Protein AF-0000000086147906 (afdb_homodimer)

Sequence (712 aa):
MNQIQVIGTHNSYHREIALDEREALEQYIPGAQDLYYSHSSLQDQLEYQQVRSFELDLHSDEEGGLYADPLIWKLSNLTTGPNGTAPFDNTVMLQPGLKVFHITDVDTNSVCHTFTDCLTQLKAWSDANPTHLPITIDLELKTDAFAAALGGVNAAEATSFTLPRILNVDSEILSILPRSKLIVPDDVRRQDLTLEASVLKHGWPTMEKARGKFMFFFDNDPSDSTFDIRTLYRSDGHESLQDRVVFTNAVEGEADCAFIKYNNPYDIKAIQRLVRLGYFVRTRADEPISTILERNMTMREAAFTSGAQIVSTDFPAYGMSARWDRDYAVVFGRGKVARCNHVSAPAWCKDEMVQDMNQIQVIGTHNSYHREIALDEREALEQYIPGAQDLYYSHSSLQDQLEYQQVRSFELDLHSDEEGGLYADPLIWKLSNLTTGPNGTAPFDNTVMLQPGLKVFHITDVDTNSVCHTFTDCLTQLKAWSDANPTHLPITIDLELKTDAFAAALGGVNAAEATSFTLPRILNVDSEILSILPRSKLIVPDDVRRQDLTLEASVLKHGWPTMEKARGKFMFFFDNDPSDSTFDIRTLYRSDGHESLQDRVVFTNAVEGEADCAFIKYNNPYDIKAIQRLVRLGYFVRTRADEPISTILERNMTMREAAFTSGAQIVSTDFPAYGMSARWDRDYAVVFGRGKVARCNHVSAPAWCKDEMVQD

pLDDT: mean 96.51, std 3.3, range [79.5, 98.94]

Solvent-accessible surface area (backbone atoms only — not comparable to full-atom values): 36511 Å² total; per-residue (Å²): 80,74,37,33,28,30,32,19,31,53,52,30,42,32,24,27,65,52,78,74,35,43,66,48,42,58,72,72,34,88,68,46,72,48,50,72,51,29,38,32,42,70,60,49,31,45,63,72,40,33,36,39,29,39,22,46,36,35,32,66,23,80,76,29,41,72,73,40,72,38,41,42,37,60,70,40,74,40,37,74,70,100,86,36,66,43,92,61,78,42,70,71,39,44,43,56,41,46,29,23,41,77,38,66,36,69,38,59,39,42,69,38,55,31,48,61,55,42,48,47,50,52,47,53,52,38,68,77,37,58,68,28,63,52,31,38,35,35,34,31,79,53,45,61,49,83,43,29,88,80,70,27,56,73,52,71,57,40,56,49,67,50,56,70,60,54,51,44,52,45,51,50,49,55,71,70,45,55,72,90,36,48,51,32,42,60,79,46,30,40,90,99,43,36,24,21,56,18,23,58,73,70,34,63,60,50,50,80,76,35,36,40,22,36,34,40,28,38,56,52,74,71,63,92,47,81,70,30,70,61,54,42,66,26,43,94,84,8,55,39,33,55,93,39,52,56,40,42,28,41,52,87,92,38,42,42,20,46,33,34,76,43,60,66,23,78,50,31,69,62,45,36,52,43,37,62,49,46,39,42,32,35,24,27,29,63,48,75,48,53,32,67,75,64,69,50,61,63,45,35,52,27,20,65,69,15,37,35,29,30,36,22,24,78,35,51,35,67,30,51,36,5,64,75,73,36,84,47,53,57,71,86,50,76,89,42,36,31,36,53,15,88,71,54,34,61,88,82,59,47,42,83,75,50,47,114,78,73,36,33,26,30,32,18,31,53,52,30,39,31,24,26,64,54,80,74,37,43,66,49,43,57,73,73,35,88,67,44,71,48,52,73,52,29,38,32,43,70,60,49,30,44,62,71,39,34,37,38,29,37,21,47,38,34,33,66,23,81,76,30,41,74,71,39,73,37,42,42,37,59,70,42,73,38,36,72,70,100,87,36,67,42,94,62,78,42,69,71,39,45,42,55,43,44,30,24,41,77,36,64,36,68,38,61,40,42,70,38,55,30,48,62,55,43,48,49,50,51,47,53,50,39,69,77,38,57,67,27,63,50,32,37,36,35,34,32,79,53,45,61,49,82,43,30,87,80,70,27,56,74,54,69,57,39,56,48,66,51,57,70,59,52,52,44,54,45,51,51,48,56,71,71,45,54,72,90,34,49,50,32,42,60,77,45,31,41,90,97,45,36,24,21,55,17,22,58,73,70,34,63,60,50,48,82,76,35,37,40,21,37,34,41,28,36,57,53,74,73,62,92,48,81,70,29,68,61,52,42,67,26,42,94,81,9,54,40,33,55,92,38,51,58,40,41,28,43,52,89,91,38,43,42,20,45,33,36,76,43,62,67,22,79,49,31,68,62,44,36,51,43,38,61,50,44,40,42,31,34,24,26,29,61,49,74,46,55,33,64,77,65,70,51,61,61,46,36,54,28,20,64,70,15,36,35,29,30,36,23,25,78,34,53,34,67,30,51,36,5,62,74,73,35,84,46,53,57,72,85,50,76,88,41,36,31,35,52,14,87,72,55,34,61,88,81,59,47,43,84,75,51,47,110

Foldseek 3Di:
DLQWAFEEADLQFFDAADPLLVVVLPVPPPPSQLSHFDHDQPLCCVVPLLHQEYEWEKAAFAQFDLQLAALSCVVSVFDEDPPTDHPDHSPVRRHHAIFTFDAGSRGQHTSGTHPLRSLLVVLVSLVVVQQAFEGEYEYEYAQDDPCVVVPTRDDPSSHADALVRLVVVQVSNCVRDPPQQADFLVQQDDPPAFSLVSCLPPADDDRRSRGSHYAAEYPDDDDPDCRGSLNSQCPDPNQSPVPHRYQYQDDPPTRPFQEHEDAQLQVLVVLLVCSQSRHQYEYEQDRGPCCLLVVPRVSNVSLLNSLHNYYYYSASDFPSSCVVVDGDHRDPDPPQSMARRPRHGDPVDGSVVNGD/DLQWAFEEADLQFFDAADPLLVVVLPVPPPPSQLSHFDHDQPLCCVVPLLHQEYEWEKAAFAQFDLQLAAQSCVVSVFDADPPTRHPDHSPVRRHHAIFTFDAGSRGQHTSGTHPLRSLLVVLVSLVVVQQAFEGEYEYEYAQDDPCVVVPTRDDPSSHADALVRLVVVQVSNCVRDPPQQADFLVNQDDPPAFSLVSCQPPADDDRRSRGSHYAAEYPDDDDPDCRGSLNSQCPDPCQRPVPHRHQYQDDPPTRPFQEHEDAQLQVLVVLLVCSQSRHQYEYEQDRGPCCLLVVPRVSNVSNLSSLHNYYYYSASDFPSSCVVVDGDHRDPDPPQSMARRPRHGDPPDGSVVNGD

Nearest PDB structures (foldseek):
  5fyr-assembly2_B  TM=7.024E-01  e=1.151E-10  Pseudomonas sp.
  5fyr-assembly1_A  TM=6.737E-01  e=6.619E-11  Pseudomonas sp.
  3h4x-assembly1_A  TM=5.989E-01  e=1.183E-11  Streptomyces antibioticus
  5fyr-assembly3_C  TM=6.697E-01  e=1.224E-10  Pseudomonas sp.
  5fyp-assembly2_B  TM=6.362E-01  e=4.455E-10  Pseudomonas sp.

Secondary structure (DSSP, 8-state):
--SEEEEEETTTTB-PPPGGGHHHHHHH-TTGGGG------HHHHHHHS-EEEEEEEEE--SSS-TTSS-HHHHHTT---STT---SS-THHHHSSS-EE-SBTTTB--BS-SBHHHHHHHHHHHHHHSTTPPPEEEEEEE----GGGGGTS---GGGG---HHHHHHHHHHHHHHS-GGGEE-HHHHPPTTS-HHHHHHHH----HHHHTT-EEEEE-PPP-S-TTSHHHHHTTTT-TT-TT-SSB-B--TTSTT-SEEE---TT-HHHHHHHHHHT-EEEEES--TTHHHHHT--HHHHHHHHHT-SEEEES--STTSGGGGT------SSTT-SEEE-TTTS-TT--GGGG--/--SEEEEEETTTTB-PPPGGGHHHHHHH-TTGGGG------HHHHHHHS-EEEEEEEEE--SSS-TTSS-HHHHHTT---STT---SS-THHHHSSS-EE-SBTTTB--BS-SBHHHHHHHHHHHHHHSTTPPPEEEEEEE----GGGGGTS---GGGG---HHHHHHHHHHHHHHS-GGGEE-HHHHPPTTS-HHHHHHHH----HHHHTT-EEEEE-PPP-S-TTSHHHHHTTTT-TT-TT-SSB-B--TTSTT-SEEE---TT-HHHHHHHHHHT-EEEEES--TTHHHHHT--HHHHHHHHHT-SEEEES--STTSGGGGT------SSTT-SEEE-TTTS-TT--GGGG--

Radius of gyration: 28.04 Å; Cα contacts (8 Å, |Δi|>4): 1622; chains: 2; bounding box: 57×83×61 Å

InterPro domains:
  IPR017946 PLC-like phosphodiesterase, TIM beta/alpha-barrel domain superfamily [G3DSA:3.20.20.190] (1-322)
  IPR017946 PLC-like phosphodiesterase, TIM beta/alpha-barrel domain superfamily [SSF51695] (1-320)
  IPR032075 Phosphoinositide phospholipase C, Ca2+-dependent [PF16670] (1-341)
  IPR032075 Phosphoinositide phospholipase C, Ca2+-dependent [cd08589] (1-341)

Structure (mmCIF, N/CA/C/O backbone):
data_AF-0000000086147906-model_v1
#
loop_
_entity.id
_entity.type
_entity.pdbx_description
1 polymer 'Phosphatidylinositol-specific phospholipase C X domain-containing protein'
#
loop_
_atom_site.group_PDB
_atom_site.id
_atom_site.type_symbol
_atom_site.label_atom_id
_atom_site.label_alt_id
_atom_site.label_comp_id
_atom_site.label_asym_id
_atom_site.label_entity_id
_atom_site.label_seq_id
_atom_site.pdbx_PDB_ins_code
_atom_site.Cartn_x
_atom_site.Cartn_y
_atom_site.Cartn_z
_atom_site.occupancy
_atom_site.B_iso_or_equiv
_atom_site.auth_seq_id
_atom_site.auth_comp_id
_atom_site.auth_asym_id
_atom_site.auth_atom_id
_atom_site.pdbx_PDB_model_num
ATOM 1 N N . MET A 1 1 ? -19.5 15.961 14.242 1 97.38 1 MET A N 1
ATOM 2 C CA . MET A 1 1 ? -18.328 15.633 13.43 1 97.38 1 MET A CA 1
ATOM 3 C C . MET A 1 1 ? -17.188 15.141 14.305 1 97.38 1 MET A C 1
ATOM 5 O O . MET A 1 1 ? -16.25 14.5 13.812 1 97.38 1 MET A O 1
ATOM 9 N N . ASN A 1 2 ? -17.281 15.43 15.656 1 98.19 2 ASN A N 1
ATOM 10 C CA . ASN A 1 2 ? -16.219 14.977 16.531 1 98.19 2 ASN A CA 1
ATOM 11 C C . ASN A 1 2 ? -16.547 13.625 17.172 1 98.19 2 ASN A C 1
ATOM 13 O O . ASN A 1 2 ? -15.906 13.219 18.141 1 98.19 2 ASN A O 1
ATOM 17 N N . GLN A 1 3 ? -17.516 12.906 16.656 1 98.44 3 GLN A N 1
ATOM 18 C CA . GLN A 1 3 ? -17.953 11.641 17.25 1 98.44 3 GLN A CA 1
ATOM 19 C C . GLN A 1 3 ? -17.562 10.461 16.375 1 98.44 3 GLN A C 1
ATOM 21 O O . GLN A 1 3 ? -18.25 9.43 16.375 1 98.44 3 GLN A O 1
ATOM 26 N N . ILE A 1 4 ? -16.547 10.656 15.539 1 98.69 4 ILE A N 1
ATOM 27 C CA . ILE A 1 4 ? -15.977 9.578 14.734 1 98.69 4 ILE A CA 1
ATOM 28 C C . ILE A 1 4 ? -14.461 9.523 14.922 1 98.69 4 ILE A C 1
ATOM 30 O O . ILE A 1 4 ? -13.875 10.445 15.492 1 98.69 4 ILE A O 1
ATOM 34 N N . GLN A 1 5 ? -13.914 8.414 14.602 1 98.81 5 GLN A N 1
ATOM 35 C CA . GLN A 1 5 ? -12.469 8.258 14.469 1 98.81 5 GLN A CA 1
ATOM 36 C C . GLN A 1 5 ? -12.07 8.039 13.016 1 98.81 5 GLN A C 1
ATOM 38 O O . GLN A 1 5 ? -12.742 7.301 12.289 1 98.81 5 GLN A O 1
ATOM 43 N N . VAL A 1 6 ? -11.07 8.75 12.57 1 98.88 6 VAL A N 1
ATOM 44 C CA . VAL A 1 6 ? -10.547 8.602 11.219 1 98.88 6 VAL A CA 1
ATOM 45 C C . VAL A 1 6 ? -9.039 8.336 11.281 1 98.88 6 VAL A C 1
ATOM 47 O O . VAL A 1 6 ? -8.406 8.57 12.312 1 98.88 6 VAL A O 1
ATOM 50 N N . ILE A 1 7 ? -8.531 7.824 10.18 1 98.88 7 ILE A N 1
ATOM 51 C CA . ILE A 1 7 ? -7.09 7.656 10.023 1 98.88 7 ILE A CA 1
ATOM 52 C C . ILE A 1 7 ? -6.496 8.898 9.352 1 98.88 7 ILE A C 1
ATOM 54 O O . ILE A 1 7 ? -7.07 9.422 8.398 1 98.88 7 ILE A O 1
ATOM 58 N N . GLY A 1 8 ? -5.488 9.453 9.914 1 98.81 8 GLY A N 1
ATOM 59 C CA . GLY A 1 8 ? -4.68 10.492 9.305 1 98.81 8 GLY A CA 1
ATOM 60 C C . GLY A 1 8 ? -3.262 10.047 9.008 1 98.81 8 GLY A C 1
ATOM 61 O O . GLY A 1 8 ? -2.791 9.047 9.547 1 98.81 8 GLY A O 1
ATOM 62 N N . THR A 1 9 ? -2.627 10.742 8.102 1 98.75 9 THR A N 1
ATOM 63 C CA . THR A 1 9 ? -1.222 10.445 7.852 1 98.75 9 THR A CA 1
ATOM 64 C C . THR A 1 9 ? -0.324 11.539 8.422 1 98.75 9 THR A C 1
ATOM 66 O O . THR A 1 9 ? -0.665 12.727 8.352 1 98.75 9 THR A O 1
ATOM 69 N N . HIS A 1 10 ? 0.772 11.062 9 1 97.94 10 HIS A N 1
ATOM 70 C CA . HIS A 1 10 ? 1.836 11.938 9.469 1 97.94 10 HIS A CA 1
ATOM 71 C C . HIS A 1 10 ? 2.705 12.422 8.312 1 97.94 10 HIS A C 1
ATOM 73 O O . HIS A 1 10 ? 3.139 11.617 7.48 1 97.94 10 HIS A O 1
ATOM 79 N N . ASN A 1 11 ? 2.953 13.727 8.172 1 98.12 11 ASN A N 1
ATOM 80 C CA . ASN A 1 11 ? 3.674 14.266 7.027 1 98.12 11 ASN A CA 1
ATOM 81 C C . ASN A 1 11 ? 3.143 13.703 5.715 1 98.12 11 ASN A C 1
ATOM 83 O O . ASN A 1 11 ? 3.9 13.133 4.93 1 98.12 11 ASN A O 1
ATOM 87 N N . SER A 1 12 ? 1.92 13.992 5.484 1 98.75 12 SER A N 1
ATOM 88 C CA . SER A 1 12 ? 1.129 13.305 4.473 1 98.75 12 SER A CA 1
ATOM 89 C C . SER A 1 12 ? 1.722 13.5 3.082 1 98.75 12 SER A C 1
ATOM 91 O O . SER A 1 12 ? 1.396 12.758 2.152 1 98.75 12 SER A O 1
ATOM 93 N N . TYR A 1 13 ? 2.564 14.445 2.916 1 98.69 13 TYR A N 1
ATOM 94 C CA . TYR A 1 13 ? 3.158 14.852 1.647 1 98.69 13 TYR A CA 1
ATOM 95 C C . TYR A 1 13 ? 4.469 14.109 1.398 1 98.69 13 TYR A C 1
ATOM 97 O O . TYR A 1 13 ? 4.996 14.133 0.284 1 98.69 13 TYR A O 1
ATOM 105 N N . HIS A 1 14 ? 5 13.508 2.354 1 98.38 14 HIS A N 1
ATOM 106 C CA . HIS A 1 14 ? 6.406 13.117 2.398 1 98.38 14 HIS A CA 1
ATOM 107 C C . HIS A 1 14 ? 6.699 12.008 1.396 1 98.38 14 HIS A C 1
ATOM 109 O O . HIS A 1 14 ? 6.055 10.953 1.424 1 98.38 14 HIS A O 1
ATOM 115 N N . ARG A 1 15 ? 7.57 12.281 0.565 1 97.75 15 ARG A N 1
ATOM 116 C CA . ARG A 1 15 ? 8.273 11.312 -0.262 1 97.75 15 ARG A CA 1
ATOM 117 C C . ARG A 1 15 ? 9.734 11.18 0.164 1 97.75 15 ARG A C 1
ATOM 119 O O . ARG A 1 15 ? 10.422 12.18 0.343 1 97.75 15 ARG A O 1
ATOM 126 N N . GLU A 1 16 ? 10.133 9.953 0.372 1 96.19 16 GLU A N 1
ATOM 127 C CA . GLU A 1 16 ? 11.539 9.789 0.737 1 96.19 16 GLU A CA 1
ATOM 128 C C . GLU A 1 16 ? 12.453 10.258 -0.385 1 96.19 16 GLU A C 1
ATOM 130 O O . GLU A 1 16 ? 12.047 10.328 -1.545 1 96.19 16 GLU A O 1
ATOM 135 N N . ILE A 1 17 ? 13.648 10.617 -0.044 1 94.69 17 ILE A N 1
ATOM 136 C CA . ILE A 1 17 ? 14.609 11.219 -0.965 1 94.69 17 ILE A CA 1
ATOM 137 C C . ILE A 1 17 ? 14.906 10.25 -2.109 1 94.69 17 ILE A C 1
ATOM 139 O O . ILE A 1 17 ? 14.727 9.031 -1.963 1 94.69 17 ILE A O 1
ATOM 143 N N . ALA A 1 18 ? 15.344 10.805 -3.242 1 91.88 18 ALA A N 1
ATOM 144 C CA . ALA A 1 18 ? 15.703 10 -4.406 1 91.88 18 ALA A CA 1
ATOM 145 C C . ALA A 1 18 ? 16.922 9.133 -4.117 1 91.88 18 ALA A C 1
ATOM 147 O O . ALA A 1 18 ? 17.734 9.453 -3.236 1 91.88 18 ALA A O 1
ATOM 148 N N . LEU A 1 19 ? 17 8.047 -4.906 1 86.88 19 LEU A N 1
ATOM 149 C CA . LEU A 1 19 ? 18.094 7.09 -4.734 1 86.88 19 LEU A CA 1
ATOM 150 C C . LEU A 1 19 ? 19.438 7.785 -4.82 1 86.88 19 LEU A C 1
ATOM 152 O O . LEU A 1 19 ? 20.344 7.496 -4.031 1 86.88 19 LEU A O 1
ATOM 156 N N . ASP A 1 20 ? 19.578 8.758 -5.695 1 90.81 20 ASP A N 1
ATOM 157 C CA . ASP A 1 20 ? 20.844 9.438 -5.941 1 90.81 20 ASP A CA 1
ATOM 158 C C . ASP A 1 20 ? 21.234 10.344 -4.773 1 90.81 20 ASP A C 1
ATOM 160 O O . ASP A 1 20 ? 22.375 10.781 -4.664 1 90.81 20 ASP A O 1
ATOM 164 N N . GLU A 1 21 ? 20.281 10.602 -3.879 1 95.38 21 GLU A N 1
ATOM 165 C CA . GLU A 1 21 ? 20.531 11.469 -2.73 1 95.38 21 GLU A CA 1
ATOM 166 C C . GLU A 1 21 ? 20.906 10.648 -1.494 1 95.38 21 GLU A C 1
ATOM 168 O O . GLU A 1 21 ? 21.375 11.203 -0.5 1 95.38 21 GLU A O 1
ATOM 173 N N . ARG A 1 22 ? 20.797 9.391 -1.536 1 92.56 22 ARG A N 1
ATOM 174 C CA . ARG A 1 22 ? 20.812 8.547 -0.344 1 92.56 22 ARG A CA 1
ATOM 175 C C . ARG A 1 22 ? 22.203 8.516 0.281 1 92.56 22 ARG A C 1
ATOM 177 O O . ARG A 1 22 ? 22.344 8.578 1.504 1 92.56 22 ARG A O 1
ATOM 184 N N . GLU A 1 23 ? 23.188 8.422 -0.547 1 92.31 23 GLU A N 1
ATOM 185 C CA . GLU A 1 23 ? 24.547 8.359 -0.01 1 92.31 23 GLU A CA 1
ATOM 186 C C . GLU A 1 23 ? 24.875 9.602 0.821 1 92.31 23 GLU A C 1
ATOM 188 O O . GLU A 1 23 ? 25.375 9.492 1.938 1 92.31 23 GLU A O 1
ATOM 193 N N . ALA A 1 24 ? 24.562 10.742 0.246 1 94.56 24 ALA A N 1
ATOM 194 C CA . ALA A 1 24 ? 24.797 11.992 0.965 1 94.56 24 ALA A CA 1
ATOM 195 C C . ALA A 1 24 ? 23.953 12.062 2.234 1 94.56 24 ALA A C 1
ATOM 197 O O . ALA A 1 24 ? 24.438 12.453 3.295 1 94.56 24 ALA A O 1
ATOM 198 N N . LEU A 1 25 ? 22.703 11.672 2.137 1 94.88 25 LEU A N 1
ATOM 199 C CA . LEU A 1 25 ? 21.812 11.703 3.291 1 94.88 25 LEU A CA 1
ATOM 200 C C . LEU A 1 25 ? 22.344 10.836 4.422 1 94.88 25 LEU A C 1
ATOM 202 O O . LEU A 1 25 ? 22.438 11.289 5.57 1 94.88 25 LEU A O 1
ATOM 206 N N . GLU A 1 26 ? 22.734 9.641 4.102 1 92.81 26 GLU A N 1
ATOM 207 C CA . GLU A 1 26 ? 23.203 8.688 5.102 1 92.81 26 GLU A CA 1
ATOM 208 C C . GLU A 1 26 ? 24.531 9.133 5.707 1 92.81 26 GLU A C 1
ATOM 210 O O . GLU A 1 26 ? 24.828 8.828 6.867 1 92.81 26 GLU A O 1
ATOM 215 N N . GLN A 1 27 ? 25.312 9.891 4.941 1 92 27 GLN A N 1
ATOM 216 C CA . GLN A 1 27 ? 26.609 10.383 5.41 1 92 27 GLN A CA 1
ATOM 217 C C . GLN A 1 27 ? 26.438 11.508 6.422 1 92 27 GLN A C 1
ATOM 219 O O . GLN A 1 27 ? 27.172 11.586 7.406 1 92 27 GLN A O 1
ATOM 224 N N . TYR A 1 28 ? 25.391 12.312 6.262 1 90.12 28 TYR A N 1
ATOM 225 C CA . TYR A 1 28 ? 25.375 13.562 7.008 1 90.12 28 TYR A CA 1
ATOM 226 C C . TYR A 1 28 ? 24.234 13.586 8.016 1 90.12 28 TYR A C 1
ATOM 228 O O . TYR A 1 28 ? 24.203 14.438 8.914 1 90.12 28 TYR A O 1
ATOM 236 N N . ILE A 1 29 ? 23.266 12.711 7.887 1 89.19 29 ILE A N 1
ATOM 237 C CA . ILE A 1 29 ? 22.094 12.75 8.75 1 89.19 29 ILE A CA 1
ATOM 238 C C . ILE A 1 29 ? 22.047 11.484 9.602 1 89.19 29 ILE A C 1
ATOM 240 O O . ILE A 1 29 ? 21.672 10.414 9.117 1 89.19 29 ILE A O 1
ATOM 244 N N . PRO A 1 30 ? 22.391 11.711 10.898 1 88 30 PRO A N 1
ATOM 245 C CA . PRO A 1 30 ? 22.188 10.57 11.789 1 88 30 PRO A CA 1
ATOM 246 C C . PRO A 1 30 ? 20.719 10.109 11.828 1 88 30 PRO A C 1
ATOM 248 O O . PRO A 1 30 ? 19.812 10.93 11.852 1 88 30 PRO A O 1
ATOM 251 N N . GLY A 1 31 ? 20.453 8.828 11.703 1 88.62 31 GLY A N 1
ATOM 252 C CA . GLY A 1 31 ? 19.094 8.305 11.734 1 88.62 31 GLY A CA 1
ATOM 253 C C . GLY A 1 31 ? 18.375 8.461 10.414 1 88.62 31 GLY A C 1
ATOM 254 O O . GLY A 1 31 ? 17.141 8.516 10.383 1 88.62 31 GLY A O 1
ATOM 255 N N . ALA A 1 32 ? 19.156 8.57 9.305 1 91.75 32 ALA A N 1
ATOM 256 C CA . ALA A 1 32 ? 18.594 8.758 7.969 1 91.75 32 ALA A CA 1
ATOM 257 C C . ALA A 1 32 ? 17.531 7.703 7.672 1 91.75 32 ALA A C 1
ATOM 259 O O . ALA A 1 32 ? 16.562 7.969 6.941 1 91.75 32 ALA A O 1
ATOM 260 N N . GLN A 1 33 ? 17.594 6.535 8.305 1 89.31 33 GLN A N 1
ATOM 261 C CA . GLN A 1 33 ? 16.672 5.43 8.078 1 89.31 33 GLN A CA 1
ATOM 262 C C . GLN A 1 33 ? 15.242 5.816 8.453 1 89.31 33 GLN A C 1
ATOM 264 O O . GLN A 1 33 ? 14.281 5.324 7.855 1 89.31 33 GLN A O 1
ATOM 269 N N . ASP A 1 34 ? 15.086 6.73 9.352 1 92.25 34 ASP A N 1
ATOM 270 C CA . ASP A 1 34 ? 13.781 7.145 9.836 1 92.25 34 ASP A CA 1
ATOM 271 C C . ASP A 1 34 ? 13.047 7.988 8.797 1 92.25 34 ASP A C 1
ATOM 273 O O . ASP A 1 34 ? 11.844 8.234 8.922 1 92.25 34 ASP A O 1
ATOM 277 N N . LEU A 1 35 ? 13.766 8.375 7.727 1 94.81 35 LEU A N 1
ATOM 278 C CA . LEU A 1 35 ? 13.18 9.219 6.695 1 94.81 35 LEU A CA 1
ATOM 279 C C . LEU A 1 35 ? 12.727 8.391 5.496 1 94.81 35 LEU A C 1
ATOM 281 O O . LEU A 1 35 ? 12.18 8.93 4.535 1 94.81 35 LEU A O 1
ATOM 285 N N . TYR A 1 36 ? 12.922 7.055 5.605 1 93.12 36 TYR A N 1
ATOM 286 C CA . TYR A 1 36 ? 12.625 6.207 4.457 1 93.12 36 TYR A CA 1
ATOM 287 C C . TYR A 1 36 ? 11.188 5.699 4.512 1 93.12 36 TYR A C 1
ATOM 289 O O . TYR A 1 36 ? 10.953 4.492 4.602 1 93.12 36 TYR A O 1
ATOM 297 N N . TYR A 1 37 ? 10.258 6.582 4.543 1 96.06 37 TYR A N 1
ATOM 298 C CA . TYR A 1 37 ? 8.828 6.352 4.336 1 96.06 37 TYR A CA 1
ATOM 299 C C . TYR A 1 37 ? 8.266 7.328 3.312 1 96.06 37 TYR A C 1
ATOM 301 O O . TYR A 1 37 ? 8.781 8.438 3.148 1 96.06 37 TYR A O 1
ATOM 309 N N . SER A 1 38 ? 7.355 6.887 2.576 1 97.38 38 SER A N 1
ATOM 310 C CA . SER A 1 38 ? 6.73 7.684 1.526 1 97.38 38 SER A CA 1
ATOM 311 C C . SER A 1 38 ? 5.215 7.535 1.545 1 97.38 38 SER A C 1
ATOM 313 O O . SER A 1 38 ? 4.695 6.449 1.821 1 97.38 38 SER A O 1
ATOM 315 N N . HIS A 1 39 ? 4.602 8.633 1.253 1 98.44 39 HIS A N 1
ATOM 316 C CA . HIS A 1 39 ? 3.154 8.602 1.094 1 98.44 39 HIS A CA 1
ATOM 317 C C . HIS A 1 39 ? 2.758 8.695 -0.376 1 98.44 39 HIS A C 1
ATOM 319 O O . HIS A 1 39 ? 3.52 9.219 -1.195 1 98.44 39 HIS A O 1
ATOM 325 N N . SER A 1 40 ? 1.577 8.148 -0.677 1 98.5 40 SER A N 1
ATOM 326 C CA . SER A 1 40 ? 0.936 8.398 -1.963 1 98.5 40 SER A CA 1
ATOM 327 C C . SER A 1 40 ? 0.531 9.859 -2.102 1 98.5 40 SER A C 1
ATOM 329 O O . SER A 1 40 ? 0.603 10.625 -1.137 1 98.5 40 SER A O 1
ATOM 331 N N . SER A 1 41 ? 0.161 10.227 -3.352 1 98.38 41 SER A N 1
ATOM 332 C CA . SER A 1 41 ? -0.423 11.547 -3.537 1 98.38 41 SER A CA 1
ATOM 333 C C . SER A 1 41 ? -1.598 11.773 -2.59 1 98.38 41 SER A C 1
ATOM 335 O O . SER A 1 41 ? -2.23 10.812 -2.141 1 98.38 41 SER A O 1
ATOM 337 N N . LEU A 1 42 ? -1.879 13.023 -2.303 1 98.75 42 LEU A N 1
ATOM 338 C CA . LEU A 1 42 ? -2.986 13.32 -1.401 1 98.75 42 LEU A CA 1
ATOM 339 C C . LEU A 1 42 ? -4.289 12.734 -1.93 1 98.75 42 LEU A C 1
ATOM 341 O O . LEU A 1 42 ? -5.07 12.156 -1.168 1 98.75 42 LEU A O 1
ATOM 345 N N . GLN A 1 43 ? -4.508 12.812 -3.217 1 97.75 43 GLN A N 1
ATOM 346 C CA . GLN A 1 43 ? -5.711 12.266 -3.83 1 97.75 43 GLN A CA 1
ATOM 347 C C . GLN A 1 43 ? -5.773 10.75 -3.656 1 97.75 43 GLN A C 1
ATOM 349 O O . GLN A 1 43 ? -6.832 10.195 -3.352 1 97.75 43 GLN A O 1
ATOM 354 N N . ASP A 1 44 ? -4.664 10.094 -3.861 1 97.94 44 ASP A N 1
ATOM 355 C CA . ASP A 1 44 ? -4.66 8.641 -3.766 1 97.94 44 ASP A CA 1
ATOM 356 C C . ASP A 1 44 ? -4.848 8.188 -2.32 1 97.94 44 ASP A C 1
ATOM 358 O O . ASP A 1 44 ? -5.461 7.148 -2.064 1 97.94 44 ASP A O 1
ATOM 362 N N . GLN A 1 45 ? -4.312 8.961 -1.37 1 98.69 45 GLN A N 1
ATOM 363 C CA . GLN A 1 45 ? -4.566 8.656 0.035 1 98.69 45 GLN A CA 1
ATOM 364 C C . GLN A 1 45 ? -6.059 8.711 0.348 1 98.69 45 GLN A C 1
ATOM 366 O O . GLN A 1 45 ? -6.582 7.848 1.061 1 98.69 45 GLN A O 1
ATOM 371 N N . LEU A 1 46 ? -6.707 9.703 -0.216 1 98.5 46 LEU A N 1
ATOM 372 C CA . LEU A 1 46 ? -8.141 9.867 -0.006 1 98.5 46 LEU A CA 1
ATOM 373 C C . LEU A 1 46 ? -8.93 8.773 -0.726 1 98.5 46 LEU A C 1
ATOM 375 O O . LEU A 1 46 ? -9.875 8.219 -0.171 1 98.5 46 LEU A O 1
ATOM 379 N N . GLU A 1 47 ? -8.539 8.453 -1.909 1 97.12 47 GLU A N 1
ATOM 380 C CA . GLU A 1 47 ? -9.32 7.602 -2.799 1 97.12 47 GLU A CA 1
ATOM 381 C C . GLU A 1 47 ? -9.102 6.125 -2.473 1 97.12 47 GLU A C 1
ATOM 383 O O . GLU A 1 47 ? -10.055 5.34 -2.486 1 97.12 47 GLU A O 1
ATOM 388 N N . TYR A 1 48 ? -7.816 5.781 -2.111 1 97.31 48 TYR A N 1
ATOM 389 C CA . TYR A 1 48 ? -7.492 4.359 -2.123 1 97.31 48 TYR A CA 1
ATOM 390 C C . TYR A 1 48 ? -6.988 3.906 -0.757 1 97.31 48 TYR A C 1
ATOM 392 O O . TYR A 1 48 ? -6.84 2.707 -0.511 1 97.31 48 TYR A O 1
ATOM 400 N N . GLN A 1 49 ? -6.75 4.867 0.236 1 98 49 GLN A N 1
ATOM 401 C CA . GLN A 1 49 ? -6.141 4.457 1.498 1 98 49 GLN A CA 1
ATOM 402 C C . GLN A 1 49 ? -7.016 4.852 2.684 1 98 49 GLN A C 1
ATOM 404 O O . GLN A 1 49 ? -6.582 4.777 3.836 1 98 49 GLN A O 1
ATOM 409 N N . GLN A 1 50 ? -8.234 5.398 2.441 1 97.31 50 GLN A N 1
ATOM 410 C CA . GLN A 1 50 ? -9.25 5.668 3.451 1 97.31 50 GLN A CA 1
ATOM 411 C C . GLN A 1 50 ? -8.773 6.73 4.441 1 97.31 50 GLN A C 1
ATOM 413 O O . GLN A 1 50 ? -9.211 6.746 5.594 1 97.31 50 GLN A O 1
ATOM 418 N N . VAL A 1 51 ? -7.863 7.555 3.973 1 98.69 51 VAL A N 1
ATOM 419 C CA . VAL A 1 51 ? -7.34 8.633 4.805 1 98.69 51 VAL A CA 1
ATOM 420 C C . VAL A 1 51 ? -8.32 9.805 4.816 1 98.69 51 VAL A C 1
ATOM 422 O O . VAL A 1 51 ? -8.898 10.148 3.785 1 98.69 51 VAL A O 1
ATOM 425 N N . ARG A 1 52 ? -8.492 10.375 6.016 1 98.88 52 ARG A N 1
ATOM 426 C CA . ARG A 1 52 ? -9.375 11.531 6.09 1 98.88 52 ARG A CA 1
ATOM 427 C C . ARG A 1 52 ? -8.773 12.625 6.957 1 98.88 52 ARG A C 1
ATOM 429 O O . ARG A 1 52 ? -9.477 13.539 7.391 1 98.88 52 ARG A O 1
ATOM 436 N N . SER A 1 53 ? -7.52 12.547 7.289 1 98.88 53 SER A N 1
ATOM 437 C CA . SER A 1 53 ? -6.75 13.617 7.918 1 98.88 53 SER A CA 1
ATOM 438 C C . SER A 1 53 ? -5.328 13.672 7.379 1 98.88 53 SER A C 1
ATOM 440 O O . SER A 1 53 ? -4.719 12.633 7.113 1 98.88 53 SER A O 1
ATOM 442 N N . PHE A 1 54 ? -4.828 14.891 7.219 1 98.94 54 PHE A N 1
ATOM 443 C CA . PHE A 1 54 ? -3.5 15.094 6.652 1 98.94 54 PHE A CA 1
ATOM 444 C C . PHE A 1 54 ? -2.654 15.984 7.559 1 98.94 54 PHE A C 1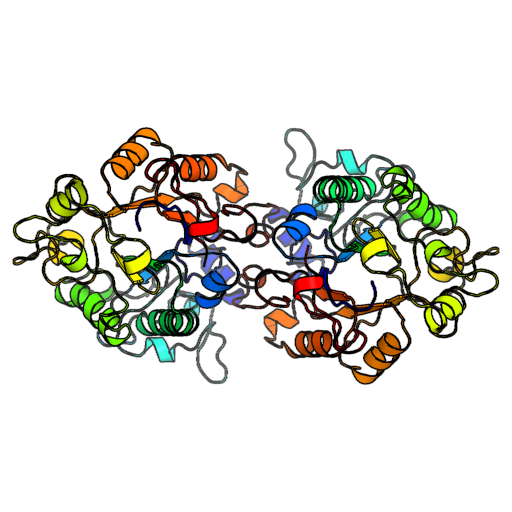
ATOM 446 O O . PHE A 1 54 ? -3.189 16.703 8.398 1 98.94 54 PHE A O 1
ATOM 453 N N . GLU A 1 55 ? -1.389 15.836 7.414 1 98.88 55 GLU A N 1
ATOM 454 C CA . GLU A 1 55 ? -0.431 16.781 7.988 1 98.88 55 GLU A CA 1
ATOM 455 C C . GLU A 1 55 ? 0.456 17.391 6.906 1 98.88 55 GLU A C 1
ATOM 457 O O . GLU A 1 55 ? 1.009 16.672 6.07 1 98.88 55 GLU A O 1
ATOM 462 N N . LEU A 1 56 ? 0.566 18.688 6.898 1 98.94 56 LEU A N 1
ATOM 463 C CA . LEU A 1 56 ? 1.436 19.406 5.98 1 98.94 56 LEU A CA 1
ATOM 464 C C . LEU A 1 56 ? 2.408 20.312 6.746 1 98.94 56 LEU A C 1
ATOM 466 O O . LEU A 1 56 ? 1.993 21.094 7.59 1 98.94 56 LEU A O 1
ATOM 470 N N . ASP A 1 57 ? 3.672 20.141 6.492 1 98.75 57 ASP A N 1
ATOM 471 C CA . ASP A 1 57 ? 4.691 21.047 7.008 1 98.75 57 ASP A CA 1
ATOM 472 C C . ASP A 1 57 ? 4.844 22.266 6.105 1 98.75 57 ASP A C 1
ATOM 474 O O . ASP A 1 57 ? 4.969 22.141 4.887 1 98.75 57 ASP A O 1
ATOM 478 N N . LEU A 1 58 ? 4.844 23.406 6.742 1 98.81 58 LEU A N 1
ATOM 479 C CA . LEU A 1 58 ? 4.879 24.641 5.965 1 98.81 58 LEU A CA 1
ATOM 480 C C . LEU A 1 58 ? 6.148 25.422 6.262 1 98.81 58 LEU A C 1
ATOM 482 O O . LEU A 1 58 ? 6.543 25.562 7.422 1 98.81 58 LEU A O 1
ATOM 486 N N . HIS A 1 59 ? 6.754 25.953 5.215 1 98.38 59 HIS A N 1
ATOM 487 C CA . HIS A 1 59 ? 7.906 26.844 5.281 1 98.38 59 HIS A CA 1
ATOM 488 C C . HIS A 1 59 ? 7.609 28.188 4.621 1 98.38 59 HIS A C 1
ATOM 490 O O . HIS A 1 59 ? 7.215 28.234 3.451 1 98.38 59 HIS A O 1
ATOM 496 N N . SER A 1 60 ? 7.82 29.234 5.414 1 98.25 60 SER A N 1
ATOM 497 C CA . SER A 1 60 ? 7.562 30.562 4.863 1 98.25 60 SER A CA 1
ATOM 498 C C . SER A 1 60 ? 8.586 30.922 3.793 1 98.25 60 SER A C 1
ATOM 500 O O . SER A 1 60 ? 9.789 30.719 3.98 1 98.25 60 SER A O 1
ATOM 502 N N . ASP A 1 61 ? 8.164 31.406 2.697 1 98 61 ASP A N 1
ATOM 503 C CA . ASP A 1 61 ? 8.984 31.891 1.593 1 98 61 ASP A CA 1
ATOM 504 C C . ASP A 1 61 ? 8.281 33.031 0.842 1 98 61 ASP A C 1
ATOM 506 O O . ASP A 1 61 ? 7.859 32.844 -0.303 1 98 61 ASP A O 1
ATOM 510 N N . GLU A 1 62 ? 8.266 34.188 1.416 1 96.62 62 GLU A N 1
ATOM 511 C CA . GLU A 1 62 ? 7.445 35.312 0.979 1 96.62 62 GLU A CA 1
ATOM 512 C C . GLU A 1 62 ? 7.898 35.812 -0.385 1 96.62 62 GLU A C 1
ATOM 514 O O . GLU A 1 62 ? 7.078 36.281 -1.181 1 96.62 62 GLU A O 1
ATOM 519 N N . GLU A 1 63 ? 9.164 35.781 -0.701 1 96.56 63 GLU A N 1
ATOM 520 C CA . GLU A 1 63 ? 9.688 36.344 -1.945 1 96.56 63 GLU A CA 1
ATOM 521 C C . GLU A 1 63 ? 9.922 35.25 -2.984 1 96.56 63 GLU A C 1
ATOM 523 O O . GLU A 1 63 ? 10.062 35.531 -4.176 1 96.56 63 GLU A O 1
ATOM 528 N N . GLY A 1 64 ? 10.023 34.031 -2.52 1 97.31 64 GLY A N 1
ATOM 529 C CA . GLY A 1 64 ? 10.312 32.906 -3.4 1 97.31 64 GLY A CA 1
ATOM 530 C C . GLY A 1 64 ? 11.797 32.625 -3.525 1 97.31 64 GLY A C 1
ATOM 531 O O . GLY A 1 64 ? 12.625 33.531 -3.432 1 97.31 64 GLY A O 1
ATOM 532 N N . GLY A 1 65 ? 12.102 31.297 -3.707 1 96.94 65 GLY A N 1
ATOM 533 C CA . GLY A 1 65 ? 13.461 30.922 -4.059 1 96.94 65 GLY A CA 1
ATOM 534 C C . GLY A 1 65 ? 14.289 30.484 -2.863 1 96.94 65 GLY A C 1
ATOM 535 O O . GLY A 1 65 ? 15.367 29.922 -3.023 1 96.94 65 GLY A O 1
ATOM 536 N N . LEU A 1 66 ? 13.797 30.672 -1.672 1 96.31 66 LEU A N 1
ATOM 537 C CA . LEU A 1 66 ? 14.57 30.422 -0.462 1 96.31 66 LEU A CA 1
ATOM 538 C C . LEU A 1 66 ? 15 28.953 -0.387 1 96.31 66 LEU A C 1
ATOM 540 O O . LEU A 1 66 ? 16.094 28.641 0.102 1 96.31 66 LEU A O 1
ATOM 544 N N . TYR A 1 67 ? 14.094 28.078 -0.92 1 96.81 67 TYR A N 1
ATOM 545 C CA . TYR A 1 67 ? 14.312 26.656 -0.738 1 96.81 67 TYR A CA 1
ATOM 546 C C . TYR A 1 67 ? 14.516 25.953 -2.078 1 96.81 67 TYR A C 1
ATOM 548 O O . TYR A 1 67 ? 14.336 24.734 -2.189 1 96.81 67 TYR A O 1
ATOM 556 N N . ALA A 1 68 ? 14.836 26.672 -3.125 1 95.81 68 ALA A N 1
ATOM 557 C CA . ALA A 1 68 ? 14.805 26.172 -4.496 1 95.81 68 ALA A CA 1
ATOM 558 C C . ALA A 1 68 ? 15.992 25.25 -4.766 1 95.81 68 ALA A C 1
ATOM 560 O O . ALA A 1 68 ? 15.961 24.438 -5.695 1 95.81 68 ALA A O 1
ATOM 561 N N . ASP A 1 69 ? 17.062 25.391 -3.994 1 94.5 69 ASP A N 1
ATOM 562 C CA . ASP A 1 69 ? 18.281 24.609 -4.203 1 94.5 69 ASP A CA 1
ATOM 563 C C . ASP A 1 69 ? 18.75 23.969 -2.904 1 94.5 69 ASP A C 1
ATOM 565 O O . ASP A 1 69 ? 19.766 24.359 -2.336 1 94.5 69 ASP A O 1
ATOM 569 N N . PRO A 1 70 ? 18.078 22.875 -2.545 1 96 70 PRO A N 1
ATOM 570 C CA . PRO A 1 70 ? 18.438 22.25 -1.271 1 96 70 PRO A CA 1
ATOM 571 C C . PRO A 1 70 ? 19.875 21.734 -1.265 1 96 70 PRO A C 1
ATOM 573 O O . PRO A 1 70 ? 20.359 21.234 -2.285 1 96 70 PRO A O 1
ATOM 576 N N . LEU A 1 71 ? 20.547 21.844 -0.14 1 96.25 71 LEU A N 1
ATOM 577 C CA . LEU A 1 71 ? 21.953 21.484 0.027 1 96.25 71 LEU A CA 1
ATOM 578 C C . LEU A 1 71 ? 22.188 20.031 -0.387 1 96.25 71 LEU A C 1
ATOM 580 O O . LEU A 1 71 ? 23.234 19.703 -0.952 1 96.25 71 LEU A O 1
ATOM 584 N N . ILE A 1 72 ? 21.234 19.156 -0.185 1 96.38 72 ILE A N 1
ATOM 585 C CA . ILE A 1 72 ? 21.391 17.719 -0.463 1 96.38 72 ILE A CA 1
ATOM 586 C C . ILE A 1 72 ? 21.625 17.516 -1.958 1 96.38 72 ILE A C 1
ATOM 588 O O . ILE A 1 72 ? 22.344 16.594 -2.357 1 96.38 72 ILE A O 1
ATOM 592 N N . TRP A 1 73 ? 21.031 18.375 -2.793 1 96.25 73 TRP A N 1
ATOM 593 C CA . TRP A 1 73 ? 21.266 18.266 -4.23 1 96.25 73 TRP A CA 1
ATOM 594 C C . TRP A 1 73 ? 22.719 18.578 -4.578 1 96.25 73 TRP A C 1
ATOM 596 O O . TRP A 1 73 ? 23.328 17.875 -5.387 1 96.25 73 TRP A O 1
ATOM 606 N N . LYS A 1 74 ? 23.234 19.562 -3.951 1 94.62 74 LYS A N 1
ATOM 607 C CA . LYS A 1 74 ? 24.641 19.906 -4.152 1 94.62 74 LYS A CA 1
ATOM 608 C C . LYS A 1 74 ? 25.562 18.781 -3.68 1 94.62 74 LYS A C 1
ATOM 610 O O . LYS A 1 74 ? 26.469 18.375 -4.402 1 94.62 74 LYS A O 1
ATOM 615 N N . LEU A 1 75 ? 25.266 18.359 -2.533 1 95 75 LEU A N 1
ATOM 616 C CA . LEU A 1 75 ? 26.094 17.297 -1.953 1 95 75 LEU A CA 1
ATOM 617 C C . LEU A 1 75 ? 26.016 16.031 -2.803 1 95 75 LEU A C 1
ATOM 619 O O . LEU A 1 75 ? 26.922 15.188 -2.752 1 95 75 LEU A O 1
ATOM 623 N N . SER A 1 76 ? 24.984 15.883 -3.596 1 95.62 76 SER A N 1
ATOM 624 C CA . SER A 1 76 ? 24.766 14.688 -4.41 1 95.62 76 SER A CA 1
ATOM 625 C C . SER A 1 76 ? 25.078 14.953 -5.879 1 95.62 76 SER A C 1
ATOM 627 O O . SER A 1 76 ? 24.844 14.102 -6.734 1 95.62 76 SER A O 1
ATOM 629 N N . ASN A 1 77 ? 25.547 16.141 -6.207 1 94.88 77 ASN A N 1
ATOM 630 C CA . ASN A 1 77 ? 25.891 16.562 -7.559 1 94.88 77 ASN A CA 1
ATOM 631 C C . ASN A 1 77 ? 24.688 16.469 -8.5 1 94.88 77 ASN A C 1
ATOM 633 O O . ASN A 1 77 ? 24.797 15.953 -9.609 1 94.88 77 ASN A O 1
ATOM 637 N N . LEU A 1 78 ? 23.562 16.859 -7.988 1 95.19 78 LEU A N 1
ATOM 638 C CA . LEU A 1 78 ? 22.328 16.875 -8.781 1 95.19 78 LEU A CA 1
ATOM 639 C C . LEU A 1 78 ? 22.062 18.266 -9.336 1 95.19 78 LEU A C 1
ATOM 641 O O . LEU A 1 78 ? 22.359 19.266 -8.68 1 95.19 78 LEU A O 1
ATOM 645 N N . THR A 1 79 ? 21.5 18.328 -10.5 1 92.31 79 THR A N 1
ATOM 646 C CA . THR A 1 79 ? 21.266 19.594 -11.172 1 92.31 79 THR A CA 1
ATOM 647 C C . THR A 1 79 ? 19.844 19.656 -11.734 1 92.31 79 THR A C 1
ATOM 649 O O . THR A 1 79 ? 19.219 18.625 -11.961 1 92.31 79 THR A O 1
ATOM 652 N N . THR A 1 80 ? 19.375 20.891 -11.789 1 89.06 80 THR A N 1
ATOM 653 C CA . THR A 1 80 ? 18.109 21.125 -12.461 1 89.06 80 THR A CA 1
ATOM 654 C C . THR A 1 80 ? 18.312 21.516 -13.914 1 89.06 80 THR A C 1
ATOM 656 O O . THR A 1 80 ? 19.453 21.703 -14.352 1 89.06 80 THR A O 1
ATOM 659 N N . GLY A 1 81 ? 17.203 21.672 -14.773 1 80.94 81 GLY A N 1
ATOM 660 C CA . GLY A 1 81 ? 17.297 22.047 -16.172 1 80.94 81 GLY A CA 1
ATOM 661 C C . GLY A 1 81 ? 17.062 20.891 -17.125 1 80.94 81 GLY A C 1
ATOM 662 O O . GLY A 1 81 ? 16.688 19.797 -16.703 1 80.94 81 GLY A O 1
ATOM 663 N N . PRO A 1 82 ? 17.172 21.125 -18.484 1 79.5 82 PRO A N 1
ATOM 664 C CA . PRO A 1 82 ? 16.844 20.141 -19.516 1 79.5 82 PRO A CA 1
ATOM 665 C C . PRO A 1 82 ? 17.641 18.844 -19.359 1 79.5 82 PRO A C 1
ATOM 667 O O . PRO A 1 82 ? 17.156 17.766 -19.703 1 79.5 82 PRO A O 1
ATOM 670 N N . ASN A 1 83 ? 18.797 18.938 -18.812 1 82.12 83 ASN A N 1
ATOM 671 C CA . ASN A 1 83 ? 19.656 17.766 -18.594 1 82.12 83 ASN A CA 1
ATOM 672 C C . ASN A 1 83 ? 19.906 17.531 -17.109 1 82.12 83 ASN A C 1
ATOM 674 O O . ASN A 1 83 ? 20.922 16.938 -16.734 1 82.12 83 ASN A O 1
ATOM 678 N N . GLY A 1 84 ? 18.859 18.047 -16.281 1 86.25 84 GLY A N 1
ATOM 679 C CA . GLY A 1 84 ? 19.109 17.969 -14.844 1 86.25 84 GLY A CA 1
ATOM 680 C C . GLY A 1 84 ? 18.75 16.609 -14.25 1 86.25 84 GLY A C 1
ATOM 681 O O . GLY A 1 84 ? 18.047 15.82 -14.875 1 86.25 84 GLY A O 1
ATOM 682 N N . THR A 1 85 ? 19.328 16.328 -13.086 1 91.31 85 THR A N 1
ATOM 683 C CA . THR A 1 85 ? 19.172 15.047 -12.391 1 91.31 85 THR A CA 1
ATOM 684 C C . THR A 1 85 ? 18.453 15.234 -11.062 1 91.31 85 THR A C 1
ATOM 686 O O . THR A 1 85 ? 18.297 14.281 -10.297 1 91.31 85 THR A O 1
ATOM 689 N N . ALA A 1 86 ? 17.984 16.484 -10.828 1 93.06 86 ALA A N 1
ATOM 690 C CA . ALA A 1 86 ? 17.25 16.75 -9.594 1 93.06 86 ALA A CA 1
ATOM 691 C C . ALA A 1 86 ? 15.914 16 -9.578 1 93.06 86 ALA A C 1
ATOM 693 O O . ALA A 1 86 ? 15.312 15.773 -10.633 1 93.06 86 ALA A O 1
ATOM 694 N N . PRO A 1 87 ? 15.469 15.648 -8.344 1 91.69 87 PRO A N 1
ATOM 695 C CA . PRO A 1 87 ? 14.273 14.805 -8.227 1 91.69 87 PRO A CA 1
ATOM 696 C C . PRO A 1 87 ? 13.008 15.523 -8.68 1 91.69 87 PRO A C 1
ATOM 698 O O . PRO A 1 87 ? 12 14.875 -8.984 1 91.69 87 PRO A O 1
ATOM 701 N N . PHE A 1 88 ? 12.984 16.812 -8.602 1 91.06 88 PHE A N 1
ATOM 702 C CA . PHE A 1 88 ? 11.828 17.562 -9.094 1 91.06 88 PHE A CA 1
ATOM 703 C C . PHE A 1 88 ? 12.258 18.906 -9.672 1 91.06 88 PHE A C 1
ATOM 705 O O . PHE A 1 88 ? 13.367 19.375 -9.398 1 91.06 88 PHE A O 1
ATOM 712 N N . ASP A 1 89 ? 11.383 19.5 -10.445 1 90.62 89 ASP A N 1
ATOM 713 C CA . ASP A 1 89 ? 11.609 20.812 -11.031 1 90.62 89 ASP A CA 1
ATOM 714 C C . ASP A 1 89 ? 11.469 21.922 -9.984 1 90.62 89 ASP A C 1
ATOM 716 O O . ASP A 1 89 ? 10.414 22.062 -9.359 1 90.62 89 ASP A O 1
ATOM 720 N N . ASN A 1 90 ? 12.492 22.656 -9.805 1 93.44 90 ASN A N 1
ATOM 721 C CA . ASN A 1 90 ? 12.516 23.625 -8.719 1 93.44 90 ASN A CA 1
ATOM 722 C C . ASN A 1 90 ? 11.812 24.922 -9.125 1 93.44 90 ASN A C 1
ATOM 724 O O . ASN A 1 90 ? 11.773 25.891 -8.344 1 93.44 90 ASN A O 1
ATOM 728 N N . THR A 1 91 ? 11.297 25 -10.344 1 94.56 91 THR A N 1
ATOM 729 C CA . THR A 1 91 ? 10.617 26.203 -10.805 1 94.56 91 THR A CA 1
ATOM 730 C C . THR A 1 91 ? 9.484 26.578 -9.852 1 94.56 91 THR A C 1
ATOM 732 O O . THR A 1 91 ? 9.297 27.75 -9.539 1 94.56 91 THR A O 1
ATOM 735 N N . VAL A 1 92 ? 8.82 25.609 -9.328 1 94.12 92 VAL A N 1
ATOM 736 C CA . VAL A 1 92 ? 7.691 25.844 -8.438 1 94.12 92 VAL A CA 1
ATOM 737 C C . VAL A 1 92 ? 8.188 26.469 -7.133 1 94.12 92 VAL A C 1
ATOM 739 O O . VAL A 1 92 ? 7.496 27.297 -6.539 1 94.12 92 VAL A O 1
ATOM 742 N N . MET A 1 93 ? 9.43 26.203 -6.785 1 96.5 93 MET A N 1
ATOM 743 C CA . MET A 1 93 ? 10.008 26.688 -5.531 1 96.5 93 MET A CA 1
ATOM 744 C C . MET A 1 93 ? 10.492 28.125 -5.668 1 96.5 93 MET A C 1
ATOM 746 O O . MET A 1 93 ? 10.75 28.797 -4.668 1 96.5 93 MET A O 1
ATOM 750 N N . LEU A 1 94 ? 10.586 28.594 -6.875 1 96.81 94 LEU A N 1
ATOM 751 C CA . LEU A 1 94 ? 11.039 29.953 -7.129 1 96.81 94 LEU A CA 1
ATOM 752 C C . LEU A 1 94 ? 9.906 30.953 -6.93 1 96.81 94 LEU A C 1
ATOM 754 O O . LEU A 1 94 ? 10.148 32.156 -6.793 1 96.81 94 LEU A O 1
ATOM 758 N N . GLN A 1 95 ? 8.742 30.469 -6.891 1 96.31 95 GLN A N 1
ATOM 759 C CA . GLN A 1 95 ? 7.586 31.344 -6.707 1 96.31 95 GLN A CA 1
ATOM 760 C C . GLN A 1 95 ? 7.367 31.672 -5.234 1 96.31 95 GLN A C 1
ATOM 762 O O . GLN A 1 95 ? 7.672 30.859 -4.359 1 96.31 95 GLN A O 1
ATOM 767 N N . PRO A 1 96 ? 6.84 32.938 -5 1 97.62 96 PRO A N 1
ATOM 768 C CA . PRO A 1 96 ? 6.516 33.25 -3.605 1 97.62 96 PRO A CA 1
ATOM 769 C C . PRO A 1 96 ? 5.445 32.312 -3.033 1 97.62 96 PRO A C 1
ATOM 771 O O . PRO A 1 96 ? 4.613 31.797 -3.781 1 97.62 96 PRO A O 1
ATOM 774 N N . GLY A 1 97 ? 5.488 32.188 -1.704 1 98.06 97 GLY A N 1
ATOM 775 C CA . GLY A 1 97 ? 4.441 31.422 -1.038 1 98.06 97 GLY A CA 1
ATOM 776 C C . GLY A 1 97 ? 4.977 30.359 -0.094 1 98.06 97 GLY A C 1
ATOM 777 O O . GLY A 1 97 ? 6.184 30.125 -0.036 1 98.06 97 GLY A O 1
ATOM 778 N N . LEU A 1 98 ? 4.098 29.781 0.622 1 98.75 98 LEU A N 1
ATOM 779 C CA . LEU A 1 98 ? 4.441 28.734 1.583 1 98.75 98 LEU A CA 1
ATOM 780 C C . LEU A 1 98 ? 4.875 27.453 0.87 1 98.75 98 LEU A C 1
ATOM 782 O O . LEU A 1 98 ? 4.25 27.047 -0.11 1 98.75 98 LEU A O 1
ATOM 786 N N . LYS A 1 99 ? 6.012 26.859 1.314 1 98.69 99 LYS A N 1
ATOM 787 C CA . LYS A 1 99 ? 6.539 25.625 0.753 1 98.69 99 LYS A CA 1
ATOM 788 C C . LYS A 1 99 ? 6.188 24.438 1.637 1 98.69 99 LYS A C 1
ATOM 790 O O . LYS A 1 99 ? 5.934 24.594 2.832 1 98.69 99 LYS A O 1
ATOM 795 N N . VAL A 1 100 ? 6.094 23.281 1.028 1 98.75 100 VAL A N 1
ATOM 796 C CA . VAL A 1 100 ? 5.754 22.047 1.73 1 98.75 100 VAL A CA 1
ATOM 797 C C . VAL A 1 100 ? 6.871 21.031 1.555 1 98.75 100 VAL A C 1
ATOM 799 O O . VAL A 1 100 ? 7.074 20.5 0.457 1 98.75 100 VAL A O 1
ATOM 802 N N . PHE A 1 101 ? 7.566 20.766 2.6 1 97.81 101 PHE A N 1
ATOM 803 C CA . PHE A 1 101 ? 8.562 19.703 2.684 1 97.81 101 PHE A CA 1
ATOM 804 C C . PHE A 1 101 ? 8.961 19.438 4.133 1 97.81 101 PHE A C 1
ATOM 806 O O . PHE A 1 101 ? 8.531 20.156 5.035 1 97.81 101 PHE A O 1
ATOM 813 N N . HIS A 1 102 ? 9.781 18.422 4.391 1 97.38 102 HIS A N 1
ATOM 814 C CA . HIS A 1 102 ? 9.977 17.906 5.742 1 97.38 102 HIS A CA 1
ATOM 815 C C . HIS A 1 102 ? 11.117 18.625 6.449 1 97.38 102 HIS A C 1
ATOM 817 O O . HIS A 1 102 ? 10.914 19.266 7.48 1 97.38 102 HIS A O 1
ATOM 823 N N . ILE A 1 103 ? 12.336 18.562 5.867 1 96.38 103 ILE A N 1
ATOM 824 C CA . ILE A 1 103 ? 13.508 19.141 6.516 1 96.38 103 ILE A CA 1
ATOM 825 C C . ILE A 1 103 ? 14.25 20.031 5.527 1 96.38 103 ILE A C 1
ATOM 827 O O . ILE A 1 103 ? 14.641 19.594 4.445 1 96.38 103 ILE A O 1
ATOM 831 N N . THR A 1 104 ? 14.484 21.25 5.941 1 96.75 104 THR A N 1
ATOM 832 C CA . THR A 1 104 ? 15.172 22.219 5.098 1 96.75 104 THR A CA 1
ATOM 833 C C . THR A 1 104 ? 16.531 21.688 4.652 1 96.75 104 THR A C 1
ATOM 835 O O . THR A 1 104 ? 17.312 21.188 5.473 1 96.75 104 THR A O 1
ATOM 838 N N . ASP A 1 105 ? 16.797 21.688 3.359 1 96.25 105 ASP A N 1
ATOM 839 C CA . ASP A 1 105 ? 18.078 21.406 2.719 1 96.25 105 ASP A CA 1
ATOM 840 C C . ASP A 1 105 ? 18.328 19.891 2.646 1 96.25 105 ASP A C 1
ATOM 842 O O . ASP A 1 105 ? 19.234 19.453 1.936 1 96.25 105 ASP A O 1
ATOM 846 N N . VAL A 1 106 ? 17.5 19.094 3.305 1 94.75 106 VAL A N 1
ATOM 847 C CA . VAL A 1 106 ? 17.891 17.703 3.51 1 94.75 106 VAL A CA 1
ATOM 848 C C . VAL A 1 106 ? 16.797 16.766 2.996 1 94.75 106 VAL A C 1
ATOM 850 O O . VAL A 1 106 ? 17.078 15.812 2.271 1 94.75 106 VAL A O 1
ATOM 853 N N . ASP A 1 107 ? 15.602 16.938 3.361 1 96 107 ASP A N 1
ATOM 854 C CA . ASP A 1 107 ? 14.438 16.109 3.053 1 96 107 ASP A CA 1
ATOM 855 C C . ASP A 1 107 ? 13.305 16.953 2.467 1 96 107 ASP A C 1
ATOM 857 O O . ASP A 1 107 ? 12.344 17.281 3.162 1 96 107 ASP A O 1
ATOM 861 N N . THR A 1 108 ? 13.438 17.141 1.106 1 96.06 108 THR A N 1
ATOM 862 C CA . THR A 1 108 ? 12.602 18.188 0.519 1 96.06 108 THR A CA 1
ATOM 863 C C . THR A 1 108 ? 11.641 17.594 -0.503 1 96.06 108 THR A C 1
ATOM 865 O O . THR A 1 108 ? 10.859 18.312 -1.122 1 96.06 108 THR A O 1
ATOM 868 N N . ASN A 1 109 ? 11.719 16.266 -0.729 1 96.75 109 ASN A N 1
ATOM 869 C CA . ASN A 1 109 ? 10.789 15.648 -1.676 1 96.75 109 ASN A CA 1
ATOM 870 C C . ASN A 1 109 ? 9.367 15.625 -1.129 1 96.75 109 ASN A C 1
ATOM 872 O O . ASN A 1 109 ? 9.156 15.406 0.065 1 96.75 109 ASN A O 1
ATOM 876 N N . SER A 1 110 ? 8.422 15.906 -1.967 1 97.69 110 SER A N 1
ATOM 877 C CA . SER A 1 110 ? 7.027 16.094 -1.587 1 97.69 110 SER A CA 1
ATOM 878 C C . SER A 1 110 ? 6.094 15.75 -2.744 1 97.69 110 SER A C 1
ATOM 880 O O . SER A 1 110 ? 6.477 15.867 -3.91 1 97.69 110 SER A O 1
ATOM 882 N N . VAL A 1 111 ? 4.887 15.383 -2.432 1 97.94 111 VAL A N 1
ATOM 883 C CA . VAL A 1 111 ? 3.885 15.133 -3.467 1 97.94 111 VAL A CA 1
ATOM 884 C C . VAL A 1 111 ? 3.33 16.469 -3.975 1 97.94 111 VAL A C 1
ATOM 886 O O . VAL A 1 111 ? 2.703 16.516 -5.035 1 97.94 111 VAL A O 1
ATOM 889 N N . CYS A 1 112 ? 3.512 17.5 -3.291 1 97.75 112 CYS A N 1
ATOM 890 C CA . CYS A 1 112 ? 3.156 18.875 -3.625 1 97.75 112 CYS A CA 1
ATOM 891 C C . CYS A 1 112 ? 4.066 19.859 -2.902 1 97.75 112 CYS A C 1
ATOM 893 O O . CYS A 1 112 ? 4.07 19.922 -1.671 1 97.75 112 CYS A O 1
ATOM 895 N N . HIS A 1 113 ? 4.754 20.75 -3.539 1 98.06 113 HIS A N 1
ATOM 896 C CA . HIS A 1 113 ? 5.855 21.516 -2.963 1 98.06 113 HIS A CA 1
ATOM 897 C C . HIS A 1 113 ? 5.391 22.891 -2.504 1 98.06 113 HIS A C 1
ATOM 899 O O . HIS A 1 113 ? 6.121 23.594 -1.807 1 98.06 113 HIS A O 1
ATOM 905 N N . THR A 1 114 ? 4.211 23.297 -2.918 1 98.5 114 THR A N 1
ATOM 906 C CA . THR A 1 114 ? 3.637 24.531 -2.395 1 98.5 114 THR A CA 1
ATOM 907 C C . THR A 1 114 ? 2.299 24.266 -1.711 1 98.5 114 THR A C 1
ATOM 909 O O . THR A 1 114 ? 1.577 23.328 -2.094 1 98.5 114 THR A O 1
ATOM 912 N N . PHE A 1 115 ? 2.072 25.062 -0.727 1 98.81 115 PHE A N 1
ATOM 913 C CA . PHE A 1 115 ? 0.834 24.891 0.026 1 98.81 115 PHE A CA 1
ATOM 914 C C . PHE A 1 115 ? -0.377 25.031 -0.889 1 98.81 115 PHE A C 1
ATOM 916 O O . PHE A 1 115 ? -1.297 24.219 -0.835 1 98.81 115 PHE A O 1
ATOM 923 N N . THR A 1 116 ? -0.382 25.969 -1.769 1 98.62 116 THR A N 1
ATOM 924 C CA . THR A 1 116 ? -1.507 26.188 -2.668 1 98.62 116 THR A CA 1
ATOM 925 C C . THR A 1 116 ? -1.677 25.016 -3.631 1 98.62 116 THR A C 1
ATOM 927 O O . THR A 1 116 ? -2.799 24.672 -4 1 98.62 116 THR A O 1
ATOM 930 N N . ASP A 1 117 ? -0.564 24.438 -4.023 1 97.94 117 ASP A N 1
ATOM 931 C CA . ASP A 1 117 ? -0.672 23.266 -4.867 1 97.94 117 ASP A CA 1
ATOM 932 C C . ASP A 1 117 ? -1.338 22.109 -4.113 1 97.94 117 ASP A C 1
ATOM 934 O O . ASP A 1 117 ? -2.197 21.422 -4.664 1 97.94 117 ASP A O 1
ATOM 938 N N . CYS A 1 118 ? -0.933 21.891 -2.895 1 98.75 118 CYS A N 1
ATOM 939 C CA . CYS A 1 118 ? -1.552 20.844 -2.076 1 98.75 118 CYS A CA 1
ATOM 940 C C . CYS A 1 118 ? -3.049 21.094 -1.929 1 98.75 118 CYS A C 1
ATOM 942 O O . CYS A 1 118 ? -3.854 20.172 -2.123 1 98.75 118 CYS A O 1
ATOM 944 N N . LEU A 1 119 ? -3.393 22.312 -1.642 1 98.88 119 LEU A N 1
ATOM 945 C CA . LEU A 1 119 ? -4.793 22.688 -1.448 1 98.88 119 LEU A CA 1
ATOM 946 C C . LEU A 1 119 ? -5.582 22.5 -2.74 1 98.88 119 LEU A C 1
ATOM 948 O O . LEU A 1 119 ? -6.738 22.078 -2.709 1 98.88 119 LEU A O 1
ATOM 952 N N . THR A 1 120 ? -4.977 22.844 -3.842 1 98.69 120 THR A N 1
ATOM 953 C CA . THR A 1 120 ? -5.637 22.703 -5.133 1 98.69 120 THR A CA 1
ATOM 954 C C . THR A 1 120 ? -5.957 21.234 -5.406 1 98.69 120 THR A C 1
ATOM 956 O O . THR A 1 120 ? -7.055 20.906 -5.867 1 98.69 120 THR A O 1
ATOM 959 N N . GLN A 1 121 ? -5.035 20.391 -5.07 1 98.12 121 GLN A N 1
ATOM 960 C CA . GLN A 1 121 ? -5.262 18.969 -5.238 1 98.12 121 GLN A CA 1
ATOM 961 C C . GLN A 1 121 ? -6.395 18.469 -4.344 1 98.12 121 GLN A C 1
ATOM 963 O O . GLN A 1 121 ? -7.277 17.734 -4.793 1 98.12 121 GLN A O 1
ATOM 968 N N . LEU A 1 122 ? -6.352 18.891 -3.16 1 98.75 122 LEU A N 1
ATOM 969 C CA . LEU A 1 122 ? -7.379 18.484 -2.203 1 98.75 122 LEU A CA 1
ATOM 970 C C . LEU A 1 122 ? -8.75 19.016 -2.627 1 98.75 122 LEU A C 1
ATOM 972 O O . LEU A 1 122 ? -9.742 18.281 -2.551 1 98.75 122 LEU A O 1
ATOM 976 N N . LYS A 1 123 ? -8.781 20.219 -3.055 1 98.81 123 LYS A N 1
ATOM 977 C CA . LYS A 1 123 ? -10.039 20.797 -3.514 1 98.81 123 LYS A CA 1
ATOM 978 C C . LYS A 1 123 ? -10.594 20.031 -4.707 1 98.81 123 LYS A C 1
ATOM 980 O O . LYS A 1 123 ? -11.805 19.797 -4.793 1 98.81 123 LYS A O 1
ATOM 985 N N . ALA A 1 124 ? -9.727 19.688 -5.66 1 98.69 124 ALA A N 1
ATOM 986 C CA . ALA A 1 124 ? -10.164 18.953 -6.848 1 98.69 124 ALA A CA 1
ATOM 987 C C . ALA A 1 124 ? -10.82 17.641 -6.465 1 98.69 124 ALA A C 1
ATOM 989 O O . ALA A 1 124 ? -11.891 17.297 -6.977 1 98.69 124 ALA A O 1
ATOM 990 N N . TRP A 1 125 ? -10.227 16.938 -5.605 1 98.5 125 TRP A N 1
ATOM 991 C CA . TRP A 1 125 ? -10.82 15.688 -5.156 1 98.5 125 TRP A CA 1
ATOM 992 C C . TRP A 1 125 ? -12.141 15.938 -4.43 1 98.5 125 TRP A C 1
ATOM 994 O O . TRP A 1 125 ? -13.109 15.203 -4.629 1 98.5 125 TRP A O 1
ATOM 1004 N N . SER A 1 126 ? -12.125 16.922 -3.533 1 98.75 126 SER A N 1
ATOM 1005 C CA . SER A 1 126 ? -13.328 17.281 -2.789 1 98.75 126 SER A CA 1
ATOM 1006 C C . SER A 1 126 ? -14.477 17.625 -3.73 1 98.75 126 SER A C 1
ATOM 1008 O O . SER A 1 126 ? -15.609 17.172 -3.527 1 98.75 126 SER A O 1
ATOM 1010 N N . ASP A 1 127 ? -14.172 18.391 -4.758 1 98.69 127 ASP A N 1
ATOM 1011 C CA . ASP A 1 127 ? -15.188 18.766 -5.734 1 98.69 127 ASP A CA 1
ATOM 1012 C C . ASP A 1 127 ? -15.773 17.547 -6.426 1 98.69 127 ASP A C 1
ATOM 1014 O O . ASP A 1 127 ? -16.969 17.5 -6.734 1 98.69 127 ASP A O 1
ATOM 1018 N N . ALA A 1 128 ? -15.016 16.547 -6.637 1 98.12 128 ALA A N 1
ATOM 1019 C CA . ALA A 1 128 ? -15.453 15.32 -7.289 1 98.12 128 ALA A CA 1
ATOM 1020 C C . ALA A 1 128 ? -16.172 14.406 -6.305 1 98.12 128 ALA A C 1
ATOM 1022 O O . ALA A 1 128 ? -16.859 13.461 -6.711 1 98.12 128 ALA A O 1
ATOM 1023 N N . ASN A 1 129 ? -16.016 14.656 -5.047 1 97.94 129 ASN A N 1
ATOM 1024 C CA . ASN A 1 129 ? -16.625 13.914 -3.957 1 97.94 129 ASN A CA 1
ATOM 1025 C C . ASN A 1 129 ? -17.297 14.844 -2.951 1 97.94 129 ASN A C 1
ATOM 1027 O O . ASN A 1 129 ? -16.875 14.938 -1.801 1 97.94 129 ASN A O 1
ATOM 1031 N N . PRO A 1 130 ? -18.328 15.445 -3.256 1 97.75 130 PRO A N 1
ATOM 1032 C CA . PRO A 1 130 ? -18.828 16.609 -2.525 1 97.75 130 PRO A CA 1
ATOM 1033 C C . PRO A 1 130 ? -19.406 16.234 -1.16 1 97.75 130 PRO A C 1
ATOM 1035 O O . PRO A 1 130 ? -19.641 17.109 -0.324 1 97.75 130 PRO A O 1
ATOM 1038 N N . THR A 1 131 ? -19.672 14.922 -0.896 1 97.5 131 THR A N 1
ATOM 1039 C CA . THR A 1 131 ? -20.281 14.539 0.372 1 97.5 131 THR A CA 1
ATOM 1040 C C . THR A 1 131 ? -19.297 13.758 1.236 1 97.5 131 THR A C 1
ATOM 1042 O O . THR A 1 131 ? -19.703 13 2.115 1 97.5 131 THR A O 1
ATOM 1045 N N . HIS A 1 132 ? -18.031 13.883 0.901 1 98.25 132 HIS A N 1
ATOM 1046 C CA . HIS A 1 132 ? -17.031 13.18 1.702 1 98.25 132 HIS A CA 1
ATOM 1047 C C . HIS A 1 132 ? -17.078 13.617 3.162 1 98.25 132 HIS A C 1
ATOM 1049 O O . HIS A 1 132 ? -17.609 14.695 3.471 1 98.25 132 HIS A O 1
ATOM 1055 N N . LEU A 1 133 ? -16.625 12.789 4.078 1 98.5 133 LEU A N 1
ATOM 1056 C CA . LEU A 1 133 ? -16.438 13.172 5.477 1 98.5 133 LEU A CA 1
ATOM 1057 C C . LEU A 1 133 ? -15.531 14.391 5.594 1 98.5 133 LEU A C 1
ATOM 1059 O O . LEU A 1 133 ? -14.711 14.648 4.707 1 98.5 133 LEU A O 1
ATOM 1063 N N . PRO A 1 134 ? -15.734 15.172 6.637 1 98.69 134 PRO A N 1
ATOM 1064 C CA . PRO A 1 134 ? -14.812 16.297 6.789 1 98.69 134 PRO A CA 1
ATOM 1065 C C . PRO A 1 134 ? -13.352 15.875 6.824 1 98.69 134 PRO A C 1
ATOM 1067 O O . PRO A 1 134 ? -13.023 14.836 7.406 1 98.69 134 PRO A O 1
ATOM 1070 N N . ILE A 1 135 ? -12.547 16.578 6.141 1 98.94 135 ILE A N 1
ATOM 1071 C CA . ILE A 1 135 ? -11.109 16.312 6.098 1 98.94 135 ILE A CA 1
ATOM 1072 C C . ILE A 1 135 ? -10.383 17.328 6.984 1 98.94 135 ILE A C 1
ATOM 1074 O O . ILE A 1 135 ? -10.539 18.547 6.82 1 98.94 135 ILE A O 1
ATOM 1078 N N . THR A 1 136 ? -9.656 16.797 7.953 1 98.88 136 THR A N 1
ATOM 1079 C CA . THR A 1 136 ? -8.883 17.672 8.828 1 98.88 136 THR A CA 1
ATOM 1080 C C . THR A 1 136 ? -7.418 17.703 8.398 1 98.88 136 THR A C 1
ATOM 1082 O O . THR A 1 136 ? -6.883 16.703 7.91 1 98.88 136 THR A O 1
ATOM 1085 N N . ILE A 1 137 ? -6.793 18.859 8.539 1 98.88 137 ILE A N 1
ATOM 1086 C CA . ILE A 1 137 ? -5.418 19.031 8.086 1 98.88 137 ILE A CA 1
ATOM 1087 C C . ILE A 1 137 ? -4.598 19.719 9.18 1 98.88 137 ILE A C 1
ATOM 1089 O O . ILE A 1 137 ? -4.867 20.859 9.531 1 98.88 137 ILE A O 1
ATOM 1093 N N . ASP A 1 138 ? -3.627 18.969 9.633 1 98 138 ASP A N 1
ATOM 1094 C CA . ASP A 1 138 ? -2.635 19.469 10.578 1 98 138 ASP A CA 1
ATOM 1095 C C . ASP A 1 138 ? -1.53 20.234 9.859 1 98 138 ASP A C 1
ATOM 1097 O O . ASP A 1 138 ? -0.866 19.688 8.969 1 98 138 ASP A O 1
ATOM 1101 N N . LEU A 1 139 ? -1.357 21.5 10.289 1 98.88 139 LEU A N 1
ATOM 1102 C CA . LEU A 1 139 ? -0.322 22.328 9.688 1 98.88 139 LEU A CA 1
ATOM 1103 C C . LEU A 1 139 ? 0.817 22.594 10.664 1 98.88 139 LEU A C 1
ATOM 1105 O O . LEU A 1 139 ? 0.6 23.141 11.75 1 98.88 139 LEU A O 1
ATOM 1109 N N . GLU A 1 140 ? 1.936 22.141 10.312 1 98.56 140 GLU A N 1
ATOM 1110 C CA . GLU A 1 140 ? 3.1 22.438 11.141 1 98.56 140 GLU A CA 1
ATOM 1111 C C . GLU A 1 140 ? 3.959 23.531 10.516 1 98.56 140 GLU A C 1
ATOM 1113 O O . GLU A 1 140 ? 4.477 23.359 9.414 1 98.56 140 GLU A O 1
ATOM 1118 N N . LEU A 1 141 ? 4.082 24.625 11.219 1 98.44 141 LEU A N 1
ATOM 1119 C CA . LEU A 1 141 ? 4.941 25.719 10.773 1 98.44 141 LEU A CA 1
ATOM 1120 C C . LEU A 1 141 ? 6.391 25.469 11.172 1 98.44 141 LEU A C 1
ATOM 1122 O O . LEU A 1 141 ? 6.723 25.5 12.359 1 98.44 141 LEU A O 1
ATOM 1126 N N . LYS A 1 142 ? 7.211 25.234 10.117 1 97.5 142 LYS A N 1
ATOM 1127 C CA . LYS A 1 142 ? 8.578 24.766 10.32 1 97.5 142 LYS A CA 1
ATOM 1128 C C . LYS A 1 142 ? 9.555 25.938 10.391 1 97.5 142 LYS A C 1
ATOM 1130 O O . LYS A 1 142 ? 9.43 26.906 9.641 1 97.5 142 LYS A O 1
ATOM 1135 N N . THR A 1 143 ? 10.578 25.766 11.328 1 94.75 143 THR A N 1
ATOM 1136 C CA . THR A 1 143 ? 11.586 26.797 11.492 1 94.75 143 THR A CA 1
ATOM 1137 C C . THR A 1 143 ? 12.984 26.203 11.547 1 94.75 143 THR A C 1
ATOM 1139 O O . THR A 1 143 ? 13.867 26.734 12.219 1 94.75 143 THR A O 1
ATOM 1142 N N . ASP A 1 144 ? 13.164 25.125 10.891 1 91.44 144 ASP A N 1
ATOM 1143 C CA . ASP A 1 144 ? 14.445 24.438 10.977 1 91.44 144 ASP A CA 1
ATOM 1144 C C . ASP A 1 144 ? 15.43 24.984 9.938 1 91.44 144 ASP A C 1
ATOM 1146 O O . ASP A 1 144 ? 15.031 25.328 8.82 1 91.44 144 ASP A O 1
ATOM 1150 N N . ALA A 1 145 ? 16.688 25.172 10.352 1 89.88 145 ALA A N 1
ATOM 1151 C CA . ALA A 1 145 ? 17.797 25.578 9.477 1 89.88 145 ALA A CA 1
ATOM 1152 C C . ALA A 1 145 ? 19.094 24.906 9.914 1 89.88 145 ALA A C 1
ATOM 1154 O O . ALA A 1 145 ? 20.141 25.562 9.992 1 89.88 145 ALA A O 1
ATOM 1155 N N . PHE A 1 146 ? 18.938 23.672 10.141 1 84.62 146 PHE A N 1
ATOM 1156 C CA . PHE A 1 146 ? 20.062 23.016 10.812 1 84.62 146 PHE A CA 1
ATOM 1157 C C . PHE A 1 146 ? 21.266 22.906 9.883 1 84.62 146 PHE A C 1
ATOM 1159 O O . PHE A 1 146 ? 22.406 22.891 10.344 1 84.62 146 PHE A O 1
ATOM 1166 N N . ALA A 1 147 ? 21.094 22.984 8.609 1 90.06 147 ALA A N 1
ATOM 1167 C CA . ALA A 1 147 ? 22.203 22.797 7.672 1 90.06 147 ALA A CA 1
ATOM 1168 C C . ALA A 1 147 ? 22.828 24.125 7.281 1 90.06 147 ALA A C 1
ATOM 1170 O O . ALA A 1 147 ? 23.656 24.172 6.363 1 90.06 147 ALA A O 1
ATOM 1171 N N . ALA A 1 148 ? 22.469 25.109 7.992 1 90.31 148 ALA A N 1
ATOM 1172 C CA . ALA A 1 148 ? 22.969 26.453 7.672 1 90.31 148 ALA A CA 1
ATOM 1173 C C . ALA A 1 148 ? 24.5 26.5 7.766 1 90.31 148 ALA A C 1
ATOM 1175 O O . ALA A 1 148 ? 25.156 27.094 6.91 1 90.31 148 ALA A O 1
ATOM 1176 N N . ALA A 1 149 ? 25.016 25.859 8.688 1 88.5 149 ALA A N 1
ATOM 1177 C CA . ALA A 1 149 ? 26.453 25.859 8.922 1 88.5 149 ALA A CA 1
ATOM 1178 C C . ALA A 1 149 ? 27.188 25.172 7.781 1 88.5 149 ALA A C 1
ATOM 1180 O O . ALA A 1 149 ? 28.375 25.438 7.551 1 88.5 149 ALA A O 1
ATOM 1181 N N . LEU A 1 150 ? 26.516 24.375 7.078 1 90.5 150 LEU A N 1
ATOM 1182 C CA . LEU A 1 150 ? 27.125 23.609 5.992 1 90.5 150 LEU A CA 1
ATOM 1183 C C . LEU A 1 150 ? 26.844 24.266 4.645 1 90.5 150 LEU A C 1
ATOM 1185 O O . LEU A 1 150 ? 27.109 23.688 3.596 1 90.5 150 LEU A O 1
ATOM 1189 N N . GLY A 1 151 ? 26.266 25.453 4.707 1 91.5 151 GLY A N 1
ATOM 1190 C CA . GLY A 1 151 ? 26.016 26.172 3.465 1 91.5 151 GLY A CA 1
ATOM 1191 C C . GLY A 1 151 ? 24.562 26.109 3.018 1 91.5 151 GLY A C 1
ATOM 1192 O O . GLY A 1 151 ? 24.25 26.531 1.901 1 91.5 151 GLY A O 1
ATOM 1193 N N . GLY A 1 152 ? 23.656 25.625 3.863 1 94.5 152 GLY A N 1
ATOM 1194 C CA . GLY A 1 152 ? 22.234 25.609 3.557 1 94.5 152 GLY A CA 1
ATOM 1195 C C . GLY A 1 152 ? 21.547 26.938 3.791 1 94.5 152 GLY A C 1
ATOM 1196 O O . GLY A 1 152 ? 22.219 27.969 3.893 1 94.5 152 GLY A O 1
ATOM 1197 N N . VAL A 1 153 ? 20.281 26.922 3.723 1 94.75 153 VAL A N 1
ATOM 1198 C CA . VAL A 1 153 ? 19.453 28.094 3.912 1 94.75 153 VAL A CA 1
ATOM 1199 C C . VAL A 1 153 ? 19.766 28.75 5.254 1 94.75 153 VAL A C 1
ATOM 1201 O O . VAL A 1 153 ? 19.812 28.078 6.285 1 94.75 153 VAL A O 1
ATOM 1204 N N . ASN A 1 154 ? 20.031 30.047 5.312 1 91.19 154 ASN A N 1
ATOM 1205 C CA . ASN A 1 154 ? 20.359 30.797 6.523 1 91.19 154 ASN A CA 1
ATOM 1206 C C . ASN A 1 154 ? 19.562 32.094 6.617 1 91.19 154 ASN A C 1
ATOM 1208 O O . ASN A 1 154 ? 19.906 32.969 7.406 1 91.19 154 ASN A O 1
ATOM 1212 N N . ALA A 1 155 ? 18.594 32.125 6.004 1 91.88 155 ALA A N 1
ATOM 1213 C CA . ALA A 1 155 ? 17.75 33.312 6.02 1 91.88 155 ALA A CA 1
ATOM 1214 C C . ALA A 1 155 ? 16.922 33.375 7.305 1 91.88 155 ALA A C 1
ATOM 1216 O O . ALA A 1 155 ? 16.469 32.344 7.816 1 91.88 155 ALA A O 1
ATOM 1217 N N . ALA A 1 156 ? 16.688 34.594 7.801 1 92.12 156 ALA A N 1
ATOM 1218 C CA . ALA A 1 156 ? 15.891 34.812 9 1 92.12 156 ALA A CA 1
ATOM 1219 C C . ALA A 1 156 ? 14.477 34.25 8.82 1 92.12 156 ALA A C 1
ATOM 1221 O O . ALA A 1 156 ? 13.883 33.719 9.766 1 92.12 156 ALA A O 1
ATOM 1222 N N . GLU A 1 157 ? 13.953 34.344 7.684 1 93.69 157 GLU A N 1
ATOM 1223 C CA . GLU A 1 157 ? 12.594 33.906 7.395 1 93.69 157 GLU A CA 1
ATOM 1224 C C . GLU A 1 157 ? 12.469 32.375 7.598 1 93.69 157 GLU A C 1
ATOM 1226 O O . GLU A 1 157 ? 11.391 31.891 7.934 1 93.69 157 GLU A O 1
ATOM 1231 N N . ALA A 1 158 ? 13.508 31.672 7.453 1 94.38 158 ALA A N 1
ATOM 1232 C CA . ALA A 1 158 ? 13.484 30.219 7.574 1 94.38 158 ALA A CA 1
ATOM 1233 C C . ALA A 1 158 ? 13.414 29.781 9.039 1 94.38 158 ALA A C 1
ATOM 1235 O O . ALA A 1 158 ? 13.008 28.672 9.344 1 94.38 158 ALA A O 1
ATOM 1236 N N . THR A 1 159 ? 13.703 30.75 9.961 1 94.25 159 THR A N 1
ATOM 1237 C CA . THR A 1 159 ? 13.867 30.312 11.344 1 94.25 159 THR A CA 1
ATOM 1238 C C . THR A 1 159 ? 12.812 30.953 12.242 1 94.25 159 THR A C 1
ATOM 1240 O O . THR A 1 159 ? 12.883 30.844 13.469 1 94.25 159 THR A O 1
ATOM 1243 N N . SER A 1 160 ? 11.883 31.594 11.602 1 93.19 160 SER A N 1
ATOM 1244 C CA . SER A 1 160 ? 10.875 32.219 12.461 1 93.19 160 SER A CA 1
ATOM 1245 C C . SER A 1 160 ? 9.602 32.531 11.68 1 93.19 160 SER A C 1
ATOM 1247 O O . SER A 1 160 ? 9.641 32.688 10.453 1 93.19 160 SER A O 1
ATOM 1249 N N . PHE A 1 161 ? 8.531 32.594 12.383 1 96.12 161 PHE A N 1
ATOM 1250 C CA . PHE A 1 161 ? 7.254 33.062 11.875 1 96.12 161 PHE A CA 1
ATOM 1251 C C . PHE A 1 161 ? 6.809 34.312 12.625 1 96.12 161 PHE A C 1
ATOM 1253 O O . PHE A 1 161 ? 6.746 34.312 13.852 1 96.12 161 PHE A O 1
ATOM 1260 N N . THR A 1 162 ? 6.613 35.375 11.898 1 96.56 162 THR A N 1
ATOM 1261 C CA . THR A 1 162 ? 5.945 36.562 12.422 1 96.56 162 THR A CA 1
ATOM 1262 C C . THR A 1 162 ? 4.434 36.438 12.258 1 96.56 162 THR A C 1
ATOM 1264 O O . THR A 1 162 ? 3.943 35.562 11.555 1 96.56 162 THR A O 1
ATOM 1267 N N . LEU A 1 163 ? 3.701 37.312 12.977 1 97.38 163 LEU A N 1
ATOM 1268 C CA . LEU A 1 163 ? 2.248 37.281 12.859 1 97.38 163 LEU A CA 1
ATOM 1269 C C . LEU A 1 163 ? 1.81 37.406 11.406 1 97.38 163 LEU A C 1
ATOM 1271 O O . LEU A 1 163 ? 0.976 36.656 10.93 1 97.38 163 LEU A O 1
ATOM 1275 N N . PRO A 1 164 ? 2.408 38.344 10.625 1 97.38 164 PRO A N 1
ATOM 1276 C CA . PRO A 1 164 ? 2 38.438 9.219 1 97.38 164 PRO A CA 1
ATOM 1277 C C . PRO A 1 164 ? 2.262 37.156 8.453 1 97.38 164 PRO A C 1
ATOM 1279 O O . PRO A 1 164 ? 1.444 36.75 7.621 1 97.38 164 PRO A O 1
ATOM 1282 N N . ARG A 1 165 ? 3.365 36.469 8.711 1 97.81 165 ARG A N 1
ATOM 1283 C CA . ARG A 1 165 ? 3.674 35.219 8.047 1 97.81 165 ARG A CA 1
ATOM 1284 C C . ARG A 1 165 ? 2.674 34.125 8.43 1 97.81 165 ARG A C 1
ATOM 1286 O O . ARG A 1 165 ? 2.268 33.344 7.586 1 97.81 165 ARG A O 1
ATOM 1293 N N . ILE A 1 166 ? 2.318 34.125 9.664 1 98.56 166 ILE A N 1
ATOM 1294 C CA . ILE A 1 166 ? 1.328 33.156 10.125 1 98.56 166 ILE A CA 1
ATOM 1295 C C . ILE A 1 166 ? -0.012 33.438 9.445 1 98.56 166 ILE A C 1
ATOM 1297 O O . ILE A 1 166 ? -0.675 32.5 8.969 1 98.56 166 ILE A O 1
ATOM 1301 N N . LEU A 1 167 ? -0.42 34.719 9.359 1 98.5 167 LEU A N 1
ATOM 1302 C CA . LEU A 1 167 ? -1.701 35.094 8.773 1 98.5 167 LEU A CA 1
ATOM 1303 C C . LEU A 1 167 ? -1.716 34.812 7.27 1 98.5 167 LEU A C 1
ATOM 1305 O O . LEU A 1 167 ? -2.785 34.688 6.664 1 98.5 167 LEU A O 1
ATOM 1309 N N . ASN A 1 168 ? -0.504 34.688 6.695 1 98.31 168 ASN A N 1
ATOM 1310 C CA . ASN A 1 168 ? -0.429 34.281 5.293 1 98.31 168 ASN A CA 1
ATOM 1311 C C . ASN A 1 168 ? -0.959 32.875 5.086 1 98.31 168 ASN A C 1
ATOM 1313 O O . ASN A 1 168 ? -1.43 32.531 3.996 1 98.31 168 ASN A O 1
ATOM 1317 N N . VAL A 1 169 ? -0.901 32 6.086 1 98.88 169 VAL A N 1
ATOM 1318 C CA . VAL A 1 169 ? -1.492 30.672 6.008 1 98.88 169 VAL A CA 1
ATOM 1319 C C . VAL A 1 169 ? -2.994 30.781 5.766 1 98.88 169 VAL A C 1
ATOM 1321 O O . VAL A 1 169 ? -3.533 30.156 4.852 1 98.88 169 VAL A O 1
ATOM 1324 N N . ASP A 1 170 ? -3.666 31.688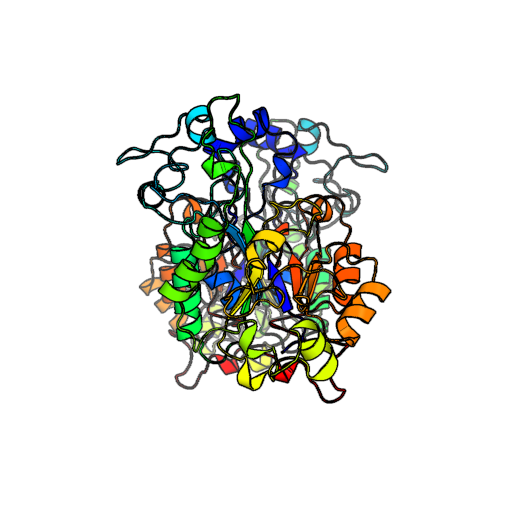 6.555 1 98.81 170 ASP A N 1
ATOM 1325 C CA . ASP A 1 170 ? -5.09 31.938 6.352 1 98.81 170 ASP A CA 1
ATOM 1326 C C . ASP A 1 170 ? -5.367 32.375 4.918 1 98.81 170 ASP A C 1
ATOM 1328 O O . ASP A 1 170 ? -6.289 31.891 4.273 1 98.81 170 ASP A O 1
ATOM 1332 N N . SER A 1 171 ? -4.52 33.312 4.523 1 98.62 171 SER A N 1
ATOM 1333 C CA . SER A 1 171 ? -4.727 33.938 3.215 1 98.62 171 SER A CA 1
ATOM 1334 C C . SER A 1 171 ? -4.602 32.875 2.1 1 98.62 171 SER A C 1
ATOM 1336 O O . SER A 1 171 ? -5.398 32.875 1.159 1 98.62 171 SER A O 1
ATOM 1338 N N . GLU A 1 172 ? -3.621 32.031 2.193 1 98.75 172 GLU A N 1
ATOM 1339 C CA . GLU A 1 172 ? -3.441 31.016 1.151 1 98.75 172 GLU A CA 1
ATOM 1340 C C . GLU A 1 172 ? -4.574 29.984 1.172 1 98.75 172 GLU A C 1
ATOM 1342 O O . GLU A 1 172 ? -5.039 29.547 0.119 1 98.75 172 GLU A O 1
ATOM 1347 N N . ILE A 1 173 ? -5.012 29.594 2.344 1 98.94 173 ILE A N 1
ATOM 1348 C CA . ILE A 1 173 ? -6.16 28.688 2.428 1 98.94 173 ILE A CA 1
ATOM 1349 C C . ILE A 1 173 ? -7.352 29.312 1.702 1 98.94 173 ILE A C 1
ATOM 1351 O O . ILE A 1 173 ? -7.957 28.672 0.834 1 98.94 173 ILE A O 1
ATOM 1355 N N . LEU A 1 174 ? -7.656 30.562 2.01 1 98.88 174 LEU A N 1
ATOM 1356 C CA . LEU A 1 174 ? -8.844 31.219 1.497 1 98.88 174 LEU A CA 1
ATOM 1357 C C . LEU A 1 174 ? -8.703 31.531 0.01 1 98.88 174 LEU A C 1
ATOM 1359 O O . LEU A 1 174 ? -9.695 31.75 -0.683 1 98.88 174 LEU A O 1
ATOM 1363 N N . SER A 1 175 ? -7.477 31.562 -0.47 1 98.75 175 SER A N 1
ATOM 1364 C CA . SER A 1 175 ? -7.258 31.828 -1.891 1 98.75 175 SER A CA 1
ATOM 1365 C C . SER A 1 175 ? -7.652 30.609 -2.734 1 98.75 175 SER A C 1
ATOM 1367 O O . SER A 1 175 ? -7.926 30.75 -3.93 1 98.75 175 SER A O 1
ATOM 1369 N N . ILE A 1 176 ? -7.664 29.438 -2.172 1 98.88 176 ILE A N 1
ATOM 1370 C CA . ILE A 1 176 ? -7.922 28.219 -2.934 1 98.88 176 ILE A CA 1
ATOM 1371 C C . ILE A 1 176 ? -9.281 27.641 -2.545 1 98.88 176 ILE A C 1
ATOM 1373 O O . ILE A 1 176 ? -10.055 27.219 -3.408 1 98.88 176 ILE A O 1
ATOM 1377 N N . LEU A 1 177 ? -9.539 27.609 -1.249 1 98.88 177 LEU A N 1
ATOM 1378 C CA . LEU A 1 177 ? -10.766 27 -0.735 1 98.88 177 LEU A CA 1
ATOM 1379 C C . LEU A 1 177 ? -11.781 28.078 -0.365 1 98.88 177 LEU A C 1
ATOM 1381 O O . LEU A 1 177 ? -11.516 28.938 0.484 1 98.88 177 LEU A O 1
ATOM 1385 N N . PRO A 1 178 ? -12.945 28.016 -0.989 1 98.62 178 PRO A N 1
ATOM 1386 C CA . PRO A 1 178 ? -13.977 28.969 -0.575 1 98.62 178 PRO A CA 1
ATOM 1387 C C . PRO A 1 178 ? -14.469 28.734 0.848 1 98.62 178 PRO A C 1
ATOM 1389 O O . PRO A 1 178 ? -14.375 27.609 1.354 1 98.62 178 PRO A O 1
ATOM 1392 N N . ARG A 1 179 ? -15.07 29.734 1.41 1 98.38 179 ARG A N 1
ATOM 1393 C CA . ARG A 1 179 ? -15.523 29.703 2.797 1 98.38 179 ARG A CA 1
ATOM 1394 C C . ARG A 1 179 ? -16.531 28.578 3.006 1 98.38 179 ARG A C 1
ATOM 1396 O O . ARG A 1 179 ? -16.578 27.953 4.074 1 98.38 179 ARG A O 1
ATOM 1403 N N . SER A 1 180 ? -17.281 28.234 2.055 1 98.06 180 SER A N 1
ATOM 1404 C CA . SER A 1 180 ? -18.312 27.219 2.154 1 98.06 180 SER A CA 1
ATOM 1405 C C . SER A 1 180 ? -17.703 25.828 2.326 1 98.06 180 SER A C 1
ATOM 1407 O O . SER A 1 180 ? -18.406 24.891 2.703 1 98.06 180 SER A O 1
ATOM 1409 N N . LYS A 1 181 ? -16.406 25.719 2.1 1 98.62 181 LYS A N 1
ATOM 1410 C CA . LYS A 1 181 ? -15.742 24.438 2.213 1 98.62 181 LYS A CA 1
ATOM 1411 C C . LYS A 1 181 ? -14.945 24.328 3.50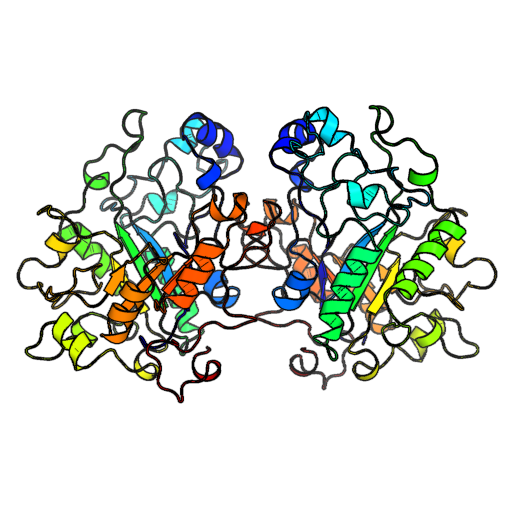8 1 98.62 181 LYS A C 1
ATOM 1413 O O . LYS A 1 181 ? -14.188 23.375 3.709 1 98.62 181 LYS A O 1
ATOM 1418 N N . LEU A 1 182 ? -15.148 25.297 4.355 1 98.88 182 LEU A N 1
ATOM 1419 C CA . LEU A 1 182 ? -14.281 25.344 5.531 1 98.88 182 LEU A CA 1
ATOM 1420 C C . LEU A 1 182 ? -15.109 25.281 6.812 1 98.88 182 LEU A C 1
ATOM 1422 O O . LEU A 1 182 ? -16.234 25.781 6.859 1 98.88 182 LEU A O 1
ATOM 1426 N N . ILE A 1 183 ? -14.594 24.625 7.746 1 98.88 183 ILE A N 1
ATOM 1427 C CA . ILE A 1 183 ? -14.977 24.812 9.141 1 98.88 183 ILE A CA 1
ATOM 1428 C C . ILE A 1 183 ? -13.914 25.641 9.867 1 98.88 183 ILE A C 1
ATOM 1430 O O . ILE A 1 183 ? -12.766 25.219 10 1 98.88 183 ILE A O 1
ATOM 1434 N N . VAL A 1 184 ? -14.297 26.844 10.258 1 98.88 184 VAL A N 1
ATOM 1435 C CA . VAL A 1 184 ? -13.375 27.75 10.938 1 98.88 184 VAL A CA 1
ATOM 1436 C C . VAL A 1 184 ? -13.844 27.969 12.375 1 98.88 184 VAL A C 1
ATOM 1438 O O . VAL A 1 184 ? -14.977 27.641 12.727 1 98.88 184 VAL A O 1
ATOM 1441 N N . PRO A 1 185 ? -12.961 28.531 13.242 1 98.88 185 PRO A N 1
ATOM 1442 C CA . PRO A 1 185 ? -13.312 28.688 14.656 1 98.88 185 PRO A CA 1
ATOM 1443 C C . PRO A 1 185 ? -14.625 29.438 14.867 1 98.88 185 PRO A C 1
ATOM 1445 O O . PRO A 1 185 ? -15.414 29.062 15.734 1 98.88 185 PRO A O 1
ATOM 1448 N N . ASP A 1 186 ? -14.914 30.391 14.07 1 98.56 186 ASP A N 1
ATOM 1449 C CA . ASP A 1 186 ? -16.125 31.203 14.227 1 98.56 186 ASP A CA 1
ATOM 1450 C C . ASP A 1 186 ? -17.375 30.406 13.898 1 98.56 186 ASP A C 1
ATOM 1452 O O . ASP A 1 186 ? -18.484 30.797 14.266 1 98.56 186 ASP A O 1
ATOM 1456 N N . ASP A 1 187 ? -17.25 29.281 13.164 1 98.44 187 ASP A N 1
ATOM 1457 C CA . ASP A 1 187 ? -18.375 28.391 12.906 1 98.44 187 ASP A CA 1
ATOM 1458 C C . ASP A 1 187 ? -18.75 27.594 14.156 1 98.44 187 ASP A C 1
ATOM 1460 O O . ASP A 1 187 ? -19.859 27.109 14.281 1 98.44 187 ASP A O 1
ATOM 1464 N N . VAL A 1 188 ? -17.812 27.422 15.062 1 98.69 188 VAL A N 1
ATOM 1465 C CA . VAL A 1 188 ? -17.984 26.625 16.281 1 98.69 188 VAL A CA 1
ATOM 1466 C C . VAL A 1 188 ? -18.25 27.547 17.469 1 98.69 188 VAL A C 1
ATOM 1468 O O . VAL A 1 188 ? -19.078 27.234 18.328 1 98.69 188 VAL A O 1
ATOM 1471 N N . ARG A 1 189 ? -17.609 28.688 17.484 1 98.56 189 ARG A N 1
ATOM 1472 C CA . ARG A 1 189 ? -17.719 29.641 18.594 1 98.56 189 ARG A CA 1
ATOM 1473 C C . ARG A 1 189 ? -19.094 30.297 18.625 1 98.56 189 ARG A C 1
ATOM 1475 O O . ARG A 1 189 ? -19.531 30.859 17.609 1 98.56 189 ARG A O 1
ATOM 1482 N N . ARG A 1 190 ? -19.734 30.172 19.719 1 97.44 190 ARG A N 1
ATOM 1483 C CA . ARG A 1 190 ? -21.031 30.797 19.906 1 97.44 190 ARG A CA 1
ATOM 1484 C C . ARG A 1 190 ? -20.891 32.219 20.406 1 97.44 190 ARG A C 1
ATOM 1486 O O . ARG A 1 190 ? -19.875 32.594 21 1 97.44 190 ARG A O 1
ATOM 1493 N N . GLN A 1 191 ? -22.016 32.906 20.219 1 93.75 191 GLN A N 1
ATOM 1494 C CA . GLN A 1 191 ? -22.016 34.281 20.656 1 93.75 191 GLN A CA 1
ATOM 1495 C C . GLN A 1 191 ? -21.812 34.406 22.156 1 93.75 191 GLN A C 1
ATOM 1497 O O . GLN A 1 191 ? -22.391 33.656 22.938 1 93.75 191 GLN A O 1
ATOM 1502 N N . ASP A 1 192 ? -20.938 35.281 22.594 1 94.31 192 ASP A N 1
ATOM 1503 C CA . ASP A 1 192 ? -20.656 35.656 23.984 1 94.31 192 ASP A CA 1
ATOM 1504 C C . ASP A 1 192 ? -19.922 34.531 24.719 1 94.31 192 ASP A C 1
ATOM 1506 O O . ASP A 1 192 ? -19.906 34.5 25.953 1 94.31 192 ASP A O 1
ATOM 1510 N N . LEU A 1 193 ? -19.453 33.531 23.969 1 98.38 193 LEU A N 1
ATOM 1511 C CA . LEU A 1 193 ? -18.656 32.469 24.562 1 98.38 193 LEU A CA 1
ATOM 1512 C C . LEU A 1 193 ? -17.281 32.375 23.906 1 98.38 193 LEU A C 1
ATOM 1514 O O . LEU A 1 193 ? -17.109 32.781 22.75 1 98.38 193 LEU A O 1
ATOM 1518 N N . THR A 1 194 ? -16.359 31.875 24.688 1 98.81 194 THR A N 1
ATOM 1519 C CA . THR A 1 194 ? -15.086 31.5 24.078 1 98.81 194 THR A CA 1
ATOM 1520 C C . THR A 1 194 ? -15.242 30.25 23.219 1 98.81 194 THR A C 1
ATOM 1522 O O . THR A 1 194 ? -16.25 29.562 23.297 1 98.81 194 THR A O 1
ATOM 1525 N N . LEU A 1 195 ? -14.258 30.094 22.375 1 98.88 195 LEU A N 1
ATOM 1526 C CA . LEU A 1 195 ? -14.258 28.875 21.578 1 98.88 195 LEU A CA 1
ATOM 1527 C C . LEU A 1 195 ? -14.305 27.641 22.469 1 98.88 195 LEU A C 1
ATOM 1529 O O . LEU A 1 195 ? -15.078 26.719 22.219 1 98.88 195 LEU A O 1
ATOM 1533 N N . GLU A 1 196 ? -13.492 27.672 23.547 1 98.88 196 GLU A N 1
ATOM 1534 C CA . GLU A 1 196 ? -13.484 26.516 24.438 1 98.88 196 GLU A CA 1
ATOM 1535 C C . GLU A 1 196 ? -14.852 26.297 25.062 1 98.88 196 GLU A C 1
ATOM 1537 O O . GLU A 1 196 ? -15.391 25.188 25.047 1 98.88 196 GLU A O 1
ATOM 1542 N N . ALA A 1 197 ? -15.391 27.328 25.594 1 98.81 197 ALA A N 1
ATOM 1543 C CA . ALA A 1 197 ? -16.703 27.219 26.219 1 98.81 197 ALA A CA 1
ATOM 1544 C C . ALA A 1 197 ? -17.75 26.719 25.219 1 98.81 197 ALA A C 1
ATOM 1546 O O . ALA A 1 197 ? -18.641 25.953 25.578 1 98.81 197 ALA A O 1
ATOM 1547 N N . SER A 1 198 ? -17.656 27.203 24.031 1 98.88 198 SER A N 1
ATOM 1548 C CA . SER A 1 198 ? -18.578 26.781 22.984 1 98.88 198 SER A CA 1
ATOM 1549 C C . SER A 1 198 ? -18.469 25.297 22.719 1 98.88 198 SER A C 1
ATOM 1551 O O . SER A 1 198 ? -19.484 24.594 22.594 1 98.88 198 SER A O 1
ATOM 1553 N N . VAL A 1 199 ? -17.297 24.766 22.641 1 98.69 199 VAL A N 1
ATOM 1554 C CA . VAL A 1 199 ? -17.062 23.359 22.391 1 98.69 199 VAL A CA 1
ATOM 1555 C C . VAL A 1 199 ? -17.578 22.531 23.562 1 98.69 199 VAL A C 1
ATOM 1557 O O . VAL A 1 199 ? -18.281 21.531 23.359 1 98.69 199 VAL A O 1
ATOM 1560 N N . LEU A 1 200 ? -17.281 22.953 24.781 1 98.5 200 LEU A N 1
ATOM 1561 C CA . LEU A 1 200 ? -17.641 22.203 25.984 1 98.5 200 LEU A CA 1
ATOM 1562 C C . LEU A 1 200 ? -19.141 22.188 26.188 1 98.5 200 LEU A C 1
ATOM 1564 O O . LEU A 1 200 ? -19.703 21.188 26.656 1 98.5 200 LEU A O 1
ATOM 1568 N N . LYS A 1 201 ? -19.781 23.219 25.75 1 97.88 201 LYS A N 1
ATOM 1569 C CA . LYS A 1 201 ? -21.203 23.375 26.062 1 97.88 201 LYS A CA 1
ATOM 1570 C C . LYS A 1 201 ? -22.078 22.953 24.891 1 97.88 201 LYS A C 1
ATOM 1572 O O . LYS A 1 201 ? -23.172 22.406 25.078 1 97.88 201 LYS A O 1
ATOM 1577 N N . HIS A 1 202 ? -21.625 23.234 23.656 1 97.5 202 HIS A N 1
ATOM 1578 C CA . HIS A 1 202 ? -22.516 23.109 22.516 1 97.5 202 HIS A CA 1
ATOM 1579 C C . HIS A 1 202 ? -21.969 22.141 21.484 1 97.5 202 HIS A C 1
ATOM 1581 O O . HIS A 1 202 ? -22.688 21.688 20.594 1 97.5 202 HIS A O 1
ATOM 1587 N N . GLY A 1 203 ? -20.688 21.812 21.625 1 97.69 203 GLY A N 1
ATOM 1588 C CA . GLY A 1 203 ? -20.094 20.812 20.75 1 97.69 203 GLY A CA 1
ATOM 1589 C C . GLY A 1 203 ? -19.734 21.344 19.375 1 97.69 203 GLY A C 1
ATOM 1590 O O . GLY A 1 203 ? -19.344 22.5 19.25 1 97.69 203 GLY A O 1
ATOM 1591 N N . TRP A 1 204 ? -19.656 20.484 18.438 1 98.5 204 TRP A N 1
ATOM 1592 C CA . TRP A 1 204 ? -19.219 20.75 17.062 1 98.5 204 TRP A CA 1
ATOM 1593 C C . TRP A 1 204 ? -20.391 20.688 16.094 1 98.5 204 TRP A C 1
ATOM 1595 O O . TRP A 1 204 ? -21.469 20.234 16.453 1 98.5 204 TRP A O 1
ATOM 1605 N N . PRO A 1 205 ? -20.172 21.219 14.859 1 97.94 205 PRO A N 1
ATOM 1606 C CA . PRO A 1 205 ? -21.188 21 13.836 1 97.94 205 PRO A CA 1
ATOM 1607 C C . PRO A 1 205 ? -21.562 19.531 13.672 1 97.94 205 PRO A C 1
ATOM 1609 O O . PRO A 1 205 ? -20.719 18.656 13.914 1 97.94 205 PRO A O 1
ATOM 1612 N N . THR A 1 206 ? -22.859 19.312 13.25 1 97.25 206 THR A N 1
ATOM 1613 C CA . THR A 1 206 ? -23.266 17.938 12.953 1 97.25 206 THR A CA 1
ATOM 1614 C C . THR A 1 206 ? -22.453 17.375 11.781 1 97.25 206 THR A C 1
ATOM 1616 O O . THR A 1 206 ? -21.875 18.141 11.008 1 97.25 206 THR A O 1
ATOM 1619 N N . MET A 1 207 ? -22.453 16.094 11.672 1 97.38 207 MET A N 1
ATOM 1620 C CA . MET A 1 207 ? -21.781 15.469 10.531 1 97.38 207 MET A CA 1
ATOM 1621 C C . MET A 1 207 ? -22.391 15.945 9.219 1 97.38 207 MET A C 1
ATOM 1623 O O . MET A 1 207 ? -21.672 16.234 8.258 1 97.38 207 MET A O 1
ATOM 1627 N N . GLU A 1 208 ? -23.625 16.062 9.195 1 96.81 208 GLU A N 1
ATOM 1628 C CA . GLU A 1 208 ? -24.312 16.516 7.996 1 96.81 208 GLU A CA 1
ATOM 1629 C C . GLU A 1 208 ? -23.828 17.891 7.559 1 96.81 208 GLU A C 1
ATOM 1631 O O . GLU A 1 208 ? -23.609 18.125 6.367 1 96.81 208 GLU A O 1
ATOM 1636 N N . LYS A 1 209 ? -23.594 18.766 8.484 1 97.62 209 LYS A N 1
ATOM 1637 C CA . LYS A 1 209 ? -23.172 20.125 8.188 1 97.62 209 LYS A CA 1
ATOM 1638 C C . LYS A 1 209 ? -21.688 20.172 7.844 1 97.62 209 LYS A C 1
ATOM 1640 O O . LYS A 1 209 ? -21.219 21.109 7.195 1 97.62 209 LYS A O 1
ATOM 1645 N N . ALA A 1 210 ? -20.984 19.156 8.281 1 98.38 210 ALA A N 1
ATOM 1646 C CA . ALA A 1 210 ? -19.531 19.172 8.148 1 98.38 210 ALA A CA 1
ATOM 1647 C C . ALA A 1 210 ? -19.078 18.469 6.875 1 98.38 210 ALA A C 1
ATOM 1649 O O . ALA A 1 210 ? -17.953 18.672 6.414 1 98.38 210 ALA A O 1
ATOM 1650 N N . ARG A 1 211 ? -19.922 17.594 6.273 1 98.31 211 ARG A N 1
ATOM 1651 C CA . ARG A 1 211 ? -19.547 16.844 5.07 1 98.31 211 ARG A CA 1
ATOM 1652 C C . ARG A 1 211 ? -19.141 17.797 3.947 1 98.31 211 ARG A C 1
ATOM 1654 O O . ARG A 1 211 ? -19.734 18.875 3.791 1 98.31 211 ARG A O 1
ATOM 1661 N N . GLY A 1 212 ? -18.078 17.375 3.227 1 98.56 212 GLY A N 1
ATOM 1662 C CA 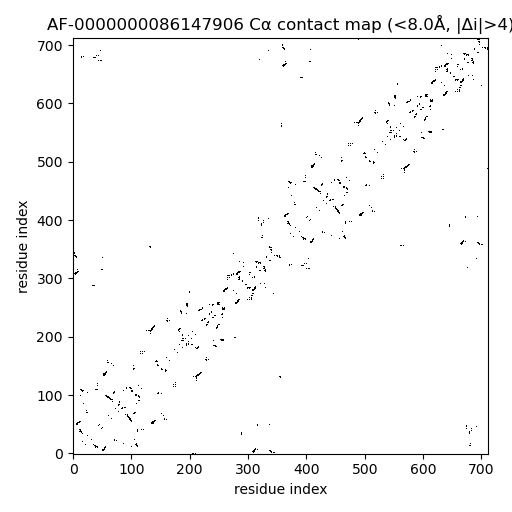. GLY A 1 212 ? -17.609 18.125 2.072 1 98.56 212 GLY A CA 1
ATOM 1663 C C . GLY A 1 212 ? -16.672 19.266 2.439 1 98.56 212 GLY A C 1
ATOM 1664 O O . GLY A 1 212 ? -16.281 20.047 1.577 1 98.56 212 GLY A O 1
ATOM 1665 N N . LYS A 1 213 ? -16.312 19.359 3.766 1 98.88 213 LYS A N 1
ATOM 1666 C CA . LYS A 1 213 ? -15.57 20.531 4.203 1 98.88 213 LYS A CA 1
ATOM 1667 C C . LYS A 1 213 ? -14.195 20.141 4.727 1 98.88 213 LYS A C 1
ATOM 1669 O O . LYS A 1 213 ? -13.914 18.953 4.93 1 98.88 213 LYS A O 1
ATOM 1674 N N . PHE A 1 214 ? -13.383 21.172 4.883 1 98.94 214 PHE A N 1
ATOM 1675 C CA . PHE A 1 214 ? -12.039 21.062 5.441 1 98.94 214 PHE A CA 1
ATOM 1676 C C . PHE A 1 214 ? -11.938 21.812 6.762 1 98.94 214 PHE A C 1
ATOM 1678 O O . PHE A 1 214 ? -12.586 22.844 6.941 1 98.94 214 PHE A O 1
ATOM 1685 N N . MET A 1 215 ? -11.195 21.312 7.66 1 98.94 215 MET A N 1
ATOM 1686 C CA . MET A 1 215 ? -10.852 21.969 8.914 1 98.94 215 MET A CA 1
ATOM 1687 C C . MET A 1 215 ? -9.344 21.938 9.148 1 98.94 215 MET A C 1
ATOM 1689 O O . MET A 1 215 ? -8.727 20.875 9.07 1 98.94 215 MET A O 1
ATOM 1693 N N . PHE A 1 216 ? -8.758 23.094 9.445 1 98.94 216 PHE A N 1
ATOM 1694 C CA . PHE A 1 216 ? -7.316 23.219 9.617 1 98.94 216 PHE A CA 1
ATOM 1695 C C . PHE A 1 216 ? -6.965 23.516 11.07 1 98.94 216 PHE A C 1
ATOM 1697 O O . PHE A 1 216 ? -7.68 24.25 11.742 1 98.94 216 PHE A O 1
ATOM 1704 N N . PHE A 1 217 ? -5.93 22.969 11.555 1 98.62 217 PHE A N 1
ATOM 1705 C CA . PHE A 1 217 ? -5.387 23.359 12.852 1 98.62 217 PHE A CA 1
ATOM 1706 C C . PHE A 1 217 ? -3.863 23.391 12.812 1 98.62 217 PHE A C 1
ATOM 1708 O O . PHE A 1 217 ? -3.236 22.625 12.07 1 98.62 217 PHE A O 1
ATOM 1715 N N . PHE A 1 218 ? -3.254 24.281 13.57 1 98.69 218 PHE A N 1
ATOM 1716 C CA . PHE A 1 218 ? -1.805 24.281 13.727 1 98.69 218 PHE A CA 1
ATOM 1717 C C . PHE A 1 218 ? -1.348 23.125 14.609 1 98.69 218 PHE A C 1
ATOM 1719 O O . PHE A 1 218 ? -1.979 22.828 15.617 1 98.69 218 PHE A O 1
ATOM 1726 N N . ASP A 1 219 ? -0.33 22.516 14.156 1 96.44 219 ASP A N 1
ATOM 1727 C CA . ASP A 1 219 ? 0.28 21.375 14.844 1 96.44 219 ASP A CA 1
ATOM 1728 C C . ASP A 1 219 ? 1.224 21.844 15.953 1 96.44 219 ASP A C 1
ATOM 1730 O O . ASP A 1 219 ? 1.52 21.094 16.891 1 96.44 219 ASP A O 1
ATOM 1734 N N . ASN A 1 220 ? 1.689 23.016 15.93 1 97.06 220 ASN A N 1
ATOM 1735 C CA . ASN A 1 220 ? 2.746 23.531 16.797 1 97.06 220 ASN A CA 1
ATOM 1736 C C . ASN A 1 220 ? 2.314 23.547 18.266 1 97.06 220 ASN A C 1
ATOM 1738 O O . ASN A 1 220 ? 1.211 23.984 18.578 1 97.06 220 ASN A O 1
ATOM 1742 N N . ASP A 1 221 ? 3.199 23.094 19.094 1 95.94 221 ASP A N 1
ATOM 1743 C CA . ASP A 1 221 ? 2.916 23 20.516 1 95.94 221 ASP A CA 1
ATOM 1744 C C . ASP A 1 221 ? 2.867 24.391 21.156 1 95.94 221 ASP A C 1
ATOM 1746 O O . ASP A 1 221 ? 3.652 25.266 20.797 1 95.94 221 ASP A O 1
ATOM 1750 N N . PRO A 1 222 ? 1.929 24.453 22.062 1 94.94 222 PRO A N 1
ATOM 1751 C CA . PRO A 1 222 ? 1.991 25.672 22.859 1 94.94 222 PRO A CA 1
ATOM 1752 C C . PRO A 1 222 ? 3.273 25.766 23.688 1 94.94 222 PRO A C 1
ATOM 1754 O O . PRO A 1 222 ? 3.822 24.75 24.109 1 94.94 222 PRO A O 1
ATOM 1757 N N . SER A 1 223 ? 3.732 26.922 23.734 1 91.19 223 SER A N 1
ATOM 1758 C CA . SER A 1 223 ? 4.91 27.188 24.562 1 91.19 223 SER A CA 1
ATOM 1759 C C . SER A 1 223 ? 4.75 28.469 25.359 1 91.19 223 SER A C 1
ATOM 1761 O O . SER A 1 223 ? 3.764 29.203 25.203 1 91.19 223 SER A O 1
ATOM 1763 N N . ASP A 1 224 ? 5.688 28.719 26.25 1 86.19 224 ASP A N 1
ATOM 1764 C CA . ASP A 1 224 ? 5.633 29.922 27.078 1 86.19 224 ASP A CA 1
ATOM 1765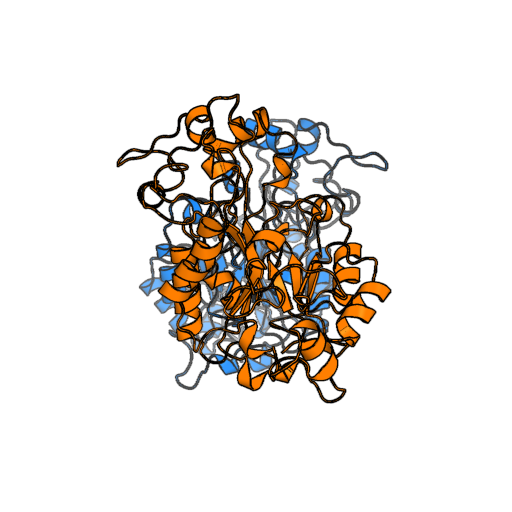 C C . ASP A 1 224 ? 6.316 31.109 26.375 1 86.19 224 ASP A C 1
ATOM 1767 O O . ASP A 1 224 ? 6.375 32.188 26.938 1 86.19 224 ASP A O 1
ATOM 1771 N N . SER A 1 225 ? 6.707 30.844 25.188 1 85 225 SER A N 1
ATOM 1772 C CA . SER A 1 225 ? 7.348 31.922 24.438 1 85 225 SER A CA 1
ATOM 1773 C C . SER A 1 225 ? 6.32 32.906 23.906 1 85 225 SER A C 1
ATOM 1775 O O . SER A 1 225 ? 5.25 32.531 23.453 1 85 225 SER A O 1
ATOM 1777 N N . THR A 1 226 ? 6.668 34.156 24.031 1 83.81 226 THR A N 1
ATOM 1778 C CA . THR A 1 226 ? 5.793 35.219 23.516 1 83.81 226 THR A CA 1
ATOM 1779 C C . THR A 1 226 ? 5.824 35.25 22 1 83.81 226 THR A C 1
ATOM 1781 O O . THR A 1 226 ? 4.988 35.906 21.359 1 83.81 226 THR A O 1
ATOM 1784 N N . PHE A 1 227 ? 6.715 34.5 21.406 1 83.56 227 PHE A N 1
ATOM 1785 C CA . PHE A 1 227 ? 6.859 34.5 19.953 1 83.56 227 PHE A CA 1
ATOM 1786 C C . PHE A 1 227 ? 6.414 33.156 19.359 1 83.56 227 PHE A C 1
ATOM 1788 O O . PHE A 1 227 ? 6.629 32.906 18.188 1 83.56 227 PHE A O 1
ATOM 1795 N N . ASP A 1 228 ? 5.805 32.469 20.281 1 93.06 228 ASP A N 1
ATOM 1796 C CA . ASP A 1 228 ? 5.332 31.203 19.766 1 93.06 228 ASP A CA 1
ATOM 1797 C C . ASP A 1 228 ? 4.172 31.391 18.797 1 93.06 228 ASP A C 1
ATOM 1799 O O . ASP A 1 228 ? 3.43 32.375 18.891 1 93.06 228 ASP A O 1
ATOM 1803 N N . ILE A 1 229 ? 3.949 30.5 17.844 1 96.31 229 ILE A N 1
ATOM 1804 C CA . ILE A 1 229 ? 2.984 30.562 16.75 1 96.31 229 ILE A CA 1
ATOM 1805 C C . ILE A 1 229 ? 1.583 30.781 17.312 1 96.31 229 ILE A C 1
ATOM 1807 O O . ILE A 1 229 ? 0.868 31.688 16.875 1 96.31 229 ILE A O 1
ATOM 1811 N N . ARG A 1 230 ? 1.2 29.984 18.312 1 97.81 230 ARG A N 1
ATOM 1812 C CA . ARG A 1 230 ? -0.128 30.062 18.906 1 97.81 230 ARG A CA 1
ATOM 1813 C C . ARG A 1 230 ? -0.353 31.422 19.578 1 97.81 230 ARG A C 1
ATOM 1815 O O . ARG A 1 230 ? -1.398 32.031 19.375 1 97.81 230 ARG A O 1
ATOM 1822 N N . THR A 1 231 ? 0.602 31.844 20.344 1 97 231 THR A N 1
ATOM 1823 C CA . THR A 1 231 ? 0.482 33.125 21.047 1 97 231 THR A CA 1
ATOM 1824 C C . THR A 1 231 ? 0.312 34.25 20.047 1 97 231 THR A C 1
ATOM 1826 O O . THR A 1 231 ? -0.562 35.125 20.219 1 97 231 THR A O 1
ATOM 1829 N N . LEU A 1 232 ? 1.148 34.25 19.047 1 98 232 LEU A N 1
ATOM 1830 C CA . LEU A 1 232 ? 1.059 35.281 18.031 1 98 232 LEU A CA 1
ATOM 1831 C C . LEU A 1 232 ? -0.285 35.25 17.312 1 98 232 LEU A C 1
ATOM 1833 O O . LEU A 1 232 ? -0.928 36.281 17.109 1 98 232 LEU A O 1
ATOM 1837 N N . TYR A 1 233 ? -0.699 34.062 17.016 1 98.31 233 TYR A N 1
ATOM 1838 C CA . TYR A 1 233 ? -1.913 33.875 16.219 1 98.31 233 TYR A CA 1
ATOM 1839 C C . TYR A 1 233 ? -3.143 34.344 17 1 98.31 233 TYR A C 1
ATOM 1841 O O . TYR A 1 233 ? -4.113 34.812 16.406 1 98.31 233 TYR A O 1
ATOM 1849 N N . ARG A 1 234 ? -3.121 34.312 18.328 1 97.75 234 ARG A N 1
ATOM 1850 C CA . ARG A 1 234 ? -4.242 34.656 19.188 1 97.75 234 ARG A CA 1
ATOM 1851 C C . ARG A 1 234 ? -4.145 36.094 19.641 1 97.75 234 ARG A C 1
ATOM 1853 O O . ARG A 1 234 ? -4.988 36.562 20.406 1 97.75 234 ARG A O 1
ATOM 1860 N N . SER A 1 235 ? -3.223 36.781 19.219 1 97.06 235 SER A N 1
ATOM 1861 C CA . SER A 1 235 ? -2.984 38.125 19.734 1 97.06 235 SER A CA 1
ATOM 1862 C C . SER A 1 235 ? -3.967 39.125 19.125 1 97.06 235 SER A C 1
ATOM 1864 O O . SER A 1 235 ? -4.688 38.812 18.188 1 97.06 235 SER A O 1
ATOM 1866 N N . ASP A 1 236 ? -4.047 40.25 19.797 1 96.19 236 ASP A N 1
ATOM 1867 C CA . ASP A 1 236 ? -4.715 41.438 19.281 1 96.19 236 ASP A CA 1
ATOM 1868 C C . ASP A 1 236 ? -6.207 41.156 19.062 1 96.19 236 ASP A C 1
ATOM 1870 O O . ASP A 1 236 ? -6.738 41.438 17.984 1 96.19 236 ASP A O 1
ATOM 1874 N N . GLY A 1 237 ? -6.895 40.625 20.047 1 97 237 GLY A N 1
ATOM 1875 C CA . GLY A 1 237 ? -8.344 40.469 20.016 1 97 237 GLY A CA 1
ATOM 1876 C C . GLY A 1 237 ? -8.805 39.156 19.438 1 97 237 GLY A C 1
ATOM 1877 O O . GLY A 1 237 ? -9.984 39 19.109 1 97 237 GLY A O 1
ATOM 1878 N N . HIS A 1 238 ? -7.883 38.25 19.297 1 98.31 238 HIS A N 1
ATOM 1879 C CA . HIS A 1 238 ? -8.211 36.938 18.703 1 98.31 238 HIS A CA 1
ATOM 1880 C C . HIS A 1 238 ? -7.957 35.812 19.688 1 98.31 238 HIS A C 1
ATOM 1882 O O . HIS A 1 238 ? -7.555 34.719 19.297 1 98.31 238 HIS A O 1
ATOM 1888 N N . GLU A 1 239 ? -8.148 36.062 20.969 1 97.94 239 GLU A N 1
ATOM 1889 C CA . GLU A 1 239 ? -7.82 35.125 22.047 1 97.94 239 GLU A CA 1
ATOM 1890 C C . GLU A 1 239 ? -8.617 33.844 21.906 1 97.94 239 GLU A C 1
ATOM 1892 O O . GLU A 1 239 ? -8.148 32.75 22.297 1 97.94 239 GLU A O 1
ATOM 1897 N N . SER A 1 240 ? -9.773 34.031 21.344 1 98.62 240 SER A N 1
ATOM 1898 C CA . SER A 1 240 ? -10.664 32.875 21.109 1 98.62 240 SER A CA 1
ATOM 1899 C C . SER A 1 240 ? -10.75 32.562 19.609 1 98.62 240 SER A C 1
ATOM 1901 O O . SER A 1 240 ? -11.758 32 19.156 1 98.62 240 SER A O 1
ATOM 1903 N N . LEU A 1 241 ? -9.711 32.969 18.891 1 98.81 241 LEU A N 1
ATOM 1904 C CA . LEU A 1 241 ? -9.531 32.719 17.469 1 98.81 241 LEU A CA 1
ATOM 1905 C C . LEU A 1 241 ? -10.617 33.438 16.656 1 98.81 241 LEU A C 1
ATOM 1907 O O . LEU A 1 241 ? -11.086 32.906 15.648 1 98.81 241 LEU A O 1
ATOM 1911 N N . GLN A 1 242 ? -11.148 34.562 17.188 1 98.31 242 GLN A N 1
ATOM 1912 C CA . GLN A 1 242 ? -12.031 35.438 16.406 1 98.31 242 GLN A CA 1
ATOM 1913 C C . GLN A 1 242 ? -11.414 35.781 15.07 1 98.31 242 GLN A C 1
ATOM 1915 O O . GLN A 1 242 ? -10.25 36.219 15 1 98.31 242 GLN A O 1
ATOM 1920 N N . ASP A 1 243 ? -12.172 35.531 13.992 1 97.88 243 ASP A N 1
ATOM 1921 C CA . ASP A 1 243 ? -11.82 35.938 12.633 1 97.88 243 ASP A CA 1
ATOM 1922 C C . ASP A 1 243 ? -10.578 35.219 12.141 1 97.88 243 ASP A C 1
ATOM 1924 O O . ASP A 1 243 ? -9.844 35.719 11.297 1 97.88 243 ASP A O 1
ATOM 1928 N N . ARG A 1 244 ? -10.211 34.062 12.734 1 98.81 244 ARG A N 1
ATOM 1929 C CA . ARG A 1 244 ? -9.133 33.219 12.266 1 98.81 244 ARG A CA 1
ATOM 1930 C C . ARG A 1 244 ? -9.68 32.031 11.453 1 98.81 244 ARG A C 1
ATOM 1932 O O . ARG A 1 244 ? -10.867 31.703 11.555 1 98.81 244 ARG A O 1
ATOM 1939 N N . VAL A 1 245 ? -8.836 31.438 10.609 1 98.88 245 VAL A N 1
ATOM 1940 C CA . VAL A 1 245 ? -9.234 30.359 9.711 1 98.88 245 VAL A CA 1
ATOM 1941 C C . VAL A 1 245 ? -8.781 29.016 10.289 1 98.88 245 VAL A C 1
ATOM 1943 O O . VAL A 1 245 ? -9.453 28 10.102 1 98.88 245 VAL A O 1
ATOM 1946 N N . VAL A 1 246 ? -7.707 29.031 11.039 1 98.94 246 VAL A N 1
ATOM 1947 C CA . VAL A 1 246 ? -7.055 27.797 11.492 1 98.94 246 VAL A CA 1
ATOM 1948 C C . VAL A 1 246 ? -7.23 27.656 13.008 1 98.94 246 VAL A C 1
ATOM 1950 O O . VAL A 1 246 ? -7.086 28.625 13.75 1 98.94 246 VAL A O 1
ATOM 1953 N N . PHE A 1 247 ? -7.629 26.484 13.461 1 98.88 247 PHE A N 1
ATOM 1954 C CA . PHE A 1 247 ? -7.621 26.203 14.891 1 98.88 247 PHE A CA 1
ATOM 1955 C C . PHE A 1 247 ? -6.195 26.062 15.406 1 98.88 247 PHE A C 1
ATOM 1957 O O . PHE A 1 247 ? -5.25 25.984 14.625 1 98.88 247 PHE A O 1
ATOM 1964 N N . THR A 1 248 ? -6.004 26.156 16.734 1 98.69 248 THR A N 1
ATOM 1965 C CA . THR A 1 248 ? -4.68 26 17.328 1 98.69 248 THR A CA 1
ATOM 1966 C C . THR A 1 248 ? -4.59 24.719 18.141 1 98.69 248 THR A C 1
ATOM 1968 O O . THR A 1 248 ? -5.605 24.203 18.625 1 98.69 248 THR A O 1
ATOM 1971 N N . ASN A 1 249 ? -3.379 24.109 18.109 1 98.56 249 ASN A N 1
ATOM 1972 C CA . ASN A 1 249 ? -3.078 23.203 19.219 1 98.56 249 ASN A CA 1
ATOM 1973 C C . ASN A 1 249 ? -3.023 23.922 20.547 1 98.56 249 ASN A C 1
ATOM 1975 O O . ASN A 1 249 ? -2.059 24.641 20.844 1 98.56 249 ASN A O 1
ATOM 1979 N N . ALA A 1 250 ? -4.09 23.734 21.328 1 97.88 250 ALA A N 1
ATOM 1980 C CA . ALA A 1 250 ? -4.328 24.641 22.453 1 97.88 250 ALA A CA 1
ATOM 1981 C C . ALA A 1 250 ? -4.176 23.922 23.781 1 97.88 250 ALA A C 1
ATOM 1983 O O . ALA A 1 250 ? -3.744 22.766 23.828 1 97.88 250 ALA A O 1
ATOM 1984 N N . VAL A 1 251 ? -4.34 24.75 24.812 1 97.62 251 VAL A N 1
ATOM 1985 C CA . VAL A 1 251 ? -4.266 24.281 26.188 1 97.62 251 VAL A CA 1
ATOM 1986 C C . VAL A 1 251 ? -5.66 24.281 26.812 1 97.62 251 VAL A C 1
ATOM 1988 O O . VAL A 1 251 ? -6.387 25.266 26.734 1 97.62 251 VAL A O 1
ATOM 1991 N N . GLU A 1 252 ? -6.023 23.141 27.328 1 98.12 252 GLU A N 1
ATOM 1992 C CA . GLU A 1 252 ? -7.309 23.031 28.016 1 98.12 252 GLU A CA 1
ATOM 1993 C C . GLU A 1 252 ? -7.508 24.188 29 1 98.12 252 GLU A C 1
ATOM 1995 O O . GLU A 1 252 ? -6.598 24.516 29.75 1 98.12 252 GLU A O 1
ATOM 2000 N N . GLY A 1 253 ? -8.664 24.75 29 1 98.31 253 GLY A N 1
ATOM 2001 C CA . GLY A 1 253 ? -8.977 25.844 29.891 1 98.31 253 GLY A CA 1
ATOM 2002 C C . GLY A 1 253 ? -8.781 27.203 29.25 1 98.31 253 GLY A C 1
ATOM 2003 O O . GLY A 1 253 ? -9.281 28.219 29.766 1 98.31 253 GLY A O 1
ATOM 2004 N N . GLU A 1 254 ? -8.055 27.266 28.172 1 98.31 254 GLU A N 1
ATOM 2005 C CA . GLU A 1 254 ? -7.809 28.531 27.5 1 98.31 254 GLU A CA 1
ATOM 2006 C C . GLU A 1 254 ? -8.891 28.828 26.453 1 98.31 254 GLU A C 1
ATOM 2008 O O . GLU A 1 254 ? -9.516 27.906 25.938 1 98.31 254 GLU A O 1
ATOM 2013 N N . ALA A 1 255 ? -9.031 30.047 26.125 1 98.69 255 ALA A N 1
ATOM 2014 C CA . ALA A 1 255 ? -10.172 30.531 25.359 1 98.69 255 ALA A CA 1
ATOM 2015 C C . ALA A 1 255 ? -10.211 29.906 23.969 1 98.69 255 ALA A C 1
ATOM 2017 O O . ALA A 1 255 ? -11.289 29.703 23.406 1 98.69 255 ALA A O 1
ATOM 2018 N N . ASP A 1 256 ? -9.062 29.594 23.422 1 98.69 256 ASP A N 1
ATOM 2019 C CA . ASP A 1 256 ? -8.984 29.125 22.047 1 98.69 256 ASP A CA 1
ATOM 2020 C C . ASP A 1 256 ? -9.078 27.594 21.969 1 98.69 256 ASP A C 1
ATOM 2022 O O . ASP A 1 256 ? -9.086 27.016 20.891 1 98.69 256 ASP A O 1
ATOM 2026 N N . CYS A 1 257 ? -9.219 26.875 23.031 1 98.81 257 CYS A N 1
ATOM 2027 C CA . CYS A 1 257 ? -9.008 25.438 23.031 1 98.81 257 CYS A CA 1
ATOM 2028 C C . CYS A 1 257 ? -10.219 24.719 22.453 1 98.81 257 CYS A C 1
ATOM 2030 O O . CYS A 1 257 ? -11.312 24.781 23 1 98.81 257 CYS A O 1
ATOM 2032 N N . ALA A 1 258 ? -10.086 24.156 21.328 1 98.75 258 ALA A N 1
ATOM 2033 C CA . ALA A 1 258 ? -11.039 23.266 20.672 1 98.75 258 ALA A CA 1
ATOM 2034 C C . ALA A 1 258 ? -10.352 21.984 20.203 1 98.75 258 ALA A C 1
ATOM 2036 O O . ALA A 1 258 ? -10.977 20.922 20.172 1 98.75 258 ALA A O 1
ATOM 2037 N N . PHE A 1 259 ? -9.133 22.062 19.812 1 98.62 259 PHE A N 1
ATOM 2038 C CA . PHE A 1 259 ? -8.305 20.984 19.312 1 98.62 259 PHE A CA 1
ATOM 2039 C C . PHE A 1 259 ? -7.066 20.797 20.188 1 98.62 259 PHE A C 1
ATOM 2041 O O . PHE A 1 259 ? -6.477 21.781 20.641 1 98.62 259 PHE A O 1
ATOM 2048 N N . ILE A 1 260 ? -6.676 19.531 20.453 1 98.75 260 ILE A N 1
ATOM 2049 C CA . ILE A 1 260 ? -5.492 19.203 21.234 1 98.75 260 ILE A CA 1
ATOM 2050 C C . ILE A 1 260 ? -4.707 18.094 20.531 1 98.75 260 ILE A C 1
ATOM 2052 O O . ILE A 1 260 ? -5.262 17.031 20.219 1 98.75 260 ILE A O 1
ATOM 2056 N N . LYS A 1 261 ? -3.479 18.359 20.172 1 98.38 261 LYS A N 1
ATOM 2057 C CA . LYS A 1 261 ? -2.547 17.312 19.766 1 98.38 261 LYS A CA 1
ATOM 2058 C C . LYS A 1 261 ? -2.01 16.562 20.969 1 98.38 261 LYS A C 1
ATOM 2060 O O . LYS A 1 261 ? -1.415 17.156 21.875 1 98.38 261 LYS A O 1
ATOM 2065 N N . TYR A 1 262 ? -2.342 15.367 21.031 1 97.56 262 TYR A N 1
ATOM 2066 C CA . TYR A 1 262 ? -1.912 14.477 22.109 1 97.56 262 TYR A CA 1
ATOM 2067 C C . TYR A 1 262 ? -1.17 13.273 21.547 1 97.56 262 TYR A C 1
ATOM 2069 O O . TYR A 1 262 ? -1.748 12.188 21.406 1 97.56 262 TYR A O 1
ATOM 2077 N N . ASN A 1 263 ? 0.108 13.273 21.359 1 96.12 263 ASN A N 1
ATOM 2078 C CA . ASN A 1 263 ? 0.882 12.328 20.578 1 96.12 263 ASN A CA 1
ATOM 2079 C C . ASN A 1 263 ? 1.026 10.984 21.297 1 96.12 263 ASN A C 1
ATOM 2081 O O . ASN A 1 263 ? 1.155 9.945 20.641 1 96.12 263 ASN A O 1
ATOM 2085 N N . ASN A 1 264 ? 1.035 11.109 22.625 1 96.88 264 ASN A N 1
ATOM 2086 C CA . ASN A 1 264 ? 1.209 9.867 23.359 1 96.88 264 ASN A CA 1
ATOM 2087 C C . ASN A 1 264 ? -0.121 9.148 23.578 1 96.88 264 ASN A C 1
ATOM 2089 O O . ASN A 1 264 ? -0.886 9.5 24.484 1 96.88 264 ASN A O 1
ATOM 2093 N N . PRO A 1 265 ? -0.375 8.102 22.875 1 98.38 265 PRO A N 1
ATOM 2094 C CA . PRO A 1 265 ? -1.686 7.453 22.953 1 98.38 265 PRO A CA 1
ATOM 2095 C C . PRO A 1 265 ? -1.823 6.555 24.172 1 98.38 265 PRO A C 1
ATOM 2097 O O . PRO A 1 265 ? -2.924 6.086 24.484 1 98.38 265 PRO A O 1
ATOM 2100 N N . TYR A 1 266 ? -0.786 6.332 24.938 1 98 266 TYR A N 1
ATOM 2101 C CA . TYR A 1 266 ? -0.817 5.414 26.062 1 98 266 TYR A CA 1
ATOM 2102 C C . TYR A 1 266 ? -1.582 6.016 27.234 1 98 266 TYR A C 1
ATOM 2104 O O . TYR A 1 266 ? -1.984 5.301 28.156 1 98 266 TYR A O 1
ATOM 2112 N N . ASP A 1 267 ? -1.686 7.266 27.219 1 98 267 ASP A N 1
ATOM 2113 C CA . ASP A 1 267 ? -2.512 7.906 28.234 1 98 267 ASP A CA 1
ATOM 2114 C C . ASP A 1 267 ? -3.992 7.828 27.875 1 98 267 ASP A C 1
ATOM 2116 O O . ASP A 1 267 ? -4.656 8.859 27.734 1 98 267 ASP A O 1
ATOM 2120 N N . ILE A 1 268 ? -4.484 6.668 27.828 1 98.62 268 ILE A N 1
ATOM 2121 C CA . ILE A 1 268 ? -5.805 6.363 27.297 1 98.62 268 ILE A CA 1
ATOM 2122 C C . ILE A 1 268 ? -6.875 7.109 28.094 1 98.62 268 ILE A C 1
ATOM 2124 O O . ILE A 1 268 ? -7.734 7.781 27.516 1 98.62 268 ILE A O 1
ATOM 2128 N N . LYS A 1 269 ? -6.828 7.078 29.375 1 98.38 269 LYS A N 1
ATOM 2129 C CA . LYS A 1 269 ? -7.836 7.711 30.219 1 98.38 269 LYS A CA 1
ATOM 2130 C C . LYS A 1 269 ? -7.852 9.227 30.016 1 98.38 269 LYS A C 1
ATOM 2132 O O . LYS A 1 269 ? -8.914 9.836 29.969 1 98.38 269 LYS A O 1
ATOM 2137 N N . ALA A 1 270 ? -6.691 9.781 29.922 1 98.62 270 ALA A N 1
ATOM 2138 C CA . ALA A 1 270 ? -6.598 11.227 29.719 1 98.62 270 ALA A CA 1
ATOM 2139 C C . ALA A 1 270 ? -7.223 11.633 28.375 1 98.62 270 ALA A C 1
ATOM 2141 O O . ALA A 1 270 ? -7.973 12.609 28.312 1 98.62 270 ALA A O 1
ATOM 2142 N N . ILE A 1 271 ? -6.906 10.875 27.359 1 98.88 271 ILE A N 1
ATOM 2143 C CA . ILE A 1 271 ? -7.445 11.188 26.031 1 98.88 271 ILE A CA 1
ATOM 2144 C C . ILE A 1 271 ? -8.961 11 26.047 1 98.88 271 ILE A C 1
ATOM 2146 O O . ILE A 1 271 ? -9.695 11.852 25.531 1 98.88 271 ILE A O 1
ATOM 2150 N N . GLN A 1 272 ? -9.398 9.938 26.625 1 98.88 272 GLN A N 1
ATOM 2151 C CA . GLN A 1 272 ? -10.836 9.68 26.656 1 98.88 272 GLN A CA 1
ATOM 2152 C C . GLN A 1 272 ? -11.57 10.781 27.422 1 98.88 272 GLN A C 1
ATOM 2154 O O . GLN A 1 272 ? -12.688 11.148 27.062 1 98.88 272 GLN A O 1
ATOM 2159 N N . ARG A 1 273 ? -10.969 11.289 28.484 1 98.81 273 ARG A N 1
ATOM 2160 C CA . ARG A 1 273 ? -11.57 12.414 29.203 1 98.81 273 ARG A CA 1
ATOM 2161 C C . ARG A 1 273 ? -11.742 13.617 28.281 1 98.81 273 ARG A C 1
ATOM 2163 O O . ARG A 1 273 ? -12.812 14.234 28.25 1 98.81 273 ARG A O 1
ATOM 2170 N N . LEU A 1 274 ? -10.695 13.961 27.547 1 98.88 274 LEU A N 1
ATOM 2171 C CA . LEU A 1 274 ? -10.742 15.086 26.625 1 98.88 274 LEU A CA 1
ATOM 2172 C C . LEU A 1 274 ? -11.812 14.875 25.562 1 98.88 274 LEU A C 1
ATOM 2174 O O . LEU A 1 274 ? -12.562 15.797 25.234 1 98.88 274 LEU A O 1
ATOM 2178 N N . VAL A 1 275 ? -11.859 13.664 25.031 1 98.88 275 VAL A N 1
ATOM 2179 C CA . VAL A 1 275 ? -12.82 13.305 23.984 1 98.88 275 VAL A CA 1
ATOM 2180 C C . VAL A 1 275 ? -14.234 13.43 24.531 1 98.88 275 VAL A C 1
ATOM 2182 O O . VAL A 1 275 ? -15.117 13.984 23.875 1 98.88 275 VAL A O 1
ATOM 2185 N N . ARG A 1 276 ? -14.5 12.984 25.75 1 98.56 276 ARG A N 1
ATOM 2186 C CA . ARG A 1 276 ? -15.812 13.07 26.375 1 98.56 276 ARG A CA 1
ATOM 2187 C C . ARG A 1 276 ? -16.234 14.516 26.578 1 98.56 276 ARG A C 1
ATOM 2189 O O . ARG A 1 276 ? -17.422 14.852 26.469 1 98.56 276 ARG A O 1
ATOM 2196 N N . LEU A 1 277 ? -15.258 15.336 26.875 1 98.5 277 LEU A N 1
ATOM 2197 C CA . LEU A 1 277 ? -15.547 16.75 27.109 1 98.5 277 LEU A CA 1
ATOM 2198 C C . LEU A 1 277 ? -15.938 17.438 25.812 1 98.5 277 LEU A C 1
ATOM 2200 O O . LEU A 1 277 ? -16.516 18.531 25.828 1 98.5 277 LEU A O 1
ATOM 2204 N N . GLY A 1 278 ? -15.508 16.859 24.688 1 98.44 278 GLY A N 1
ATOM 2205 C CA . GLY A 1 278 ? -15.922 17.391 23.406 1 98.44 278 GLY A CA 1
ATOM 2206 C C . GLY A 1 278 ? -14.773 17.953 22.578 1 98.44 278 GLY A C 1
ATOM 2207 O O . GLY A 1 278 ? -14.977 18.422 21.469 1 98.44 278 GLY A O 1
ATOM 2208 N N . TYR A 1 279 ? -13.531 17.906 23.094 1 98.75 279 TYR A N 1
ATOM 2209 C CA . TYR A 1 279 ? -12.383 18.375 22.328 1 98.75 279 TYR A CA 1
ATOM 2210 C C . TYR A 1 279 ? -12.117 17.484 21.141 1 98.75 279 TYR A C 1
ATOM 2212 O O . TYR A 1 279 ? -12.508 16.312 21.141 1 98.75 279 TYR A O 1
ATOM 2220 N N . PHE A 1 280 ? -11.602 18.031 20.078 1 98.62 280 PHE A N 1
ATOM 2221 C CA . PHE A 1 280 ? -11.016 17.281 18.984 1 98.62 280 PHE A CA 1
ATOM 2222 C C . PHE A 1 280 ? -9.57 16.906 19.297 1 98.62 280 PHE A C 1
ATOM 2224 O O . PHE A 1 280 ? -8.75 17.766 19.594 1 98.62 280 PHE A O 1
ATOM 2231 N N . VAL A 1 281 ? -9.281 15.602 19.297 1 98.88 281 VAL A N 1
ATOM 2232 C CA . VAL A 1 281 ? -7.969 15.141 19.734 1 98.88 281 VAL A CA 1
ATOM 2233 C C . VAL A 1 281 ? -7.301 14.344 18.625 1 98.88 281 VAL A C 1
ATOM 2235 O O . VAL A 1 281 ? -7.945 13.516 17.969 1 98.88 281 VAL A O 1
ATOM 2238 N N . ARG A 1 282 ? -6.082 14.633 18.328 1 98.81 282 ARG A N 1
ATOM 2239 C CA . ARG A 1 282 ? -5.242 13.836 17.438 1 98.81 282 ARG A CA 1
ATOM 2240 C C . ARG A 1 282 ? -4.141 13.125 18.219 1 98.81 282 ARG A C 1
ATOM 2242 O O . ARG A 1 282 ? -3.465 13.734 19.047 1 98.81 282 ARG A O 1
ATOM 2249 N N . THR A 1 283 ? -3.998 11.828 17.969 1 98.81 283 THR A N 1
ATOM 2250 C CA . THR A 1 283 ? -2.893 11.062 18.547 1 98.81 283 THR A CA 1
ATOM 2251 C C . THR A 1 283 ? -2.119 10.336 17.438 1 98.81 283 THR A C 1
ATOM 2253 O O . THR A 1 283 ? -2.336 10.586 16.25 1 98.81 283 THR A O 1
ATOM 2256 N N . ARG A 1 284 ? -1.128 9.555 17.859 1 98.25 284 ARG A N 1
ATOM 2257 C CA . ARG A 1 284 ? -0.26 8.891 16.906 1 98.25 284 ARG A CA 1
ATOM 2258 C C . ARG A 1 284 ? -0.253 7.379 17.125 1 98.25 284 ARG A C 1
ATOM 2260 O O . ARG A 1 284 ? -0.255 6.918 18.266 1 98.25 284 ARG A O 1
ATOM 2267 N N . ALA A 1 285 ? -0.158 6.676 16.016 1 98.62 285 ALA A N 1
ATOM 2268 C CA . ALA A 1 285 ? -0.239 5.219 16.094 1 98.62 285 ALA A CA 1
ATOM 2269 C C . ALA A 1 285 ? 1.146 4.586 16 1 98.62 285 ALA A C 1
ATOM 2271 O O . ALA A 1 285 ? 1.318 3.404 16.297 1 98.62 285 ALA A O 1
ATOM 2272 N N . ASP A 1 286 ? 2.113 5.352 15.523 1 98.06 286 ASP A N 1
ATOM 2273 C CA . ASP A 1 286 ? 3.426 4.77 15.258 1 98.06 286 ASP A CA 1
ATOM 2274 C C . ASP A 1 286 ? 4.508 5.844 15.219 1 98.06 286 ASP A C 1
ATOM 2276 O O . ASP A 1 286 ? 4.207 7.039 15.266 1 98.06 286 ASP A O 1
ATOM 2280 N N . GLU A 1 287 ? 5.691 5.406 15.383 1 93.56 287 GLU A N 1
ATOM 2281 C CA . GLU A 1 287 ? 6.902 6.191 15.172 1 93.56 287 GLU A CA 1
ATOM 2282 C C . GLU A 1 287 ? 7.746 5.609 14.039 1 93.56 287 GLU A C 1
ATOM 2284 O O . GLU A 1 287 ? 8.094 4.426 14.062 1 93.56 287 GLU A O 1
ATOM 2289 N N . PRO A 1 288 ? 8 6.418 13 1 84.5 288 PRO A N 1
ATOM 2290 C CA . PRO A 1 288 ? 8.789 5.887 11.883 1 84.5 288 PRO A CA 1
ATOM 2291 C C . PRO A 1 288 ? 10.266 5.711 12.242 1 84.5 288 PRO A C 1
ATOM 2293 O O . PRO A 1 288 ? 10.867 6.594 12.852 1 84.5 288 PRO A O 1
ATOM 2296 N N . ILE A 1 289 ? 10.984 4.695 12.039 1 90.5 289 ILE A N 1
ATOM 2297 C CA . ILE A 1 289 ? 10.57 3.393 11.531 1 90.5 289 ILE A CA 1
ATOM 2298 C C . ILE A 1 289 ? 10.68 2.352 12.648 1 90.5 289 ILE A C 1
ATOM 2300 O O . ILE A 1 289 ? 10.516 1.153 12.398 1 90.5 289 ILE A O 1
ATOM 2304 N N . SER A 1 290 ? 10.766 2.941 13.797 1 92.12 290 SER A N 1
ATOM 2305 C CA . SER A 1 290 ? 11.008 2.08 14.945 1 92.12 290 SER A CA 1
ATOM 2306 C C . SER A 1 290 ? 9.828 1.145 15.195 1 92.12 290 SER A C 1
ATOM 2308 O O . SER A 1 290 ? 10.016 -0.034 15.5 1 92.12 290 SER A O 1
ATOM 2310 N N . THR A 1 291 ? 8.625 1.623 15.062 1 95.31 291 THR A N 1
ATOM 2311 C CA . THR A 1 291 ? 7.445 0.782 15.25 1 95.31 291 THR A CA 1
ATOM 2312 C C . THR A 1 291 ? 7.512 -0.445 14.344 1 95.31 291 THR A C 1
ATOM 2314 O O . THR A 1 291 ? 7.211 -1.559 14.773 1 95.31 291 THR A O 1
ATOM 2317 N N . ILE A 1 292 ? 7.953 -0.261 13.102 1 94.88 292 ILE A N 1
ATOM 2318 C CA . ILE A 1 292 ? 8.023 -1.332 12.117 1 94.88 292 ILE A CA 1
ATOM 2319 C C . ILE A 1 292 ? 9.148 -2.299 12.484 1 94.88 292 ILE A C 1
ATOM 2321 O O . ILE A 1 292 ? 8.93 -3.51 12.562 1 94.88 292 ILE A O 1
ATOM 2325 N N . LEU A 1 293 ? 10.266 -1.771 12.789 1 91.88 293 LEU A N 1
ATOM 2326 C CA . LEU A 1 293 ? 11.445 -2.598 13.031 1 91.88 293 LEU A CA 1
ATOM 2327 C C . LEU A 1 293 ? 11.305 -3.375 14.336 1 91.88 293 LEU A C 1
ATOM 2329 O O . LEU A 1 293 ? 11.758 -4.52 14.43 1 91.88 293 LEU A O 1
ATOM 2333 N N . GLU A 1 294 ? 10.633 -2.771 15.281 1 93.94 294 GLU A N 1
ATOM 2334 C CA . GLU A 1 294 ? 10.492 -3.404 16.594 1 93.94 294 GLU A CA 1
ATOM 2335 C C . GLU A 1 294 ? 9.305 -4.363 16.625 1 93.94 294 GLU A C 1
ATOM 2337 O O . GLU A 1 294 ? 9.117 -5.098 17.594 1 93.94 294 GLU A O 1
ATOM 2342 N N . ARG A 1 295 ? 8.555 -4.34 15.594 1 93 295 ARG A N 1
ATOM 2343 C CA . ARG A 1 295 ? 7.375 -5.199 15.516 1 93 295 ARG A CA 1
ATOM 2344 C C . ARG A 1 295 ? 6.477 -5.016 16.734 1 93 295 ARG A C 1
ATOM 2346 O O . ARG A 1 295 ? 6.039 -5.992 17.344 1 93 295 ARG A O 1
ATOM 2353 N N . ASN A 1 296 ? 6.344 -3.811 17.125 1 94.19 296 ASN A N 1
ATOM 2354 C CA . ASN A 1 296 ? 5.539 -3.459 18.297 1 94.19 296 ASN A CA 1
ATOM 2355 C C . ASN A 1 296 ? 4.293 -2.674 17.891 1 94.19 296 ASN A C 1
ATOM 2357 O O . ASN A 1 296 ? 4.383 -1.508 17.516 1 94.19 296 ASN A O 1
ATOM 2361 N N . MET A 1 297 ? 3.156 -3.303 18.062 1 95.75 297 MET A N 1
ATOM 2362 C CA . MET A 1 297 ? 1.915 -2.691 17.594 1 95.75 297 MET A CA 1
ATOM 2363 C C . MET A 1 297 ? 1.132 -2.088 18.75 1 95.75 297 MET A C 1
ATOM 2365 O O . MET A 1 297 ? -0.004 -1.645 18.578 1 95.75 297 MET A O 1
ATOM 2369 N N . THR A 1 298 ? 1.669 -2.01 19.922 1 97.81 298 THR A N 1
ATOM 2370 C CA . THR A 1 298 ? 0.949 -1.572 21.109 1 97.81 298 THR A CA 1
ATOM 2371 C C . THR A 1 298 ? 0.55 -0.104 20.984 1 97.81 298 THR A C 1
ATOM 2373 O O . THR A 1 298 ? -0.501 0.301 21.484 1 97.81 298 THR A O 1
ATOM 2376 N N . MET A 1 299 ? 1.374 0.667 20.359 1 98.38 299 MET A N 1
ATOM 2377 C CA . MET A 1 299 ? 1.051 2.078 20.172 1 98.38 299 MET A CA 1
ATOM 2378 C C . MET A 1 299 ? -0.21 2.238 19.328 1 98.38 299 MET A C 1
ATOM 2380 O O . MET A 1 299 ? -1.086 3.039 19.656 1 98.38 299 MET A O 1
ATOM 2384 N N . ARG A 1 300 ? -0.305 1.487 18.234 1 98.56 300 ARG A N 1
ATOM 2385 C CA . ARG A 1 300 ? -1.489 1.516 17.391 1 98.56 300 ARG A CA 1
ATOM 2386 C C . ARG A 1 300 ? -2.736 1.12 18.172 1 98.56 300 ARG A C 1
ATOM 2388 O O . ARG A 1 300 ? -3.777 1.771 18.062 1 98.56 300 ARG A O 1
ATOM 2395 N N . GLU A 1 301 ? -2.619 0.05 18.969 1 98.56 301 GLU A N 1
ATOM 2396 C CA . GLU A 1 301 ? -3.752 -0.411 19.766 1 98.56 301 GLU A CA 1
ATOM 2397 C C . GLU A 1 301 ? -4.195 0.655 20.766 1 98.56 301 GLU A C 1
ATOM 2399 O O . GLU A 1 301 ? -5.395 0.878 20.938 1 98.56 301 GLU A O 1
ATOM 2404 N N . ALA A 1 302 ? -3.217 1.254 21.375 1 98.88 302 ALA A N 1
ATOM 2405 C CA . ALA A 1 302 ? -3.525 2.334 22.297 1 98.88 302 ALA A CA 1
ATOM 2406 C C . ALA A 1 302 ? -4.207 3.498 21.594 1 98.88 302 ALA A C 1
ATOM 2408 O O . ALA A 1 302 ? -5.164 4.078 22.109 1 98.88 302 ALA A O 1
ATOM 2409 N N . ALA A 1 303 ? -3.709 3.812 20.453 1 98.88 303 ALA A N 1
ATOM 2410 C CA . ALA A 1 303 ? -4.281 4.918 19.672 1 98.88 303 ALA A CA 1
ATOM 2411 C C . ALA A 1 303 ? -5.742 4.645 19.328 1 98.88 303 ALA A C 1
ATOM 2413 O O . ALA A 1 303 ? -6.602 5.512 19.516 1 98.88 303 ALA A O 1
ATOM 2414 N N . PHE A 1 304 ? -6.039 3.418 18.906 1 98.81 304 PHE A N 1
ATOM 2415 C CA . PHE A 1 304 ? -7.414 3.037 18.594 1 98.81 304 PHE A CA 1
ATOM 2416 C C . PHE A 1 304 ? -8.289 3.102 19.844 1 98.81 304 PHE A C 1
ATOM 2418 O O . PHE A 1 304 ? -9.406 3.617 19.797 1 98.81 304 PHE A O 1
ATOM 2425 N N . THR A 1 305 ? -7.758 2.664 20.922 1 98.75 305 THR A N 1
ATOM 2426 C CA . THR A 1 305 ? -8.516 2.551 22.172 1 98.75 305 THR A CA 1
ATOM 2427 C C . THR A 1 305 ? -8.75 3.926 22.781 1 98.75 305 THR A C 1
ATOM 2429 O O . THR A 1 305 ? -9.758 4.145 23.453 1 98.75 305 THR A O 1
ATOM 2432 N N . SER A 1 306 ? -7.902 4.852 22.516 1 98.75 306 SER A N 1
ATOM 2433 C CA . SER A 1 306 ? -7.941 6.168 23.141 1 98.75 306 SER A CA 1
ATOM 2434 C C . SER A 1 306 ? -9.188 6.941 22.719 1 98.75 306 SER A C 1
ATOM 2436 O O . SER A 1 306 ? -9.625 7.844 23.438 1 98.75 306 SER A O 1
ATOM 2438 N N . GLY A 1 307 ? -9.703 6.613 21.578 1 98.75 307 GLY A N 1
ATOM 2439 C CA . GLY A 1 307 ? -10.875 7.324 21.094 1 98.75 307 GLY A CA 1
ATOM 2440 C C . GLY A 1 307 ? -10.555 8.68 20.5 1 98.75 307 GLY A C 1
ATOM 2441 O O . GLY A 1 307 ? -11.453 9.438 20.125 1 98.75 307 GLY A O 1
ATOM 2442 N N . ALA A 1 308 ? -9.242 8.992 20.406 1 98.94 308 ALA A N 1
ATOM 2443 C CA . ALA A 1 308 ? -8.898 10.219 19.688 1 98.94 308 ALA A CA 1
ATOM 2444 C C . ALA A 1 308 ? -9.523 10.242 18.297 1 98.94 308 ALA A C 1
ATOM 2446 O O . ALA A 1 308 ? -9.555 9.227 17.609 1 98.94 308 ALA A O 1
ATOM 2447 N N . GLN A 1 309 ? -10.031 11.391 17.891 1 98.88 309 GLN A N 1
ATOM 2448 C CA . GLN A 1 309 ? -10.734 11.484 16.609 1 98.88 309 GLN A CA 1
ATOM 2449 C C . GLN A 1 309 ? -9.797 11.195 15.445 1 98.88 309 GLN A C 1
ATOM 2451 O O . GLN A 1 309 ? -10.219 10.648 14.422 1 98.88 309 GLN A O 1
ATOM 2456 N N . ILE A 1 310 ? -8.547 11.578 15.578 1 98.88 310 ILE A N 1
ATOM 2457 C CA . ILE A 1 310 ? -7.574 11.359 14.508 1 98.88 310 ILE A CA 1
ATOM 2458 C C . ILE A 1 310 ? -6.469 10.43 15.008 1 98.88 310 ILE A C 1
ATOM 2460 O O . ILE A 1 310 ? -5.797 10.719 16 1 98.88 310 ILE A O 1
ATOM 2464 N N . VAL A 1 311 ? -6.352 9.336 14.367 1 98.88 311 VAL A N 1
ATOM 2465 C CA . VAL A 1 311 ? -5.23 8.43 14.578 1 98.88 311 VAL A CA 1
ATOM 2466 C C . VAL A 1 311 ? -4.234 8.555 13.43 1 98.88 311 VAL A C 1
ATOM 2468 O O . VAL A 1 311 ? -4.477 8.047 12.328 1 98.88 311 VAL A O 1
ATOM 2471 N N . SER A 1 312 ? -3.129 9.211 13.703 1 98.62 312 SER A N 1
ATOM 2472 C CA . SER A 1 312 ? -2.137 9.523 12.68 1 98.62 312 SER A CA 1
ATOM 2473 C C . SER A 1 312 ? -1.115 8.406 12.539 1 98.62 312 SER A C 1
ATOM 2475 O O . SER A 1 312 ? -0.714 7.793 13.531 1 98.62 312 SER A O 1
ATOM 2477 N N . THR A 1 313 ? -0.696 8.156 11.305 1 98.62 313 THR A N 1
ATOM 2478 C CA . THR A 1 313 ? 0.242 7.078 11.031 1 98.62 313 THR A CA 1
ATOM 2479 C C . THR A 1 313 ? 1.129 7.418 9.836 1 98.62 313 THR A C 1
ATOM 2481 O O . THR A 1 313 ? 0.807 8.312 9.055 1 98.62 313 THR A O 1
ATOM 2484 N N . ASP A 1 314 ? 2.227 6.754 9.734 1 97.94 314 ASP A N 1
ATOM 2485 C CA . ASP A 1 314 ? 3.061 6.781 8.531 1 97.94 314 ASP A CA 1
ATOM 2486 C C . ASP A 1 314 ? 2.709 5.633 7.59 1 97.94 314 ASP A C 1
ATOM 2488 O O . ASP A 1 314 ? 3.203 5.574 6.461 1 97.94 314 ASP A O 1
ATOM 2492 N N . PHE A 1 315 ? 1.854 4.777 8 1 97.94 315 PHE A N 1
ATOM 2493 C CA . PHE A 1 315 ? 1.578 3.557 7.25 1 97.94 315 PHE A CA 1
ATOM 2494 C C . PHE A 1 315 ? 0.077 3.32 7.133 1 97.94 315 PHE A C 1
ATOM 2496 O O . PHE A 1 315 ? -0.458 2.387 7.734 1 97.94 315 PHE A O 1
ATOM 2503 N N . PRO A 1 316 ? -0.583 4.023 6.246 1 98.38 316 PRO A N 1
ATOM 2504 C CA . PRO A 1 316 ? -2.045 3.967 6.168 1 98.38 316 PRO A CA 1
ATOM 2505 C C . PRO A 1 316 ? -2.543 2.777 5.348 1 98.38 316 PRO A C 1
ATOM 2507 O O . PRO A 1 316 ? -3.752 2.553 5.254 1 98.38 316 PRO A O 1
ATOM 2510 N N . ALA A 1 317 ? -1.609 2.006 4.777 1 98 317 ALA A N 1
ATOM 2511 C CA . ALA A 1 317 ? -2.045 0.902 3.922 1 98 317 ALA A CA 1
ATOM 2512 C C . ALA A 1 317 ? -1.063 -0.265 3.992 1 98 317 ALA A C 1
ATOM 2514 O O . ALA A 1 317 ? 0.151 -0.06 4.055 1 98 317 ALA A O 1
ATOM 2515 N N . TYR A 1 318 ? -1.648 -1.459 3.93 1 97.94 318 TYR A N 1
ATOM 2516 C CA . TYR A 1 318 ? -0.8 -2.639 3.807 1 97.94 318 TYR A CA 1
ATOM 2517 C C . TYR A 1 318 ? 0.013 -2.594 2.518 1 97.94 318 TYR A C 1
ATOM 2519 O O . TYR A 1 318 ? -0.45 -2.068 1.503 1 97.94 318 TYR A O 1
ATOM 2527 N N . GLY A 1 319 ? 1.151 -3.199 2.512 1 97.69 319 GLY A N 1
ATOM 2528 C CA . GLY A 1 319 ? 2.08 -3.145 1.395 1 97.69 319 GLY A CA 1
ATOM 2529 C C . GLY A 1 319 ? 3.207 -2.15 1.604 1 97.69 319 GLY A C 1
ATOM 2530 O O . GLY A 1 319 ? 4.344 -2.398 1.199 1 97.69 319 GLY A O 1
ATOM 2531 N N . MET A 1 320 ? 2.895 -1.057 2.322 1 97.31 320 MET A N 1
ATOM 2532 C CA . MET A 1 320 ? 3.887 -0.003 2.52 1 97.31 320 MET A CA 1
ATOM 2533 C C . MET A 1 320 ? 5 -0.472 3.445 1 97.31 320 MET A C 1
ATOM 2535 O O . MET A 1 320 ? 6.168 -0.136 3.24 1 97.31 320 MET A O 1
ATOM 2539 N N . SER A 1 321 ? 4.668 -1.263 4.465 1 97 321 SER A N 1
ATOM 2540 C CA . SER A 1 321 ? 5.652 -1.704 5.449 1 97 321 SER A CA 1
ATOM 2541 C C . SER A 1 321 ? 6.34 -2.99 5.004 1 97 321 SER A C 1
ATOM 2543 O O . SER A 1 321 ? 7.285 -3.449 5.648 1 97 321 SER A O 1
ATOM 2545 N N . ALA A 1 322 ? 5.91 -3.549 3.846 1 97.12 322 ALA A N 1
ATOM 2546 C CA . ALA A 1 322 ? 6.395 -4.855 3.416 1 97.12 322 ALA A CA 1
ATOM 2547 C C . ALA A 1 322 ? 7.887 -4.809 3.096 1 97.12 322 ALA A C 1
ATOM 2549 O O . ALA A 1 322 ? 8.594 -5.809 3.242 1 97.12 322 ALA A O 1
ATOM 2550 N N . ARG A 1 323 ? 8.422 -3.666 2.691 1 95 323 ARG A N 1
ATOM 2551 C CA . ARG A 1 323 ? 9.836 -3.541 2.344 1 95 323 ARG A CA 1
ATOM 2552 C C . ARG A 1 323 ? 10.719 -3.82 3.551 1 95 323 ARG A C 1
ATOM 2554 O O . ARG A 1 323 ? 11.922 -4.066 3.404 1 95 323 ARG A O 1
ATOM 2561 N N . TRP A 1 324 ? 10.148 -3.76 4.812 1 94.94 324 TRP A N 1
ATOM 2562 C CA . TRP A 1 324 ? 10.883 -4.086 6.031 1 94.94 324 TRP A CA 1
ATOM 2563 C C . TRP A 1 324 ? 10.484 -5.461 6.559 1 94.94 324 TRP A C 1
ATOM 2565 O O . TRP A 1 324 ? 10.633 -5.742 7.75 1 94.94 324 TRP A O 1
ATOM 2575 N N . ASP A 1 325 ? 9.836 -6.223 5.707 1 95 325 ASP A N 1
ATOM 2576 C CA . ASP A 1 325 ? 9.398 -7.578 6.031 1 95 325 ASP A CA 1
ATOM 2577 C C . ASP A 1 325 ? 8.352 -7.57 7.145 1 95 325 ASP A C 1
ATOM 2579 O O . ASP A 1 325 ? 8.398 -8.398 8.055 1 95 325 ASP A O 1
ATOM 2583 N N . ARG A 1 326 ? 7.465 -6.566 7.043 1 95.25 326 ARG A N 1
ATOM 2584 C CA . ARG A 1 326 ? 6.406 -6.426 8.039 1 95.25 326 ARG A CA 1
ATOM 2585 C C . ARG A 1 326 ? 5.059 -6.188 7.371 1 95.25 326 ARG A C 1
ATOM 2587 O O . ARG A 1 326 ? 4.992 -5.656 6.258 1 95.25 326 ARG A O 1
ATOM 2594 N N . ASP A 1 327 ? 4.051 -6.699 8.008 1 97.12 327 ASP A N 1
ATOM 2595 C CA . ASP A 1 327 ? 2.684 -6.371 7.621 1 97.12 327 ASP A CA 1
ATOM 2596 C C . ASP A 1 327 ? 2.016 -5.484 8.672 1 97.12 327 ASP A C 1
ATOM 2598 O O . ASP A 1 327 ? 1.263 -5.969 9.516 1 97.12 327 ASP A O 1
ATOM 2602 N N . TYR A 1 328 ? 2.357 -4.254 8.586 1 97.5 328 TYR A N 1
ATOM 2603 C CA . TYR A 1 328 ? 1.813 -3.236 9.477 1 97.5 328 TYR A CA 1
ATOM 2604 C C . TYR A 1 328 ? 1.055 -2.172 8.695 1 97.5 328 TYR A C 1
ATOM 2606 O O . TYR A 1 328 ? 1.529 -1.699 7.656 1 97.5 328 TYR A O 1
ATOM 2614 N N . ALA A 1 329 ? -0.095 -1.859 9.125 1 98.12 329 ALA A N 1
ATOM 2615 C CA . ALA A 1 329 ? -0.912 -0.752 8.633 1 98.12 329 ALA A CA 1
ATOM 2616 C C . ALA A 1 329 ? -1.885 -0.269 9.703 1 98.12 329 ALA A C 1
ATOM 2618 O O . ALA A 1 329 ? -2.191 -1.001 10.648 1 98.12 329 ALA A O 1
ATOM 2619 N N . VAL A 1 330 ? -2.262 0.928 9.641 1 98.62 330 VAL A N 1
ATOM 2620 C CA . VAL A 1 330 ? -3.295 1.485 10.508 1 98.62 330 VAL A CA 1
ATOM 2621 C C . VAL A 1 330 ? -4.586 1.681 9.711 1 98.62 330 VAL A C 1
ATOM 2623 O O . VAL A 1 330 ? -4.699 2.623 8.922 1 98.62 330 VAL A O 1
ATOM 2626 N N . VAL A 1 331 ? -5.469 0.786 9.867 1 97.88 331 VAL A N 1
ATOM 2627 C CA . VAL A 1 331 ? -6.758 0.771 9.188 1 97.88 331 VAL A CA 1
ATOM 2628 C C . VAL A 1 331 ? -7.84 0.258 10.133 1 97.88 331 VAL A C 1
ATOM 2630 O O . VAL A 1 331 ? -7.547 -0.493 11.07 1 97.88 331 VAL A O 1
ATOM 2633 N N . PHE A 1 332 ? -9.109 0.653 9.984 1 97.12 332 PHE A N 1
ATOM 2634 C CA . PHE A 1 332 ? -10.211 0.183 10.82 1 97.12 332 PHE A CA 1
ATOM 2635 C C . PHE A 1 332 ? -10.734 -1.159 10.32 1 97.12 332 PHE A C 1
ATOM 2637 O O . PHE A 1 332 ? -11.406 -1.885 11.062 1 97.12 332 PHE A O 1
ATOM 2644 N N . GLY A 1 333 ? -10.469 -1.519 9.164 1 92.56 333 GLY A N 1
ATOM 2645 C CA . GLY A 1 333 ? -10.984 -2.67 8.438 1 92.56 333 GLY A CA 1
ATOM 2646 C C . GLY A 1 333 ? -11.062 -2.445 6.941 1 92.56 333 GLY A C 1
ATOM 2647 O O . GLY A 1 333 ? -10.688 -1.38 6.449 1 92.56 333 GLY A O 1
ATOM 2648 N N . ARG A 1 334 ? -11.562 -3.369 6.297 1 90.5 334 ARG A N 1
ATOM 2649 C CA . ARG A 1 334 ? -11.625 -3.309 4.84 1 90.5 334 ARG A CA 1
ATOM 2650 C C . ARG A 1 334 ? -12.523 -2.174 4.375 1 90.5 334 ARG A C 1
ATOM 2652 O O . ARG A 1 334 ? -13.727 -2.176 4.66 1 90.5 334 ARG A O 1
ATOM 2659 N N . GLY A 1 335 ? -11.906 -1.254 3.758 1 90.5 335 GLY A N 1
ATOM 2660 C CA . GLY A 1 335 ? -12.641 -0.219 3.051 1 90.5 335 GLY A CA 1
ATOM 2661 C C . GLY A 1 335 ? -13.258 0.812 3.977 1 90.5 335 GLY A C 1
ATOM 2662 O O . GLY A 1 335 ? -13.961 1.72 3.525 1 90.5 335 GLY A O 1
ATOM 2663 N N . LYS A 1 336 ? -13.023 0.813 5.301 1 95.12 336 LYS A N 1
ATOM 2664 C CA . LYS A 1 336 ? -13.656 1.738 6.234 1 95.12 336 LYS A CA 1
ATOM 2665 C C . LYS A 1 336 ? -12.859 3.039 6.348 1 95.12 336 LYS A C 1
ATOM 2667 O O . LYS A 1 336 ? -11.672 3.021 6.664 1 95.12 336 LYS A O 1
ATOM 2672 N N . VAL A 1 337 ? -13.539 4.098 6.082 1 96.81 337 VAL A N 1
ATOM 2673 C CA . VAL A 1 337 ? -12.883 5.402 6.094 1 96.81 337 VAL A CA 1
ATOM 2674 C C . VAL A 1 337 ? -12.938 5.996 7.5 1 96.81 337 VAL A C 1
ATOM 2676 O O . VAL A 1 337 ? -12.117 6.84 7.855 1 96.81 337 VAL A O 1
ATOM 2679 N N . ALA A 1 338 ? -13.969 5.562 8.32 1 98.62 338 ALA A N 1
ATOM 2680 C CA . ALA A 1 338 ? -14.156 6.039 9.688 1 98.62 338 ALA A CA 1
ATOM 2681 C C . ALA A 1 338 ? -14.922 5.012 10.523 1 98.62 338 ALA A C 1
ATOM 2683 O O . ALA A 1 338 ? -15.422 4.02 9.992 1 98.62 338 ALA A O 1
ATOM 2684 N N . ARG A 1 339 ? -14.906 5.211 11.758 1 98.56 339 ARG A N 1
ATOM 2685 C CA . ARG A 1 339 ? -15.781 4.461 12.648 1 98.56 339 ARG A CA 1
ATOM 2686 C C . ARG A 1 339 ? -16.391 5.375 13.711 1 98.56 339 ARG A C 1
ATOM 2688 O O . ARG A 1 339 ? -15.867 6.457 13.977 1 98.56 339 ARG A O 1
ATOM 2695 N N . CYS A 1 340 ? -17.578 4.926 14.227 1 98.69 340 CYS A N 1
ATOM 2696 C CA . CYS A 1 340 ? -18.172 5.641 15.352 1 98.69 340 CYS A CA 1
ATOM 2697 C C . CYS A 1 340 ? -17.234 5.629 16.562 1 98.69 340 CYS A C 1
ATOM 2699 O O . CYS A 1 340 ? -16.672 4.59 16.906 1 98.69 340 CYS A O 1
ATOM 2701 N N . ASN A 1 341 ? -17.047 6.805 17.094 1 98.81 341 ASN A N 1
ATOM 2702 C CA . ASN A 1 341 ? -16.172 6.902 18.266 1 98.81 341 ASN A CA 1
ATOM 2703 C C . ASN A 1 341 ? -16.766 6.18 19.469 1 98.81 341 ASN A C 1
ATOM 2705 O O . ASN A 1 341 ? -17.828 6.562 19.969 1 98.81 341 ASN A O 1
ATOM 2709 N N . HIS A 1 342 ? -16.078 5.195 19.953 1 98.25 342 HIS A N 1
ATOM 2710 C CA . HIS A 1 342 ? -16.625 4.348 21 1 98.25 342 HIS A CA 1
ATOM 2711 C C . HIS A 1 342 ? -16.703 5.086 22.328 1 98.25 342 HIS A C 1
ATOM 2713 O O . HIS A 1 342 ? -17.344 4.621 23.266 1 98.25 342 HIS A O 1
ATOM 2719 N N . VAL A 1 343 ? -16.062 6.254 22.375 1 98.56 343 VAL A N 1
ATOM 2720 C CA . VAL A 1 343 ? -16.047 7.047 23.609 1 98.56 343 VAL A CA 1
ATOM 2721 C C . VAL A 1 343 ? -17.156 8.094 23.562 1 98.56 343 VAL A C 1
ATOM 2723 O O . VAL A 1 343 ? -17.797 8.352 24.594 1 98.56 343 VAL A O 1
ATOM 2726 N N . SER A 1 344 ? -17.406 8.617 22.391 1 98.06 344 SER A N 1
ATOM 2727 C CA . SER A 1 344 ? -18.25 9.82 22.375 1 98.06 344 SER A CA 1
ATOM 2728 C C . SER A 1 344 ? -19.484 9.625 21.516 1 98.06 344 SER A C 1
ATOM 2730 O O . SER A 1 344 ? -20.438 10.391 21.625 1 98.06 344 SER A O 1
ATOM 2732 N N . ALA A 1 345 ? -19.453 8.711 20.578 1 98.25 345 ALA A N 1
ATOM 2733 C CA . ALA A 1 345 ? -20.578 8.562 19.672 1 98.25 345 ALA A CA 1
ATOM 2734 C C . ALA A 1 345 ? -21.828 8.078 20.406 1 98.25 345 ALA A C 1
ATOM 2736 O O . ALA A 1 345 ? -21.734 7.332 21.391 1 98.25 345 ALA A O 1
ATOM 2737 N N . PRO A 1 346 ? -23 8.523 19.984 1 97.12 346 PRO A N 1
ATOM 2738 C CA . PRO A 1 346 ? -24.234 7.961 20.562 1 97.12 346 PRO A CA 1
ATOM 2739 C C . PRO A 1 346 ? -24.391 6.473 20.266 1 97.12 346 PRO A C 1
ATOM 2741 O O . PRO A 1 346 ? -23.812 5.969 19.297 1 97.12 346 PRO A O 1
ATOM 2744 N N . ALA A 1 347 ? -25.172 5.863 20.969 1 97.12 347 ALA A N 1
ATOM 2745 C CA . ALA A 1 347 ? -25.344 4.418 20.875 1 97.12 347 ALA A CA 1
ATOM 2746 C C . ALA A 1 347 ? -25.906 4.004 19.531 1 97.12 347 ALA A C 1
ATOM 2748 O O . ALA A 1 347 ? -25.656 2.895 19.047 1 97.12 347 ALA A O 1
ATOM 2749 N N . TRP A 1 348 ? -26.562 4.891 18.875 1 97.12 348 TRP A N 1
ATOM 2750 C CA . TRP A 1 348 ? -27.234 4.539 17.641 1 97.12 348 TRP A CA 1
ATOM 2751 C C . TRP A 1 348 ? -26.281 4.672 16.453 1 97.12 348 TRP A C 1
ATOM 2753 O O . TRP A 1 348 ? -26.609 4.281 15.328 1 97.12 348 TRP A O 1
ATOM 2763 N N . CYS A 1 349 ? -25.141 5.223 16.703 1 97.38 349 CYS A N 1
ATOM 2764 C CA . CYS A 1 349 ? -24.172 5.395 15.625 1 97.38 349 CYS A CA 1
ATOM 2765 C C . CYS A 1 349 ? -23.688 4.043 15.109 1 97.38 349 CYS A C 1
ATOM 2767 O O . CYS A 1 349 ? -23.328 3.166 15.891 1 97.38 349 CYS A O 1
ATOM 2769 N N . LYS A 1 350 ? -23.766 3.859 13.781 1 97 350 LYS A N 1
ATOM 2770 C CA . LYS A 1 350 ? -23.203 2.686 13.109 1 97 350 LYS A CA 1
ATOM 2771 C C . LYS A 1 350 ? -22.125 3.08 12.109 1 97 350 LYS A C 1
ATOM 2773 O O . LYS A 1 350 ? -22.266 4.086 11.414 1 97 350 LYS A O 1
ATOM 2778 N N . ASP A 1 351 ? -21.125 2.299 12.07 1 97.25 351 ASP A N 1
ATOM 2779 C CA . ASP A 1 351 ? -20 2.617 11.211 1 97.25 351 ASP A CA 1
ATOM 2780 C C . ASP A 1 351 ? -20.438 2.852 9.766 1 97.25 351 ASP A C 1
ATOM 2782 O O . ASP A 1 351 ? -19.875 3.688 9.062 1 97.25 351 ASP A O 1
ATOM 2786 N N . GLU A 1 352 ? -21.469 2.188 9.297 1 95.38 352 GLU A N 1
ATOM 2787 C CA . GLU A 1 352 ? -21.984 2.332 7.934 1 95.38 352 GLU A CA 1
ATOM 2788 C C . GLU A 1 352 ? -22.469 3.754 7.676 1 95.38 352 GLU A C 1
ATOM 2790 O O . GLU A 1 352 ? -22.469 4.219 6.531 1 95.38 352 GLU A O 1
ATOM 2795 N N . MET A 1 353 ? -22.797 4.441 8.766 1 95.38 353 MET A N 1
ATOM 2796 C CA . MET A 1 353 ? -23.359 5.781 8.656 1 95.38 353 MET A CA 1
ATOM 2797 C C . MET A 1 353 ? -22.266 6.816 8.438 1 95.38 353 MET A C 1
ATOM 2799 O O . MET A 1 353 ? -22.531 7.949 8.031 1 95.38 353 MET A O 1
ATOM 2803 N N . VAL A 1 354 ? -21.062 6.41 8.703 1 96.56 354 VAL A N 1
ATOM 2804 C CA . VAL A 1 354 ? -20 7.41 8.695 1 96.56 354 VAL A CA 1
ATOM 2805 C C . VAL A 1 354 ? -18.938 7.031 7.66 1 96.56 354 VAL A C 1
ATOM 2807 O O . VAL A 1 354 ? -17.734 7.156 7.918 1 96.56 354 VAL A O 1
ATOM 2810 N N . GLN A 1 355 ? -19.406 6.398 6.598 1 94.5 355 GLN A N 1
ATOM 2811 C CA . GLN A 1 355 ? -18.578 6.168 5.418 1 94.5 355 GLN A CA 1
ATOM 2812 C C . GLN A 1 355 ? -18.859 7.199 4.332 1 94.5 355 GLN A C 1
ATOM 2814 O O . GLN A 1 355 ? -19.797 7.996 4.457 1 94.5 355 GLN A O 1
ATOM 2819 N N . ASP A 1 356 ? -17.938 7.281 3.34 1 90.81 356 ASP A N 1
ATOM 2820 C CA . ASP A 1 356 ? -18.188 8.18 2.213 1 90.81 356 ASP A CA 1
ATOM 2821 C C . ASP A 1 356 ? -19.266 7.629 1.296 1 90.81 356 ASP A C 1
ATOM 2823 O O . ASP A 1 356 ? -19.438 6.41 1.181 1 90.81 356 ASP A O 1
ATOM 2827 N N . MET B 1 1 ? -16.859 -18.328 -14.859 1 97.44 1 MET B N 1
ATOM 2828 C CA . MET B 1 1 ? -15.766 -17.859 -14.023 1 97.44 1 MET B CA 1
ATOM 2829 C C . MET B 1 1 ? -14.672 -17.203 -14.867 1 97.44 1 MET B C 1
ATOM 2831 O O . MET B 1 1 ? -13.844 -16.453 -14.344 1 97.44 1 MET B O 1
ATOM 2835 N N . ASN B 1 2 ? -14.688 -17.516 -16.203 1 98.19 2 ASN B N 1
ATOM 2836 C CA . ASN B 1 2 ? -13.656 -16.922 -17.062 1 98.19 2 ASN B CA 1
ATOM 2837 C C . ASN B 1 2 ? -14.141 -15.633 -17.703 1 98.19 2 ASN B C 1
ATOM 2839 O O . ASN B 1 2 ? -13.539 -15.148 -18.672 1 98.19 2 ASN B O 1
ATOM 2843 N N . GLN B 1 3 ? -15.219 -15.039 -17.203 1 98.44 3 GLN B N 1
ATOM 2844 C CA . GLN B 1 3 ? -15.789 -13.852 -17.828 1 98.44 3 GLN B CA 1
ATOM 2845 C C . GLN B 1 3 ? -15.602 -12.625 -16.938 1 98.44 3 GLN B C 1
ATOM 2847 O O . GLN B 1 3 ? -16.406 -11.695 -16.969 1 98.44 3 GLN B O 1
ATOM 2852 N N . ILE B 1 4 ? -14.578 -12.688 -16.078 1 98.69 4 ILE B N 1
ATOM 2853 C CA . ILE B 1 4 ? -14.188 -11.547 -15.258 1 98.69 4 ILE B CA 1
ATOM 2854 C C . ILE B 1 4 ? -12.688 -11.297 -15.398 1 98.69 4 ILE B C 1
ATOM 2856 O O . ILE B 1 4 ? -11.969 -12.125 -15.961 1 98.69 4 ILE B O 1
ATOM 2860 N N . GLN B 1 5 ? -12.305 -10.125 -15.07 1 98.81 5 GLN B N 1
ATOM 2861 C CA . GLN B 1 5 ? -10.898 -9.773 -14.906 1 98.81 5 GLN B CA 1
ATOM 2862 C C . GLN B 1 5 ? -10.57 -9.508 -13.438 1 98.81 5 GLN B C 1
ATOM 2864 O O . GLN B 1 5 ? -11.352 -8.867 -12.727 1 98.81 5 GLN B O 1
ATOM 2869 N N . VAL B 1 6 ? -9.492 -10.086 -12.977 1 98.88 6 VAL B N 1
ATOM 2870 C CA . VAL B 1 6 ? -9.023 -9.867 -11.609 1 98.88 6 VAL B CA 1
ATOM 2871 C C . VAL B 1 6 ? -7.57 -9.406 -11.633 1 98.88 6 VAL B C 1
ATOM 2873 O O . VAL B 1 6 ? -6.879 -9.555 -12.641 1 98.88 6 VAL B O 1
ATOM 2876 N N . ILE B 1 7 ? -7.164 -8.828 -10.516 1 98.88 7 ILE B N 1
ATOM 2877 C CA . ILE B 1 7 ? -5.762 -8.477 -10.32 1 98.88 7 ILE B CA 1
ATOM 2878 C C . ILE B 1 7 ? -5.031 -9.625 -9.633 1 98.88 7 ILE B C 1
ATOM 2880 O O . ILE B 1 7 ? -5.555 -10.227 -8.695 1 98.88 7 ILE B O 1
ATOM 2884 N N . GLY B 1 8 ? -3.941 -10.047 -10.18 1 98.81 8 GLY B N 1
ATOM 2885 C CA . GLY B 1 8 ? -3.02 -10.977 -9.539 1 98.81 8 GLY B CA 1
ATOM 2886 C C . GLY B 1 8 ? -1.679 -10.344 -9.211 1 98.81 8 GLY B C 1
ATOM 2887 O O . GLY B 1 8 ? -1.333 -9.289 -9.742 1 98.81 8 GLY B O 1
ATOM 2888 N N . THR B 1 9 ? -0.986 -10.953 -8.289 1 98.75 9 THR B N 1
ATOM 2889 C CA . THR B 1 9 ? 0.36 -10.469 -8.008 1 98.75 9 THR B CA 1
ATOM 2890 C C . THR B 1 9 ? 1.409 -11.438 -8.547 1 98.75 9 THR B C 1
ATOM 2892 O O . THR B 1 9 ? 1.227 -12.656 -8.484 1 98.75 9 THR B O 1
ATOM 2895 N N . HIS B 1 10 ? 2.451 -10.812 -9.102 1 97.94 10 HIS B N 1
ATOM 2896 C CA . HIS B 1 10 ? 3.635 -11.539 -9.539 1 97.94 10 HIS B CA 1
ATOM 2897 C C . HIS B 1 10 ? 4.527 -11.906 -8.359 1 97.94 10 HIS B C 1
ATOM 2899 O O . HIS B 1 10 ? 4.84 -11.055 -7.523 1 97.94 10 HIS B O 1
ATOM 2905 N N . ASN B 1 11 ? 4.938 -13.164 -8.227 1 98.19 11 ASN B N 1
ATOM 2906 C CA . ASN B 1 11 ? 5.691 -13.609 -7.059 1 98.19 11 ASN B CA 1
ATOM 2907 C C . ASN B 1 11 ? 5.059 -13.125 -5.758 1 98.19 11 ASN B C 1
ATOM 2909 O O . ASN B 1 11 ? 5.711 -12.453 -4.957 1 98.19 11 ASN B O 1
ATOM 2913 N N . SER B 1 12 ? 3.879 -13.578 -5.559 1 98.75 12 SER B N 1
ATOM 2914 C CA . SER B 1 12 ? 2.977 -13 -4.566 1 98.75 12 SER B CA 1
ATOM 2915 C C . SER B 1 12 ? 3.553 -13.125 -3.162 1 98.75 12 SER B C 1
ATOM 2917 O O . SER B 1 12 ? 3.104 -12.438 -2.24 1 98.75 12 SER B O 1
ATOM 2919 N N . TYR B 1 13 ? 4.508 -13.938 -2.971 1 98.69 13 TYR B N 1
ATOM 2920 C CA . TYR B 1 13 ? 5.121 -14.266 -1.688 1 98.69 13 TYR B CA 1
ATOM 2921 C C . TYR B 1 13 ? 6.316 -13.359 -1.408 1 98.69 13 TYR B C 1
ATOM 2923 O O . TYR B 1 13 ? 6.816 -13.312 -0.281 1 98.69 13 TYR B O 1
ATOM 2931 N N . HIS B 1 14 ? 6.789 -12.703 -2.354 1 98.38 14 HIS B N 1
ATOM 2932 C CA . HIS B 1 14 ? 8.133 -12.125 -2.363 1 98.38 14 HIS B CA 1
ATOM 2933 C C . HIS B 1 14 ? 8.25 -10.984 -1.357 1 98.38 14 HIS B C 1
ATOM 2935 O O . HIS B 1 14 ? 7.477 -10.031 -1.403 1 98.38 14 HIS B O 1
ATOM 2941 N N . ARG B 1 15 ? 9.125 -11.148 -0.494 1 97.81 15 ARG B N 1
ATOM 2942 C CA . ARG B 1 15 ? 9.68 -10.094 0.35 1 97.81 15 ARG B CA 1
ATOM 2943 C C . ARG B 1 15 ? 11.117 -9.773 -0.038 1 97.81 15 ARG B C 1
ATOM 2945 O O . ARG B 1 15 ? 11.938 -10.68 -0.192 1 97.81 15 ARG B O 1
ATOM 2952 N N . GLU B 1 16 ? 11.359 -8.5 -0.25 1 96.25 16 GLU B N 1
ATOM 2953 C CA . GLU B 1 16 ? 12.742 -8.156 -0.58 1 96.25 16 GLU B CA 1
ATOM 2954 C C . GLU B 1 16 ? 13.688 -8.508 0.567 1 96.25 16 GLU B C 1
ATOM 2956 O O . GLU B 1 16 ? 13.25 -8.641 1.715 1 96.25 16 GLU B O 1
ATOM 2961 N N . ILE B 1 17 ? 14.922 -8.695 0.257 1 94.75 17 ILE B N 1
ATOM 2962 C CA . ILE B 1 17 ? 15.93 -9.172 1.208 1 94.75 17 ILE B CA 1
ATOM 2963 C C . ILE B 1 17 ? 16.062 -8.164 2.35 1 94.75 17 ILE B C 1
ATOM 2965 O O . ILE B 1 17 ? 15.742 -6.988 2.193 1 94.75 17 ILE B O 1
ATOM 2969 N N . ALA B 1 18 ? 16.562 -8.664 3.502 1 92.12 18 ALA B N 1
ATOM 2970 C CA . ALA B 1 18 ? 16.781 -7.816 4.672 1 92.12 18 ALA B CA 1
ATOM 2971 C C . ALA B 1 18 ? 17.875 -6.793 4.398 1 92.12 18 ALA B C 1
ATOM 2973 O O . ALA B 1 18 ? 18.734 -7.004 3.531 1 92.12 18 ALA B O 1
ATOM 2974 N N . LEU B 1 19 ? 17.797 -5.699 5.176 1 87.38 19 LEU B N 1
ATOM 2975 C CA . LEU B 1 19 ? 18.75 -4.609 5.027 1 87.38 19 LEU B CA 1
ATOM 2976 C C . LEU B 1 19 ? 20.188 -5.125 5.141 1 87.38 19 LEU B C 1
ATOM 2978 O O . LEU B 1 19 ? 21.062 -4.727 4.363 1 87.38 19 LEU B O 1
ATOM 2982 N N . ASP B 1 20 ? 20.438 -6.062 6.031 1 91.31 20 ASP B N 1
ATOM 2983 C CA . ASP B 1 20 ? 21.781 -6.57 6.305 1 91.31 20 ASP B CA 1
ATOM 2984 C C . ASP B 1 20 ? 22.297 -7.43 5.152 1 91.31 20 ASP B C 1
ATOM 2986 O O . ASP B 1 20 ? 23.484 -7.719 5.07 1 91.31 20 ASP B O 1
ATOM 2990 N N . GLU B 1 21 ? 21.406 -7.816 4.238 1 95.5 21 GLU B N 1
ATOM 2991 C CA . GLU B 1 21 ? 21.797 -8.648 3.1 1 95.5 21 GLU B CA 1
ATOM 2992 C C . GLU B 1 21 ? 22.078 -7.793 1.868 1 95.5 21 GLU B C 1
ATOM 2994 O O . GLU B 1 21 ? 22.656 -8.281 0.89 1 95.5 21 GLU B O 1
ATOM 2999 N N . ARG B 1 22 ? 21.812 -6.559 1.895 1 92.62 22 ARG B N 1
ATOM 3000 C CA . ARG B 1 22 ? 21.75 -5.727 0.696 1 92.62 22 ARG B CA 1
ATOM 3001 C C . ARG B 1 22 ? 23.141 -5.508 0.106 1 92.62 22 ARG B C 1
ATOM 3003 O O . ARG B 1 22 ? 23.312 -5.547 -1.114 1 92.62 22 ARG B O 1
ATOM 3010 N N . GLU B 1 23 ? 24.078 -5.297 0.964 1 92.31 23 GLU B N 1
ATOM 3011 C CA . GLU B 1 23 ? 25.422 -5.062 0.458 1 92.31 23 GLU B CA 1
ATOM 3012 C C . GLU B 1 23 ? 25.922 -6.25 -0.362 1 92.31 23 GLU B C 1
ATOM 3014 O O . GLU B 1 23 ? 26.438 -6.074 -1.464 1 92.31 23 GLU B O 1
ATOM 3019 N N . ALA B 1 24 ? 25.75 -7.418 0.203 1 94.56 24 ALA B N 1
ATOM 3020 C CA . ALA B 1 24 ? 26.156 -8.625 -0.507 1 94.56 24 ALA B CA 1
ATOM 3021 C C . ALA B 1 24 ? 25.359 -8.805 -1.796 1 94.56 24 ALA B C 1
ATOM 3023 O O . ALA B 1 24 ? 25.922 -9.125 -2.844 1 94.56 24 ALA B O 1
ATOM 3024 N N . LEU B 1 25 ? 24.062 -8.57 -1.729 1 94.88 25 LEU B N 1
ATOM 3025 C CA . LEU B 1 25 ? 23.203 -8.711 -2.904 1 94.88 25 LEU B CA 1
ATOM 3026 C C . LEU B 1 25 ? 23.672 -7.789 -4.027 1 94.88 25 LEU B C 1
ATOM 3028 O O . LEU B 1 25 ? 23.828 -8.227 -5.168 1 94.88 25 LEU B O 1
ATOM 3032 N N . GLU B 1 26 ? 23.891 -6.555 -3.689 1 92.69 26 GLU B N 1
ATOM 3033 C CA . GLU B 1 26 ? 24.266 -5.551 -4.68 1 92.69 26 GLU B CA 1
ATOM 3034 C C . GLU B 1 26 ? 25.656 -5.824 -5.254 1 92.69 26 GLU B C 1
ATOM 3036 O O . GLU B 1 26 ? 25.938 -5.488 -6.402 1 92.69 26 GLU B O 1
ATOM 3041 N N . GLN B 1 27 ? 26.516 -6.469 -4.469 1 91.94 27 GLN B N 1
ATOM 3042 C CA . GLN B 1 27 ? 27.859 -6.793 -4.906 1 91.94 27 GLN B CA 1
ATOM 3043 C C . GLN B 1 27 ? 27.859 -7.934 -5.914 1 91.94 27 GLN B C 1
ATOM 3045 O O . GLN B 1 27 ? 28.625 -7.914 -6.887 1 91.94 27 GLN B O 1
ATOM 3050 N N . TYR B 1 28 ? 26.922 -8.859 -5.781 1 90 28 TYR B N 1
ATOM 3051 C CA . TYR B 1 28 ? 27.078 -10.102 -6.523 1 90 28 TYR B CA 1
ATOM 3052 C C . TYR B 1 28 ? 25.984 -10.273 -7.559 1 90 28 TYR B C 1
ATOM 3054 O O . TYR B 1 28 ? 26.078 -11.117 -8.453 1 90 28 TYR B O 1
ATOM 3062 N N . ILE B 1 29 ? 24.922 -9.523 -7.465 1 89 29 ILE B N 1
ATOM 3063 C CA . ILE B 1 29 ? 23.781 -9.711 -8.352 1 89 29 ILE B CA 1
ATOM 3064 C C . ILE B 1 29 ? 23.578 -8.469 -9.219 1 89 29 ILE B C 1
ATOM 3066 O O . ILE B 1 29 ? 23.078 -7.449 -8.742 1 89 29 ILE B O 1
ATOM 3070 N N . PRO B 1 30 ? 23.969 -8.656 -10.5 1 88 30 PRO B N 1
ATOM 3071 C CA . PRO B 1 30 ? 23.641 -7.547 -11.398 1 88 30 PRO B CA 1
ATOM 3072 C C . PRO B 1 30 ? 22.141 -7.27 -11.469 1 88 30 PRO B C 1
ATOM 3074 O O . PRO B 1 30 ? 21.344 -8.211 -11.516 1 88 30 PRO B O 1
ATOM 3077 N N . GLY B 1 31 ? 21.703 -6.043 -11.359 1 88.88 31 GLY B N 1
ATOM 3078 C CA . GLY B 1 31 ? 20.281 -5.695 -11.422 1 88.88 31 GLY B CA 1
ATOM 3079 C C . GLY B 1 31 ? 19.562 -5.945 -10.117 1 88.88 31 GLY B C 1
ATOM 3080 O O . GLY B 1 31 ? 18.344 -6.16 -10.109 1 88.88 31 GLY B O 1
ATOM 3081 N N . ALA B 1 32 ? 20.328 -5.938 -8.992 1 91.81 32 ALA B N 1
ATOM 3082 C CA . ALA B 1 32 ? 19.766 -6.199 -7.668 1 91.81 32 ALA B CA 1
ATOM 3083 C C . ALA B 1 32 ? 18.562 -5.297 -7.395 1 91.81 32 ALA B C 1
ATOM 3085 O O . ALA B 1 32 ? 17.641 -5.688 -6.684 1 91.81 32 ALA B O 1
ATOM 3086 N N . GLN B 1 33 ? 18.5 -4.133 -8.023 1 89.31 33 GLN B N 1
ATOM 3087 C CA . GLN B 1 33 ? 17.422 -3.162 -7.805 1 89.31 33 GLN B CA 1
ATOM 3088 C C . GLN B 1 33 ? 16.078 -3.73 -8.219 1 89.31 33 GLN B C 1
ATOM 3090 O O . GLN B 1 33 ? 15.039 -3.371 -7.645 1 89.31 33 GLN B O 1
ATOM 3095 N N . ASP B 1 34 ? 16.062 -4.656 -9.133 1 92.44 34 ASP B N 1
ATOM 3096 C CA . ASP B 1 34 ? 14.828 -5.242 -9.648 1 92.44 34 ASP B CA 1
ATOM 3097 C C . ASP B 1 34 ? 14.195 -6.172 -8.617 1 92.44 34 ASP B C 1
ATOM 3099 O O . ASP B 1 34 ? 13.039 -6.57 -8.766 1 92.44 34 ASP B O 1
ATOM 3103 N N . LEU B 1 35 ? 14.922 -6.457 -7.535 1 94.81 35 LEU B N 1
ATOM 3104 C CA . LEU B 1 35 ? 14.438 -7.375 -6.508 1 94.81 35 LEU B CA 1
ATOM 3105 C C . LEU B 1 35 ? 13.852 -6.605 -5.328 1 94.81 35 LEU B C 1
ATOM 3107 O O . LEU B 1 35 ? 13.359 -7.211 -4.375 1 94.81 35 LEU B O 1
ATOM 3111 N N . TYR B 1 36 ? 13.875 -5.258 -5.441 1 93.12 36 TYR B N 1
ATOM 3112 C CA . TYR B 1 36 ? 13.438 -4.453 -4.309 1 93.12 36 TYR B CA 1
ATOM 3113 C C . TYR B 1 36 ? 11.945 -4.145 -4.402 1 93.12 36 TYR B C 1
ATOM 3115 O O . TYR B 1 36 ? 11.547 -2.984 -4.535 1 93.12 36 TYR B O 1
ATOM 3123 N N . TYR B 1 37 ? 11.148 -5.137 -4.422 1 96.06 37 TYR B N 1
ATOM 3124 C CA . TYR B 1 37 ? 9.695 -5.094 -4.25 1 96.06 37 TYR B CA 1
ATOM 3125 C C . TYR B 1 37 ? 9.234 -6.141 -3.244 1 96.06 37 TYR B C 1
ATOM 3127 O O . TYR B 1 37 ? 9.891 -7.168 -3.062 1 96.06 37 TYR B O 1
ATOM 3135 N N . SER B 1 38 ? 8.258 -5.824 -2.531 1 97.44 38 SER B N 1
ATOM 3136 C CA . SER B 1 38 ? 7.719 -6.695 -1.492 1 97.44 38 SER B CA 1
ATOM 3137 C C . SER B 1 38 ? 6.195 -6.746 -1.544 1 97.44 38 SER B C 1
ATOM 3139 O O . SER B 1 38 ? 5.547 -5.734 -1.831 1 97.44 38 SER B O 1
ATOM 3141 N N . HIS B 1 39 ? 5.727 -7.914 -1.257 1 98.44 39 HIS B N 1
ATOM 3142 C CA . HIS B 1 39 ? 4.281 -8.078 -1.136 1 98.44 39 HIS B CA 1
ATOM 3143 C C . HIS B 1 39 ? 3.865 -8.234 0.324 1 98.44 39 HIS B C 1
ATOM 3145 O O . HIS B 1 39 ? 4.668 -8.648 1.162 1 98.44 39 HIS B O 1
ATOM 3151 N N . SER B 1 40 ? 2.615 -7.832 0.585 1 98.5 40 SER B N 1
ATOM 3152 C CA . SER B 1 40 ? 1.981 -8.172 1.855 1 98.5 40 SER B CA 1
ATOM 3153 C C . SER B 1 40 ? 1.767 -9.672 1.984 1 98.5 40 SER B C 1
ATOM 3155 O O . SER B 1 40 ? 1.96 -10.422 1.022 1 98.5 40 SER B O 1
ATOM 3157 N N . SER B 1 41 ? 1.419 -10.086 3.234 1 98.38 41 SER B N 1
ATOM 3158 C CA . SER B 1 41 ? 1.009 -11.477 3.408 1 98.38 41 SER B CA 1
ATOM 3159 C C . SER B 1 41 ? -0.102 -11.844 2.432 1 98.38 41 SER B C 1
ATOM 3161 O O . SER B 1 41 ? -0.839 -10.977 1.96 1 98.38 41 SER B O 1
ATOM 3163 N N . LEU B 1 42 ? -0.209 -13.133 2.141 1 98.75 42 LEU B N 1
ATOM 3164 C CA . LEU B 1 42 ? -1.244 -13.57 1.213 1 98.75 42 LEU B CA 1
ATOM 3165 C C . LEU B 1 42 ? -2.627 -13.156 1.706 1 98.75 42 LEU B C 1
ATOM 3167 O O . LEU B 1 42 ? -3.455 -12.688 0.923 1 98.75 42 LEU B O 1
ATOM 3171 N N . GLN B 1 43 ? -2.861 -13.266 2.982 1 97.81 43 GLN B N 1
ATOM 3172 C CA . GLN B 1 43 ? -4.141 -12.875 3.564 1 97.81 43 GLN B CA 1
ATOM 3173 C C . GLN B 1 43 ? -4.395 -11.383 3.381 1 97.81 43 GLN B C 1
ATOM 3175 O O . GLN B 1 43 ? -5.508 -10.969 3.045 1 97.81 43 GLN B O 1
ATOM 3180 N N . ASP B 1 44 ? -3.393 -10.594 3.621 1 97.94 44 ASP B N 1
ATOM 3181 C CA . ASP B 1 44 ? -3.574 -9.148 3.521 1 97.94 44 ASP B CA 1
ATOM 3182 C C . ASP B 1 44 ? -3.779 -8.719 2.07 1 97.94 44 ASP B C 1
ATOM 3184 O O . ASP B 1 44 ? -4.516 -7.766 1.797 1 97.94 44 ASP B O 1
ATOM 3188 N N . GLN B 1 45 ? -3.125 -9.414 1.139 1 98.69 45 GLN B N 1
ATOM 3189 C CA . GLN B 1 45 ? -3.379 -9.148 -0.273 1 98.69 45 GLN B CA 1
ATOM 3190 C C . GLN B 1 45 ? -4.844 -9.391 -0.625 1 98.69 45 GLN B C 1
ATOM 3192 O O . GLN B 1 45 ? -5.453 -8.602 -1.351 1 98.69 45 GLN B O 1
ATOM 3197 N N . LEU B 1 46 ? -5.379 -10.461 -0.078 1 98.5 46 LEU B N 1
ATOM 3198 C CA . LEU B 1 46 ? -6.77 -10.812 -0.325 1 98.5 46 LEU B CA 1
ATOM 3199 C C . LEU B 1 46 ? -7.711 -9.836 0.372 1 98.5 46 LEU B C 1
ATOM 3201 O O . LEU B 1 46 ? -8.711 -9.406 -0.209 1 98.5 46 LEU B O 1
ATOM 3205 N N . GLU B 1 47 ? -7.391 -9.469 1.568 1 97.12 47 GLU B N 1
ATOM 3206 C CA . GLU B 1 47 ? -8.305 -8.727 2.438 1 97.12 47 GLU B CA 1
ATOM 3207 C C . GLU B 1 47 ? -8.273 -7.234 2.117 1 97.12 47 GLU B C 1
ATOM 3209 O O . GLU B 1 47 ? -9.32 -6.574 2.111 1 97.12 47 GLU B O 1
ATOM 3214 N N . TYR B 1 48 ? -7.039 -6.73 1.786 1 97.31 48 TYR B N 1
ATOM 3215 C CA . TYR B 1 48 ? -6.902 -5.277 1.806 1 97.31 48 TYR B CA 1
ATOM 3216 C C . TYR B 1 48 ? -6.426 -4.758 0.454 1 97.31 48 TYR B C 1
ATOM 3218 O O . TYR B 1 48 ? -6.43 -3.547 0.212 1 97.31 48 TYR B O 1
ATOM 3226 N N . GLN B 1 49 ? -6.039 -5.672 -0.535 1 98 49 GLN B N 1
ATOM 3227 C CA . GLN B 1 49 ? -5.461 -5.184 -1.782 1 98 49 GLN B CA 1
ATOM 3228 C C . GLN B 1 49 ? -6.246 -5.688 -2.988 1 98 49 GLN B C 1
ATOM 3230 O O . GLN B 1 49 ? -5.801 -5.551 -4.129 1 98 49 GLN B O 1
ATOM 3235 N N . GLN B 1 50 ? -7.387 -6.391 -2.771 1 97.38 50 GLN B N 1
ATOM 3236 C CA . GLN B 1 50 ? -8.336 -6.793 -3.807 1 97.38 50 GLN B CA 1
ATOM 3237 C C . GLN B 1 50 ? -7.695 -7.777 -4.785 1 97.38 50 GLN B C 1
ATOM 3239 O O . GLN B 1 50 ? -8.094 -7.848 -5.949 1 97.38 50 GLN B O 1
ATOM 3244 N N . VAL B 1 51 ? -6.699 -8.477 -4.289 1 98.69 51 VAL B N 1
ATOM 3245 C CA . VAL B 1 51 ? -6.016 -9.477 -5.105 1 98.69 51 VAL B CA 1
ATOM 3246 C C . VAL B 1 51 ? -6.84 -10.766 -5.141 1 98.69 51 VAL B C 1
ATOM 3248 O O . VAL B 1 51 ? -7.395 -11.188 -4.121 1 98.69 51 VAL B O 1
ATOM 3251 N N . ARG B 1 52 ? -6.891 -11.352 -6.348 1 98.88 52 ARG B N 1
ATOM 3252 C CA . ARG B 1 52 ? -7.617 -12.617 -6.438 1 98.88 52 ARG B CA 1
ATOM 3253 C C . ARG B 1 52 ? -6.852 -13.617 -7.289 1 98.88 52 ARG B C 1
ATOM 3255 O O . ARG B 1 52 ? -7.422 -14.617 -7.738 1 98.88 52 ARG B O 1
ATOM 3262 N N . SER B 1 53 ? -5.613 -13.383 -7.598 1 98.88 53 SER B N 1
ATOM 3263 C CA . SER B 1 53 ? -4.699 -14.336 -8.203 1 98.88 53 SER B CA 1
ATOM 3264 C C . SER B 1 53 ? -3.293 -14.203 -7.629 1 98.88 53 SER B C 1
ATOM 3266 O O . SER B 1 53 ? -2.832 -13.094 -7.355 1 98.88 53 SER B O 1
ATOM 3268 N N . PHE B 1 54 ? -2.643 -15.352 -7.461 1 98.94 54 PHE B N 1
ATOM 3269 C CA . PHE B 1 54 ? -1.313 -15.375 -6.863 1 98.94 54 PHE B CA 1
ATOM 3270 C C . PHE B 1 54 ? -0.336 -16.141 -7.746 1 98.94 54 PHE B C 1
ATOM 3272 O O . PHE B 1 54 ? -0.749 -16.922 -8.602 1 98.94 54 PHE B O 1
ATOM 3279 N N . GLU B 1 55 ? 0.9 -15.828 -7.562 1 98.88 55 GLU B N 1
ATOM 3280 C CA . GLU B 1 55 ? 1.987 -16.641 -8.109 1 98.88 55 GLU B CA 1
ATOM 3281 C C . GLU B 1 55 ? 2.922 -17.125 -7.008 1 98.88 55 GLU B C 1
ATOM 3283 O O . GLU B 1 55 ? 3.354 -16.344 -6.16 1 98.88 55 GLU B O 1
ATOM 3288 N N . LEU B 1 56 ? 3.199 -18.406 -6.988 1 98.94 56 LEU B N 1
ATOM 3289 C CA . LEU B 1 56 ? 4.133 -19.016 -6.047 1 98.94 56 LEU B CA 1
ATOM 3290 C C . LEU B 1 56 ? 5.234 -19.766 -6.785 1 98.94 56 LEU B C 1
ATOM 3292 O O . LEU B 1 56 ? 4.949 -20.609 -7.637 1 98.94 56 LEU B O 1
ATOM 3296 N N . ASP B 1 57 ? 6.457 -19.422 -6.508 1 98.75 57 ASP B N 1
ATOM 3297 C CA . ASP B 1 57 ? 7.598 -20.188 -6.992 1 98.75 57 ASP B CA 1
ATOM 3298 C C . ASP B 1 57 ? 7.883 -21.391 -6.086 1 98.75 57 ASP B C 1
ATOM 3300 O O . ASP B 1 57 ? 7.957 -21.25 -4.863 1 98.75 57 ASP B O 1
ATOM 3304 N N . LEU B 1 58 ? 8.047 -22.516 -6.719 1 98.81 58 LEU B N 1
ATOM 3305 C CA . LEU B 1 58 ? 8.219 -23.734 -5.938 1 98.81 58 LEU B CA 1
ATOM 3306 C C . LEU B 1 58 ? 9.586 -24.359 -6.203 1 98.81 58 LEU B C 1
ATOM 3308 O O . LEU B 1 58 ? 10.031 -24.422 -7.352 1 98.81 58 LEU B O 1
ATOM 3312 N N . HIS B 1 59 ? 10.227 -24.797 -5.137 1 98.38 59 HIS B N 1
ATOM 3313 C CA . HIS B 1 59 ? 11.492 -25.531 -5.172 1 98.38 59 HIS B CA 1
ATOM 3314 C C . HIS B 1 59 ? 11.352 -26.891 -4.516 1 98.38 59 HIS B C 1
ATOM 3316 O O . HIS B 1 59 ? 10.938 -27 -3.359 1 98.38 59 HIS B O 1
ATOM 3322 N N . SER B 1 60 ? 11.734 -27.906 -5.293 1 98.25 60 SER B N 1
ATOM 3323 C CA . SER B 1 60 ? 11.633 -29.266 -4.746 1 98.25 60 SER B CA 1
ATOM 3324 C C . SER B 1 60 ? 12.672 -29.484 -3.65 1 98.25 60 SER B C 1
ATOM 3326 O O . SER B 1 60 ? 13.836 -29.125 -3.811 1 98.25 60 SER B O 1
ATOM 3328 N N . ASP B 1 61 ? 12.273 -30.016 -2.568 1 98 61 ASP B N 1
ATOM 3329 C CA . ASP B 1 61 ? 13.125 -30.391 -1.441 1 98 61 ASP B CA 1
ATOM 3330 C C . ASP B 1 61 ? 12.555 -31.594 -0.706 1 98 61 ASP B C 1
ATOM 3332 O O . ASP B 1 61 ? 12.086 -31.469 0.426 1 98 61 ASP B O 1
ATOM 3336 N N . GLU B 1 62 ? 12.711 -32.75 -1.272 1 96.62 62 GLU B N 1
ATOM 3337 C CA . GLU B 1 62 ? 12.031 -33.969 -0.85 1 96.62 62 GLU B CA 1
ATOM 3338 C C . GLU B 1 62 ? 12.508 -34.438 0.528 1 96.62 62 GLU B C 1
ATOM 3340 O O . GLU B 1 62 ? 11.734 -34.969 1.308 1 96.62 62 GLU B O 1
ATOM 3345 N N . GLU B 1 63 ? 13.758 -34.219 0.869 1 96.5 63 GLU B N 1
ATOM 3346 C CA . GLU B 1 63 ? 14.312 -34.719 2.127 1 96.5 63 GLU B CA 1
ATOM 3347 C C . GLU B 1 63 ? 14.375 -33.594 3.168 1 96.5 63 GLU B C 1
ATOM 3349 O O . GLU B 1 63 ? 14.531 -33.875 4.363 1 96.5 63 GLU B O 1
ATOM 3354 N N . GLY B 1 64 ? 14.32 -32.375 2.705 1 97.31 64 GLY B N 1
ATOM 3355 C CA . GLY B 1 64 ? 14.445 -31.234 3.596 1 97.31 64 GLY B CA 1
ATOM 3356 C C . GLY B 1 64 ? 15.875 -30.75 3.758 1 97.31 64 GLY B C 1
ATOM 3357 O O . GLY B 1 64 ? 16.812 -31.562 3.689 1 97.31 64 GLY B O 1
ATOM 3358 N N . GLY B 1 65 ? 16 -29.406 3.939 1 96.94 65 GLY B N 1
ATOM 3359 C CA . GLY B 1 65 ? 17.297 -28.844 4.324 1 96.94 65 GLY B CA 1
ATOM 3360 C C . GLY B 1 65 ? 18.078 -28.312 3.15 1 96.94 65 GLY B C 1
ATOM 3361 O O . GLY B 1 65 ? 19.078 -27.609 3.336 1 96.94 65 GLY B O 1
ATOM 3362 N N . LEU B 1 66 ? 17.641 -28.562 1.944 1 96.25 66 LEU B N 1
ATOM 3363 C CA . LEU B 1 66 ? 18.406 -28.219 0.753 1 96.25 66 LEU B CA 1
ATOM 3364 C C . LEU B 1 66 ? 18.641 -26.703 0.687 1 96.25 66 LEU B C 1
ATOM 3366 O O . LEU B 1 66 ? 19.703 -26.266 0.223 1 96.25 66 LEU B O 1
ATOM 3370 N N . TYR B 1 67 ? 17.641 -25.953 1.196 1 96.81 67 TYR B N 1
ATOM 3371 C CA . TYR B 1 67 ? 17.672 -24.516 1.018 1 96.81 67 TYR B CA 1
ATOM 3372 C C . TYR B 1 67 ? 17.734 -23.797 2.363 1 96.81 67 TYR B C 1
ATOM 3374 O O . TYR B 1 67 ? 17.391 -22.609 2.467 1 96.81 67 TYR B O 1
ATOM 3382 N N . ALA B 1 68 ? 18.125 -24.453 3.426 1 95.94 68 ALA B N 1
ATOM 3383 C CA . ALA B 1 68 ? 18 -23.969 4.793 1 95.94 68 ALA B CA 1
ATOM 3384 C C . ALA B 1 68 ? 19.031 -22.891 5.094 1 95.94 68 ALA B C 1
ATOM 3386 O O . ALA B 1 68 ? 18.875 -22.094 6.016 1 95.94 68 ALA B O 1
ATOM 3387 N N . ASP B 1 69 ? 20.141 -22.891 4.359 1 94.56 69 ASP B N 1
ATOM 3388 C CA . ASP B 1 69 ? 21.234 -21.953 4.598 1 94.56 69 ASP B CA 1
ATOM 3389 C C . ASP B 1 69 ? 21.656 -21.25 3.305 1 94.56 69 ASP B C 1
ATOM 3391 O O . ASP B 1 69 ? 22.719 -21.531 2.768 1 94.56 69 ASP B O 1
ATOM 3395 N N . PRO B 1 70 ? 20.844 -20.266 2.916 1 96.12 70 PRO B N 1
ATOM 3396 C CA . PRO B 1 70 ? 21.172 -19.609 1.646 1 96.12 70 PRO B CA 1
ATOM 3397 C C . PRO B 1 70 ? 22.516 -18.906 1.676 1 96.12 70 PRO B C 1
ATOM 3399 O O . PRO B 1 70 ? 22.906 -18.344 2.707 1 96.12 70 PRO B O 1
ATOM 3402 N N . LEU B 1 71 ? 23.234 -18.922 0.571 1 96.31 71 LEU B N 1
ATOM 3403 C CA . LEU B 1 71 ? 24.578 -18.375 0.439 1 96.31 71 LEU B CA 1
ATOM 3404 C C . LEU B 1 71 ? 24.609 -16.906 0.856 1 96.31 71 LEU B C 1
ATOM 3406 O O . LEU B 1 71 ? 25.578 -16.453 1.449 1 96.31 71 LEU B O 1
ATOM 3410 N N . ILE B 1 72 ? 23.562 -16.156 0.63 1 96.44 72 ILE B N 1
ATOM 3411 C CA . ILE B 1 72 ? 23.531 -14.734 0.909 1 96.44 72 ILE B CA 1
ATOM 3412 C C . ILE B 1 72 ? 23.688 -14.492 2.408 1 96.44 72 ILE B C 1
ATOM 3414 O O . ILE B 1 72 ? 24.266 -13.484 2.826 1 96.44 72 ILE B O 1
ATOM 3418 N N . TRP B 1 73 ? 23.188 -15.43 3.23 1 96.44 73 TRP B N 1
ATOM 3419 C CA . TRP B 1 73 ? 23.359 -15.297 4.672 1 96.44 73 TRP B CA 1
ATOM 3420 C C . TRP B 1 73 ? 24.828 -15.406 5.062 1 96.44 73 TRP B C 1
ATOM 3422 O O . TRP B 1 73 ? 25.328 -14.633 5.887 1 96.44 73 TRP B O 1
ATOM 3432 N N . LYS B 1 74 ? 25.484 -16.312 4.445 1 94.88 74 LYS B N 1
ATOM 3433 C CA . LYS B 1 74 ? 26.922 -16.469 4.684 1 94.88 74 LYS B CA 1
ATOM 3434 C C . LYS B 1 74 ? 27.703 -15.234 4.234 1 94.88 74 LYS B C 1
ATOM 3436 O O . LYS B 1 74 ? 28.531 -14.711 4.98 1 94.88 74 LYS B O 1
ATOM 3441 N N . LEU B 1 75 ? 27.391 -14.852 3.08 1 95.06 75 LEU B N 1
ATOM 3442 C CA . LEU B 1 75 ? 28.078 -13.695 2.52 1 95.06 75 LEU B CA 1
ATOM 3443 C C . LEU B 1 75 ? 27.812 -12.453 3.363 1 95.06 75 LEU B C 1
ATOM 3445 O O . LEU B 1 75 ? 28.609 -11.5 3.336 1 95.06 75 LEU B O 1
ATOM 3449 N N . SER B 1 76 ? 26.75 -12.438 4.129 1 95.88 76 SER B N 1
ATOM 3450 C CA . SER B 1 76 ? 26.359 -11.281 4.926 1 95.88 76 SER B CA 1
ATOM 3451 C C . SER B 1 76 ? 26.641 -11.508 6.406 1 95.88 76 SER B C 1
ATOM 3453 O O . SER B 1 76 ? 26.266 -10.688 7.246 1 95.88 76 SER B O 1
ATOM 3455 N N . ASN B 1 77 ? 27.266 -12.602 6.738 1 95.31 77 ASN B N 1
ATOM 3456 C CA . ASN B 1 77 ? 27.609 -12.969 8.102 1 95.31 77 ASN B CA 1
ATOM 3457 C C . ASN B 1 77 ? 26.391 -13.039 9.008 1 95.31 77 ASN B C 1
ATOM 3459 O O . ASN B 1 77 ? 26.391 -12.508 10.117 1 95.31 77 ASN B O 1
ATOM 3463 N N . LEU B 1 78 ? 25.344 -13.586 8.484 1 95.62 78 LEU B N 1
ATOM 3464 C CA . LEU B 1 78 ? 24.109 -13.766 9.234 1 95.62 78 LEU B CA 1
ATOM 3465 C C . LEU B 1 78 ? 24.016 -15.195 9.773 1 95.62 78 LEU B C 1
ATOM 3467 O O . LEU B 1 78 ? 24.453 -16.141 9.125 1 95.62 78 LEU B O 1
ATOM 3471 N N . THR B 1 79 ? 23.453 -15.344 10.945 1 93.06 79 THR B N 1
ATOM 3472 C CA . THR B 1 79 ? 23.359 -16.641 11.602 1 93.06 79 THR B CA 1
ATOM 3473 C C . THR B 1 79 ? 21.938 -16.906 12.094 1 93.06 79 THR B C 1
ATOM 3475 O O . THR B 1 79 ? 21.172 -15.977 12.305 1 93.06 79 THR B O 1
ATOM 3478 N N . THR B 1 80 ? 21.641 -18.188 12.125 1 89.88 80 THR B N 1
ATOM 3479 C CA . THR B 1 80 ? 20.375 -18.609 12.727 1 89.88 80 THR B CA 1
ATOM 3480 C C . THR B 1 80 ? 20.578 -18.969 14.195 1 89.88 80 THR B C 1
ATOM 3482 O O . THR B 1 80 ? 21.703 -19.031 14.68 1 89.88 80 THR B O 1
ATOM 3485 N N . GLY B 1 81 ? 19.453 -19.25 14.969 1 82.5 81 GLY B N 1
ATOM 3486 C CA . GLY B 1 81 ? 19.516 -19.625 16.375 1 82.5 81 GLY B CA 1
ATOM 3487 C C . GLY B 1 81 ? 19.031 -18.531 17.312 1 82.5 81 GLY B C 1
ATOM 3488 O O . GLY B 1 81 ? 18.531 -17.5 16.859 1 82.5 81 GLY B O 1
ATOM 3489 N N . PRO B 1 82 ? 19.078 -18.781 18.688 1 81.44 82 PRO B N 1
ATOM 3490 C CA . PRO B 1 82 ? 18.516 -17.859 19.688 1 81.44 82 PRO B CA 1
ATOM 3491 C C . PRO B 1 82 ? 19.125 -16.469 19.609 1 81.44 82 PRO B C 1
ATOM 3493 O O . PRO B 1 82 ? 18.453 -15.477 19.906 1 81.44 82 PRO B O 1
ATOM 3496 N N . ASN B 1 83 ? 20.359 -16.375 19.188 1 83.94 83 ASN B N 1
ATOM 3497 C CA . ASN B 1 83 ? 21.031 -15.094 19.062 1 83.94 83 ASN B CA 1
ATOM 3498 C C . ASN B 1 83 ? 21.406 -14.797 17.609 1 83.94 83 ASN B C 1
ATOM 3500 O O . ASN B 1 83 ? 22.359 -14.055 17.344 1 83.94 83 ASN B O 1
ATOM 3504 N N . GLY B 1 84 ? 20.562 -15.453 16.703 1 88.56 84 GLY B N 1
ATOM 3505 C CA . GLY B 1 84 ? 20.922 -15.312 15.297 1 88.56 84 GLY B CA 1
ATOM 3506 C C . GLY B 1 84 ? 20.422 -14.016 14.68 1 88.56 84 GLY B C 1
ATOM 3507 O O . GLY B 1 84 ? 19.609 -13.312 15.281 1 88.56 84 GLY B O 1
ATOM 3508 N N . THR B 1 85 ? 20.969 -13.68 13.5 1 92.06 85 THR B N 1
ATOM 3509 C CA . THR B 1 85 ? 20.688 -12.422 12.812 1 92.06 85 THR B CA 1
ATOM 3510 C C . THR B 1 85 ? 20.016 -12.688 11.461 1 92.06 85 THR B C 1
ATOM 3512 O O . THR B 1 85 ? 19.75 -11.75 10.703 1 92.06 85 THR B O 1
ATOM 3515 N N . ALA B 1 86 ? 19.734 -13.977 11.203 1 93.5 86 ALA B N 1
ATOM 3516 C CA . ALA B 1 86 ? 19.078 -14.32 9.938 1 93.5 86 ALA B CA 1
ATOM 3517 C C . ALA B 1 86 ? 17.656 -13.758 9.891 1 93.5 86 ALA B C 1
ATOM 3519 O O . ALA B 1 86 ? 17 -13.617 10.93 1 93.5 86 ALA B O 1
ATOM 3520 N N . PRO B 1 87 ? 17.203 -13.445 8.641 1 92 87 PRO B N 1
ATOM 3521 C CA . PRO B 1 87 ? 15.906 -12.766 8.5 1 92 87 PRO B CA 1
ATOM 3522 C C . PRO B 1 87 ? 14.727 -13.648 8.914 1 92 87 PRO B C 1
ATOM 3524 O O . PRO B 1 87 ? 13.641 -13.141 9.188 1 92 87 PRO B O 1
ATOM 3527 N N . PHE B 1 88 ? 14.883 -14.938 8.828 1 91.62 88 PHE B N 1
ATOM 3528 C CA . PHE B 1 88 ? 13.828 -15.836 9.289 1 91.62 88 PHE B CA 1
ATOM 3529 C C . PHE B 1 88 ? 14.422 -17.109 9.883 1 91.62 88 PHE B C 1
ATOM 3531 O O . PHE B 1 88 ? 15.586 -17.422 9.641 1 91.62 88 PHE B O 1
ATOM 3538 N N . ASP B 1 89 ? 13.609 -17.812 10.633 1 91.19 89 ASP B N 1
ATOM 3539 C CA . ASP B 1 89 ? 13.992 -19.094 11.234 1 91.19 89 ASP B CA 1
ATOM 3540 C C . ASP B 1 89 ? 14.031 -20.203 10.18 1 91.19 89 ASP B C 1
ATOM 3542 O O . ASP B 1 89 ? 13.016 -20.484 9.539 1 91.19 89 ASP B O 1
ATOM 3546 N N . ASN B 1 90 ? 15.141 -20.781 10.039 1 93.88 90 ASN B N 1
ATOM 3547 C CA . ASN B 1 90 ? 15.32 -21.75 8.961 1 93.88 90 ASN B CA 1
ATOM 3548 C C . ASN B 1 90 ? 14.789 -23.125 9.344 1 93.88 90 ASN B C 1
ATOM 3550 O O . ASN B 1 90 ? 14.883 -24.078 8.562 1 93.88 90 ASN B O 1
ATOM 3554 N N . THR B 1 91 ? 14.25 -23.266 10.555 1 94.81 91 THR B N 1
ATOM 3555 C CA . THR B 1 91 ? 13.719 -24.547 10.992 1 94.81 91 THR B CA 1
ATOM 3556 C C . THR B 1 91 ? 12.648 -25.047 10.023 1 94.81 91 THR B C 1
ATOM 3558 O O . THR B 1 91 ? 12.602 -26.25 9.711 1 94.81 91 THR B O 1
ATOM 3561 N N . VAL B 1 92 ? 11.898 -24.156 9.461 1 94.38 92 VAL B N 1
ATOM 3562 C CA . VAL B 1 92 ? 10.828 -24.531 8.547 1 94.38 92 VAL B CA 1
ATOM 3563 C C . VAL B 1 92 ? 11.414 -25.094 7.258 1 94.38 92 VAL B C 1
ATOM 3565 O O . VAL B 1 92 ? 10.844 -26 6.645 1 94.38 92 VAL B O 1
ATOM 3568 N N . MET B 1 93 ? 12.625 -24.688 6.926 1 96.62 93 MET B N 1
ATOM 3569 C CA . MET B 1 93 ? 13.289 -25.094 5.691 1 96.62 93 MET B CA 1
ATOM 3570 C C . MET B 1 93 ? 13.945 -26.469 5.848 1 96.62 93 MET B C 1
ATOM 3572 O O . MET B 1 93 ? 14.312 -27.109 4.859 1 96.62 93 MET B O 1
ATOM 3576 N N . LEU B 1 94 ? 14.07 -26.922 7.066 1 96.88 94 LEU B N 1
ATOM 3577 C CA . LEU B 1 94 ? 14.688 -28.203 7.34 1 96.88 94 LEU B CA 1
ATOM 3578 C C . LEU B 1 94 ? 13.695 -29.344 7.109 1 96.88 94 LEU B C 1
ATOM 3580 O O . LEU B 1 94 ? 14.094 -30.5 6.98 1 96.88 94 LEU B O 1
ATOM 3584 N N . GLN B 1 95 ? 12.484 -29.031 7.039 1 96.25 95 GLN B N 1
ATOM 3585 C CA . GLN B 1 95 ? 11.453 -30.031 6.832 1 96.25 95 GLN B CA 1
ATOM 3586 C C . GLN B 1 95 ? 11.32 -30.391 5.352 1 96.25 95 GLN B C 1
ATOM 3588 O O . GLN B 1 95 ? 11.531 -29.547 4.484 1 96.25 95 GLN B O 1
ATOM 3593 N N . PRO B 1 96 ? 10.969 -31.719 5.113 1 97.62 96 PRO B N 1
ATOM 3594 C CA . PRO B 1 96 ? 10.727 -32.062 3.711 1 97.62 96 PRO B CA 1
ATOM 3595 C C . PRO B 1 96 ? 9.562 -31.281 3.107 1 97.62 96 PRO B C 1
ATOM 3597 O O . PRO B 1 96 ? 8.648 -30.875 3.828 1 97.62 96 PRO B O 1
ATOM 3600 N N . GLY B 1 97 ? 9.625 -31.141 1.772 1 98 97 GLY B N 1
ATOM 3601 C CA . GLY B 1 97 ? 8.508 -30.531 1.076 1 98 97 GLY B CA 1
ATOM 3602 C C . GLY B 1 97 ? 8.922 -29.406 0.139 1 98 97 GLY B C 1
ATOM 3603 O O . GLY B 1 97 ? 10.094 -29.016 0.115 1 98 97 GLY B O 1
ATOM 3604 N N . LEU B 1 98 ? 7.988 -28.953 -0.608 1 98.75 98 LEU B N 1
ATOM 3605 C CA . LEU B 1 98 ? 8.219 -27.875 -1.563 1 98.75 98 LEU B CA 1
ATOM 3606 C C . LEU B 1 98 ? 8.461 -26.547 -0.842 1 98.75 98 LEU B C 1
ATOM 3608 O O . LEU B 1 98 ? 7.758 -26.219 0.12 1 98.75 98 LEU B O 1
ATOM 3612 N N . LYS B 1 99 ? 9.516 -25.812 -1.26 1 98.69 99 LYS B N 1
ATOM 3613 C CA . LYS B 1 99 ? 9.859 -24.516 -0.687 1 98.69 99 LYS B CA 1
ATOM 3614 C C . LYS B 1 99 ? 9.375 -23.375 -1.582 1 98.69 99 LYS B C 1
ATOM 3616 O O . LYS B 1 99 ? 9.172 -23.562 -2.783 1 98.69 99 LYS B O 1
ATOM 3621 N N . VAL B 1 100 ? 9.125 -22.25 -0.974 1 98.75 100 VAL B N 1
ATOM 3622 C CA . VAL B 1 100 ? 8.641 -21.062 -1.687 1 98.75 100 VAL B CA 1
ATOM 3623 C C . VAL B 1 100 ? 9.609 -19.906 -1.484 1 98.75 100 VAL B C 1
ATOM 3625 O O . VAL B 1 100 ? 9.711 -19.359 -0.385 1 98.75 100 VAL B O 1
ATOM 3628 N N . PHE B 1 101 ? 10.297 -19.547 -2.512 1 97.81 101 PHE B N 1
ATOM 3629 C CA . PHE B 1 101 ? 11.148 -18.359 -2.572 1 97.81 101 PHE B CA 1
ATOM 3630 C C . PHE B 1 101 ? 11.547 -18.062 -4.012 1 97.81 101 PHE B C 1
ATOM 3632 O O . PHE B 1 101 ? 11.234 -18.828 -4.926 1 97.81 101 PHE B O 1
ATOM 3639 N N . HIS B 1 102 ? 12.234 -16.953 -4.254 1 97.38 102 HIS B N 1
ATOM 3640 C CA . HIS B 1 102 ? 12.391 -16.422 -5.598 1 97.38 102 HIS B CA 1
ATOM 3641 C C . HIS B 1 102 ? 13.633 -16.969 -6.273 1 97.38 102 HIS B C 1
ATOM 3643 O O . HIS B 1 102 ? 13.539 -17.625 -7.312 1 97.38 102 HIS B O 1
ATOM 3649 N N . ILE B 1 103 ? 14.82 -16.734 -5.668 1 96.38 103 ILE B N 1
ATOM 3650 C CA . ILE B 1 103 ? 16.078 -17.156 -6.281 1 96.38 103 ILE B CA 1
ATOM 3651 C C . ILE B 1 103 ? 16.906 -17.953 -5.273 1 96.38 103 ILE B C 1
ATOM 3653 O O . ILE B 1 103 ? 17.203 -17.469 -4.18 1 96.38 103 ILE B O 1
ATOM 3657 N N . THR B 1 104 ? 17.297 -19.125 -5.676 1 96.75 104 THR B N 1
ATOM 3658 C CA . THR B 1 104 ? 18.094 -20 -4.812 1 96.75 104 THR B CA 1
ATOM 3659 C C . THR B 1 104 ? 19.359 -19.297 -4.34 1 96.75 104 THR B C 1
ATOM 3661 O O . THR B 1 104 ? 20.078 -18.688 -5.141 1 96.75 104 THR B O 1
ATOM 3664 N N . ASP B 1 105 ? 19.578 -19.266 -3.039 1 96.25 105 ASP B N 1
ATOM 3665 C CA . ASP B 1 105 ? 20.797 -18.812 -2.369 1 96.25 105 ASP B CA 1
ATOM 3666 C C . ASP B 1 105 ? 20.844 -17.281 -2.291 1 96.25 105 ASP B C 1
ATOM 3668 O O . ASP B 1 105 ? 21.672 -16.719 -1.562 1 96.25 105 ASP B O 1
ATOM 3672 N N . VAL B 1 106 ? 19.938 -16.594 -2.971 1 94.75 106 VAL B N 1
ATOM 3673 C CA . VAL B 1 106 ? 20.156 -15.164 -3.166 1 94.75 106 VAL B CA 1
ATOM 3674 C C . VAL B 1 106 ? 18.922 -14.391 -2.686 1 94.75 106 VAL B C 1
ATOM 3676 O O . VAL B 1 106 ? 19.047 -13.414 -1.944 1 94.75 106 VAL B O 1
ATOM 3679 N N . ASP B 1 107 ? 17.781 -14.695 -3.092 1 96 107 ASP B N 1
ATOM 3680 C CA . ASP B 1 107 ? 16.5 -14.031 -2.816 1 96 107 ASP B CA 1
ATOM 3681 C C . ASP B 1 107 ? 15.484 -15.016 -2.258 1 96 107 ASP B C 1
ATOM 3683 O O . ASP B 1 107 ? 14.578 -15.461 -2.975 1 96 107 ASP B O 1
ATOM 3687 N N . THR B 1 108 ? 15.602 -15.195 -0.885 1 96.12 108 THR B N 1
ATOM 3688 C CA . THR B 1 108 ? 14.898 -16.344 -0.318 1 96.12 108 THR B CA 1
ATOM 3689 C C . THR B 1 108 ? 13.836 -15.875 0.678 1 96.12 108 THR B C 1
ATOM 3691 O O . THR B 1 108 ? 13.141 -16.703 1.279 1 96.12 108 THR B O 1
ATOM 3694 N N . ASN B 1 109 ? 13.734 -14.547 0.904 1 96.75 109 ASN B N 1
ATOM 3695 C CA . ASN B 1 109 ? 12.719 -14.07 1.828 1 96.75 109 ASN B CA 1
ATOM 3696 C C . ASN B 1 109 ? 11.312 -14.227 1.248 1 96.75 109 ASN B C 1
ATOM 3698 O O . ASN B 1 109 ? 11.109 -14.039 0.048 1 96.75 109 ASN B O 1
ATOM 3702 N N . SER B 1 110 ? 10.391 -14.633 2.062 1 97.75 110 SER B N 1
ATOM 3703 C CA . SER B 1 110 ? 9.047 -14.992 1.647 1 97.75 110 SER B CA 1
ATOM 3704 C C . SER B 1 110 ? 8.039 -14.781 2.777 1 97.75 110 SER B C 1
ATOM 3706 O O . SER B 1 110 ? 8.406 -14.844 3.955 1 97.75 110 SER B O 1
ATOM 3708 N N . VAL B 1 111 ? 6.809 -14.57 2.43 1 98 111 VAL B N 1
ATOM 3709 C CA . VAL B 1 111 ? 5.758 -14.461 3.436 1 98 111 VAL B CA 1
ATOM 3710 C C . VAL B 1 111 ? 5.371 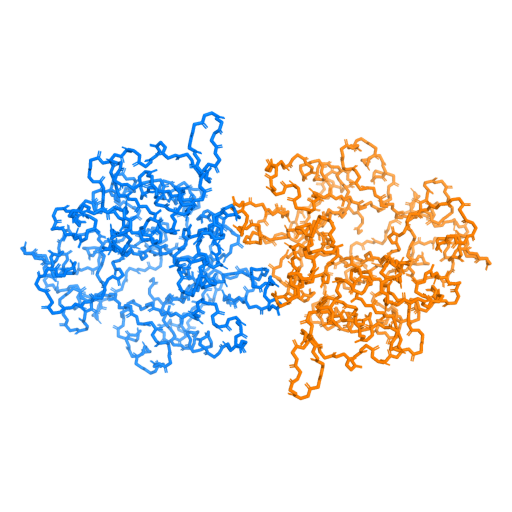-15.852 3.934 1 98 111 VAL B C 1
ATOM 3712 O O . VAL B 1 111 ? 4.734 -15.984 4.98 1 98 111 VAL B O 1
ATOM 3715 N N . CYS B 1 112 ? 5.699 -16.859 3.262 1 97.81 112 CYS B N 1
ATOM 3716 C CA . CYS B 1 112 ? 5.516 -18.266 3.592 1 97.81 112 CYS B CA 1
ATOM 3717 C C . CYS B 1 112 ? 6.559 -19.125 2.895 1 97.81 112 CYS B C 1
ATOM 3719 O O . CYS B 1 112 ? 6.562 -19.234 1.667 1 97.81 112 CYS B O 1
ATOM 3721 N N . HIS B 1 113 ? 7.348 -19.906 3.555 1 98.06 113 HIS B N 1
ATOM 3722 C CA . HIS B 1 113 ? 8.555 -20.531 3.006 1 98.06 113 HIS B CA 1
ATOM 3723 C C . HIS B 1 113 ? 8.281 -21.953 2.541 1 98.06 113 HIS B C 1
ATOM 3725 O O . HIS B 1 113 ? 9.117 -22.547 1.861 1 98.06 113 HIS B O 1
ATOM 3731 N N . THR B 1 114 ? 7.16 -22.516 2.924 1 98.5 114 THR B N 1
ATOM 3732 C CA . THR B 1 114 ? 6.766 -23.812 2.393 1 98.5 114 THR B CA 1
ATOM 3733 C C . THR B 1 114 ? 5.422 -23.719 1.674 1 98.5 114 THR B C 1
ATOM 3735 O O . THR B 1 114 ? 4.574 -22.906 2.039 1 98.5 114 THR B O 1
ATOM 3738 N N . PHE B 1 115 ? 5.332 -24.531 0.682 1 98.81 115 PHE B N 1
ATOM 3739 C CA . PHE B 1 115 ? 4.105 -24.531 -0.104 1 98.81 115 PHE B CA 1
ATOM 3740 C C . PHE B 1 115 ? 2.896 -24.828 0.778 1 98.81 115 PHE B C 1
ATOM 3742 O O . PHE B 1 115 ? 1.879 -24.125 0.697 1 98.81 115 PHE B O 1
ATOM 3749 N N . THR B 1 116 ? 3 -25.75 1.657 1 98.62 116 THR B N 1
ATOM 3750 C CA . THR B 1 116 ? 1.891 -26.125 2.527 1 98.62 116 THR B CA 1
ATOM 3751 C C . THR B 1 116 ? 1.544 -25 3.484 1 98.62 116 THR B C 1
ATOM 3753 O O . THR B 1 116 ? 0.375 -24.797 3.826 1 98.62 116 THR B O 1
ATOM 3756 N N . ASP B 1 117 ? 2.559 -24.281 3.908 1 97.94 117 ASP B N 1
ATOM 3757 C CA . ASP B 1 117 ? 2.273 -23.109 4.746 1 97.94 117 ASP B CA 1
ATOM 3758 C C . ASP B 1 117 ? 1.482 -22.062 3.975 1 97.94 117 ASP B C 1
ATOM 3760 O O . ASP B 1 117 ? 0.524 -21.484 4.5 1 97.94 117 ASP B O 1
ATOM 3764 N N . CYS B 1 118 ? 1.883 -21.781 2.762 1 98.75 118 CYS B N 1
ATOM 3765 C CA . CYS B 1 118 ? 1.153 -20.844 1.925 1 98.75 118 CYS B CA 1
ATOM 3766 C C . CYS B 1 118 ? -0.295 -21.281 1.742 1 98.75 118 CYS B C 1
ATOM 3768 O O . CYS B 1 118 ? -1.217 -20.469 1.915 1 98.75 118 CYS B O 1
ATOM 3770 N N . LEU B 1 119 ? -0.466 -22.531 1.455 1 98.88 119 LEU B N 1
ATOM 3771 C CA . LEU B 1 119 ? -1.8 -23.078 1.227 1 98.88 119 LEU B CA 1
ATOM 3772 C C . LEU B 1 119 ? -2.643 -23 2.496 1 98.88 119 LEU B C 1
ATOM 3774 O O . LEU B 1 119 ? -3.844 -22.734 2.434 1 98.88 119 LEU B O 1
ATOM 3778 N N . THR B 1 120 ? -2.02 -23.281 3.609 1 98.69 120 THR B N 1
ATOM 3779 C CA . THR B 1 120 ? -2.729 -23.219 4.883 1 98.69 120 THR B CA 1
ATOM 3780 C C . THR B 1 120 ? -3.246 -21.812 5.148 1 98.69 120 THR B C 1
ATOM 3782 O O . THR B 1 120 ? -4.387 -21.625 5.578 1 98.69 120 THR B O 1
ATOM 3785 N N . GLN B 1 121 ? -2.438 -20.859 4.836 1 98.12 121 GLN B N 1
ATOM 3786 C CA . GLN B 1 121 ? -2.854 -19.469 4.996 1 98.12 121 GLN B CA 1
ATOM 3787 C C . GLN B 1 121 ? -4.02 -19.125 4.07 1 98.12 121 GLN B C 1
ATOM 3789 O O . GLN B 1 121 ? -5 -18.516 4.496 1 98.12 121 GLN B O 1
ATOM 3794 N N . LEU B 1 122 ? -3.893 -19.531 2.891 1 98.75 122 LEU B N 1
ATOM 3795 C CA . LEU B 1 122 ? -4.938 -19.266 1.906 1 98.75 122 LEU B CA 1
ATOM 3796 C C . LEU B 1 122 ? -6.234 -19.969 2.295 1 98.75 122 LEU B C 1
ATOM 3798 O O . LEU B 1 122 ? -7.316 -19.375 2.195 1 98.75 122 LEU B O 1
ATOM 3802 N N . LYS B 1 123 ? -6.117 -21.156 2.725 1 98.81 123 LYS B N 1
ATOM 3803 C CA . LYS B 1 123 ? -7.297 -21.906 3.154 1 98.81 123 LYS B CA 1
ATOM 3804 C C . LYS B 1 123 ? -7.984 -21.219 4.328 1 98.81 123 LYS B C 1
ATOM 3806 O O . LYS B 1 123 ? -9.219 -21.156 4.383 1 98.81 123 LYS B O 1
ATOM 3811 N N . ALA B 1 124 ? -7.191 -20.781 5.301 1 98.69 124 ALA B N 1
ATOM 3812 C CA . ALA B 1 124 ? -7.75 -20.109 6.473 1 98.69 124 ALA B CA 1
ATOM 3813 C C . ALA B 1 124 ? -8.57 -18.891 6.07 1 98.69 124 ALA B C 1
ATOM 3815 O O . ALA B 1 124 ? -9.688 -18.688 6.555 1 98.69 124 ALA B O 1
ATOM 3816 N N . TRP B 1 125 ? -8.055 -18.109 5.227 1 98.5 125 TRP B N 1
ATOM 3817 C CA . TRP B 1 125 ? -8.789 -16.953 4.758 1 98.5 125 TRP B CA 1
ATOM 3818 C C . TRP B 1 125 ? -10.047 -17.359 3.998 1 98.5 125 TRP B C 1
ATOM 3820 O O . TRP B 1 125 ? -11.109 -16.766 4.172 1 98.5 125 TRP B O 1
ATOM 3830 N N . SER B 1 126 ? -9.883 -18.344 3.109 1 98.75 126 SER B N 1
ATOM 3831 C CA . SER B 1 126 ? -11.016 -18.844 2.336 1 98.75 126 SER B CA 1
ATOM 3832 C C . SER B 1 126 ? -12.133 -19.344 3.248 1 98.75 126 SER B C 1
ATOM 3834 O O . SER B 1 126 ? -13.305 -19.062 3.014 1 98.75 126 SER B O 1
ATOM 3836 N N . ASP B 1 127 ? -11.75 -20.062 4.277 1 98.75 127 ASP B N 1
ATOM 3837 C CA . ASP B 1 127 ? -12.727 -20.578 5.227 1 98.75 127 ASP B CA 1
ATOM 3838 C C . ASP B 1 127 ? -13.492 -19.453 5.902 1 98.75 127 ASP B C 1
ATOM 3840 O O . ASP B 1 127 ? -14.688 -19.562 6.18 1 98.75 127 ASP B O 1
ATOM 3844 N N . ALA B 1 128 ? -12.875 -18.359 6.133 1 98.12 128 ALA B N 1
ATOM 3845 C CA . ALA B 1 128 ? -13.492 -17.203 6.777 1 98.12 128 ALA B CA 1
ATOM 3846 C C . ALA B 1 128 ? -14.297 -16.391 5.773 1 98.12 128 ALA B C 1
ATOM 3848 O O . ALA B 1 128 ? -15.109 -15.539 6.16 1 98.12 128 ALA B O 1
ATOM 3849 N N . ASN B 1 129 ? -14.07 -16.609 4.516 1 98 129 ASN B N 1
ATOM 3850 C CA . ASN B 1 129 ? -14.758 -15.945 3.412 1 98 129 ASN B CA 1
ATOM 3851 C C . ASN B 1 129 ? -15.281 -16.953 2.393 1 98 129 ASN B C 1
ATOM 3853 O O . ASN B 1 129 ? -14.805 -17 1.255 1 98 129 ASN B O 1
ATOM 3857 N N . PRO B 1 130 ? -16.203 -17.688 2.666 1 97.75 130 PRO B N 1
ATOM 3858 C CA . PRO B 1 130 ? -16.547 -18.891 1.921 1 97.75 130 PRO B CA 1
ATOM 3859 C C . PRO B 1 130 ? -17.125 -18.594 0.541 1 97.75 130 PRO B C 1
ATOM 3861 O O . PRO B 1 130 ? -17.219 -19.5 -0.3 1 97.75 130 PRO B O 1
ATOM 3864 N N . THR B 1 131 ? -17.547 -17.344 0.272 1 97.5 131 THR B N 1
ATOM 3865 C CA . THR B 1 131 ? -18.172 -17.031 -1.011 1 97.5 131 THR B CA 1
ATOM 3866 C C . THR B 1 131 ? -17.266 -16.125 -1.85 1 97.5 131 THR B C 1
ATOM 3868 O O . THR B 1 131 ? -17.75 -15.422 -2.736 1 97.5 131 THR B O 1
ATOM 3871 N N . HIS B 1 132 ? -16 -16.094 -1.483 1 98.31 132 HIS B N 1
ATOM 3872 C CA . HIS B 1 132 ? -15.086 -15.273 -2.26 1 98.31 132 HIS B CA 1
ATOM 3873 C C . HIS B 1 132 ? -15.047 -15.719 -3.719 1 98.31 132 HIS B C 1
ATOM 3875 O O . HIS B 1 132 ? -15.422 -16.844 -4.039 1 98.31 132 HIS B O 1
ATOM 3881 N N . LEU B 1 133 ? -14.664 -14.828 -4.629 1 98.5 133 LEU B N 1
ATOM 3882 C CA . LEU B 1 133 ? -14.398 -15.188 -6.02 1 98.5 133 LEU B CA 1
ATOM 3883 C C . LEU B 1 133 ? -13.336 -16.281 -6.109 1 98.5 133 LEU B C 1
ATOM 3885 O O . LEU B 1 133 ? -12.523 -16.438 -5.199 1 98.5 133 LEU B O 1
ATOM 3889 N N . PRO B 1 134 ? -13.414 -17.078 -7.152 1 98.69 134 PRO B N 1
ATOM 3890 C CA . PRO B 1 134 ? -12.352 -18.078 -7.277 1 98.69 134 PRO B CA 1
ATOM 3891 C C . PRO B 1 134 ? -10.961 -17.469 -7.277 1 98.69 134 PRO B C 1
ATOM 3893 O O . PRO B 1 134 ? -10.75 -16.391 -7.855 1 98.69 134 PRO B O 1
ATOM 3896 N N . ILE B 1 135 ? -10.086 -18.047 -6.562 1 98.94 135 ILE B N 1
ATOM 3897 C CA . ILE B 1 135 ? -8.695 -17.609 -6.488 1 98.94 135 ILE B CA 1
ATOM 3898 C C . ILE B 1 135 ? -7.82 -18.5 -7.355 1 98.94 135 ILE B C 1
ATOM 3900 O O . ILE B 1 135 ? -7.828 -19.734 -7.195 1 98.94 135 ILE B O 1
ATOM 3904 N N . THR B 1 136 ? -7.145 -17.875 -8.305 1 98.88 136 THR B N 1
ATOM 3905 C CA . THR B 1 136 ? -6.242 -18.625 -9.172 1 98.88 136 THR B CA 1
ATOM 3906 C C . THR B 1 136 ? -4.797 -18.469 -8.711 1 98.88 136 THR B C 1
ATOM 3908 O O . THR B 1 136 ? -4.41 -17.406 -8.219 1 98.88 136 THR B O 1
ATOM 3911 N N . ILE B 1 137 ? -4.016 -19.531 -8.844 1 98.88 137 ILE B N 1
ATOM 3912 C CA . ILE B 1 137 ? -2.643 -19.516 -8.352 1 98.88 137 ILE B CA 1
ATOM 3913 C C . ILE B 1 137 ? -1.706 -20.094 -9.414 1 98.88 137 ILE B C 1
ATOM 3915 O O . ILE B 1 137 ? -1.805 -21.266 -9.758 1 98.88 137 ILE B O 1
ATOM 3919 N N . ASP B 1 138 ? -0.822 -19.219 -9.875 1 98.06 138 ASP B N 1
ATOM 3920 C CA . ASP B 1 138 ? 0.261 -19.609 -10.773 1 98.06 138 ASP B CA 1
ATOM 3921 C C . ASP B 1 138 ? 1.418 -20.234 -10 1 98.06 138 ASP B C 1
ATOM 3923 O O . ASP B 1 138 ? 1.966 -19.609 -9.086 1 98.06 138 ASP B O 1
ATOM 3927 N N . LEU B 1 139 ? 1.755 -21.453 -10.422 1 98.88 139 LEU B N 1
ATOM 3928 C CA . LEU B 1 139 ? 2.873 -22.156 -9.789 1 98.88 139 LEU B CA 1
ATOM 3929 C C . LEU B 1 139 ? 4.062 -22.25 -10.734 1 98.88 139 LEU B C 1
ATOM 3931 O O . LEU B 1 139 ? 3.951 -22.844 -11.812 1 98.88 139 LEU B O 1
ATOM 3935 N N . GLU B 1 140 ? 5.098 -21.641 -10.367 1 98.62 140 GLU B N 1
ATOM 3936 C CA . GLU B 1 140 ? 6.309 -21.781 -11.164 1 98.62 140 GLU B CA 1
ATOM 3937 C C . GLU B 1 140 ? 7.289 -22.75 -10.516 1 98.62 140 GLU B C 1
ATOM 3939 O O . GLU B 1 140 ? 7.758 -22.516 -9.398 1 98.62 140 GLU B O 1
ATOM 3944 N N . LEU B 1 141 ? 7.574 -23.828 -11.211 1 98.44 141 LEU B N 1
ATOM 3945 C CA . LEU B 1 141 ? 8.555 -24.797 -10.742 1 98.44 141 LEU B CA 1
ATOM 3946 C C . LEU B 1 141 ? 9.969 -24.359 -11.102 1 98.44 141 LEU B C 1
ATOM 3948 O O . LEU B 1 141 ? 10.336 -24.344 -12.281 1 98.44 141 LEU B O 1
ATOM 3952 N N . LYS B 1 142 ? 10.719 -24.031 -10.023 1 97.56 142 LYS B N 1
ATOM 3953 C CA . LYS B 1 142 ? 12.023 -23.375 -10.195 1 97.56 142 LYS B CA 1
ATOM 3954 C C . LYS B 1 142 ? 13.148 -24.406 -10.234 1 97.56 142 LYS B C 1
ATOM 3956 O O . LYS B 1 142 ? 13.133 -25.375 -9.477 1 97.56 142 LYS B O 1
ATOM 3961 N N . THR B 1 143 ? 14.156 -24.109 -11.148 1 94.62 143 THR B N 1
ATOM 3962 C CA . THR B 1 143 ? 15.297 -25 -11.289 1 94.62 143 THR B CA 1
ATOM 3963 C C . THR B 1 143 ? 16.609 -24.219 -11.312 1 94.62 143 THR B C 1
ATOM 3965 O O . THR B 1 143 ? 17.562 -24.625 -11.969 1 94.62 143 THR B O 1
ATOM 3968 N N . ASP B 1 144 ? 16.625 -23.156 -10.633 1 91.25 144 ASP B N 1
ATOM 3969 C CA . ASP B 1 144 ? 17.812 -22.297 -10.695 1 91.25 144 ASP B CA 1
ATOM 3970 C C . ASP B 1 144 ? 18.828 -22.703 -9.633 1 91.25 144 ASP B C 1
ATOM 3972 O O . ASP B 1 144 ? 18.453 -23.094 -8.523 1 91.25 144 ASP B O 1
ATOM 3976 N N . ALA B 1 145 ? 20.125 -22.734 -10.008 1 89.75 145 ALA B N 1
ATOM 3977 C CA . ALA B 1 145 ? 21.25 -22.984 -9.109 1 89.75 145 ALA B CA 1
ATOM 3978 C C . ALA B 1 145 ? 22.453 -22.141 -9.508 1 89.75 145 ALA B C 1
ATOM 3980 O O . ALA B 1 145 ? 23.578 -22.641 -9.562 1 89.75 145 ALA B O 1
ATOM 3981 N N . PHE B 1 146 ? 22.125 -20.922 -9.734 1 84.5 146 PHE B N 1
ATOM 3982 C CA . PHE B 1 146 ? 23.156 -20.125 -10.383 1 84.5 146 PHE B CA 1
ATOM 3983 C C . PHE B 1 146 ? 24.328 -19.859 -9.43 1 84.5 146 PHE B C 1
ATOM 3985 O O . PHE B 1 146 ? 25.469 -19.688 -9.867 1 84.5 146 PHE B O 1
ATOM 3992 N N . ALA B 1 147 ? 24.141 -19.969 -8.148 1 90.19 147 ALA B N 1
ATOM 3993 C CA . ALA B 1 147 ? 25.188 -19.625 -7.191 1 90.19 147 ALA B CA 1
ATOM 3994 C C . ALA B 1 147 ? 26 -20.859 -6.785 1 90.19 147 ALA B C 1
ATOM 3996 O O . ALA B 1 147 ? 26.797 -20.812 -5.848 1 90.19 147 ALA B O 1
ATOM 3997 N N . ALA B 1 148 ? 25.781 -21.891 -7.508 1 90.25 148 ALA B N 1
ATOM 3998 C CA . ALA B 1 148 ? 26.453 -23.156 -7.172 1 90.25 148 ALA B CA 1
ATOM 3999 C C . ALA B 1 148 ? 27.969 -23 -7.227 1 90.25 148 ALA B C 1
ATOM 4001 O O . ALA B 1 148 ? 28.688 -23.5 -6.352 1 90.25 148 ALA B O 1
ATOM 4002 N N . ALA B 1 149 ? 28.406 -22.297 -8.133 1 88.62 149 ALA B N 1
ATOM 4003 C CA . ALA B 1 149 ? 29.844 -22.125 -8.328 1 88.62 149 ALA B CA 1
ATOM 4004 C C . ALA B 1 149 ? 30.453 -21.328 -7.172 1 88.62 149 ALA B C 1
ATOM 4006 O O . ALA B 1 149 ? 31.656 -21.438 -6.914 1 88.62 149 ALA B O 1
ATOM 4007 N N . LEU B 1 150 ? 29.656 -20.625 -6.488 1 90.56 150 LEU B N 1
ATOM 4008 C CA . LEU B 1 150 ? 30.141 -19.797 -5.387 1 90.56 150 LEU B CA 1
ATOM 4009 C C . LEU B 1 150 ? 29.906 -20.484 -4.047 1 90.56 150 LEU B C 1
ATOM 4011 O O . LEU B 1 150 ? 30.078 -19.875 -2.99 1 90.56 150 LEU B O 1
ATOM 4015 N N . GLY B 1 151 ? 29.484 -21.734 -4.113 1 91.5 151 GLY B N 1
ATOM 4016 C CA . GLY B 1 151 ? 29.312 -22.469 -2.877 1 91.5 151 GLY B CA 1
ATOM 4017 C C . GLY B 1 151 ? 27.859 -22.625 -2.469 1 91.5 151 GLY B C 1
ATOM 4018 O O . GLY B 1 151 ? 27.562 -23.078 -1.361 1 91.5 151 GLY B O 1
ATOM 4019 N N . GLY B 1 152 ? 26.906 -22.25 -3.34 1 94.44 152 GLY B N 1
ATOM 4020 C CA . GLY B 1 152 ? 25.5 -22.422 -3.066 1 94.44 152 GLY B CA 1
ATOM 4021 C C . GLY B 1 152 ? 25 -23.844 -3.318 1 94.44 152 GLY B C 1
ATOM 4022 O O . GLY B 1 152 ? 25.812 -24.766 -3.408 1 94.44 152 GLY B O 1
ATOM 4023 N N . VAL B 1 153 ? 23.75 -23.984 -3.277 1 94.69 153 VAL B N 1
ATOM 4024 C CA . VAL B 1 153 ? 23.078 -25.266 -3.488 1 94.69 153 VAL B CA 1
ATOM 4025 C C . VAL B 1 153 ? 23.516 -25.859 -4.82 1 94.69 153 VAL B C 1
ATOM 4027 O O . VAL B 1 153 ? 23.5 -25.188 -5.852 1 94.69 153 VAL B O 1
ATOM 4030 N N . ASN B 1 154 ? 23.953 -27.125 -4.875 1 91.19 154 ASN B N 1
ATOM 4031 C CA . ASN B 1 154 ? 24.406 -27.812 -6.082 1 91.19 154 ASN B CA 1
ATOM 4032 C C . ASN B 1 154 ? 23.797 -29.203 -6.191 1 91.19 154 ASN B C 1
ATOM 4034 O O . ASN B 1 154 ? 24.266 -30.031 -6.973 1 91.19 154 ASN B O 1
ATOM 4038 N N . ALA B 1 155 ? 22.812 -29.344 -5.609 1 91.88 155 ALA B N 1
ATOM 4039 C CA . ALA B 1 155 ? 22.125 -30.641 -5.645 1 91.88 155 ALA B CA 1
ATOM 4040 C C . ALA B 1 155 ? 21.344 -30.812 -6.949 1 91.88 155 ALA B C 1
ATOM 4042 O O . ALA B 1 155 ? 20.781 -29.859 -7.469 1 91.88 155 ALA B O 1
ATOM 4043 N N . ALA B 1 156 ? 21.281 -32.062 -7.445 1 91.94 156 ALA B N 1
ATOM 4044 C CA . ALA B 1 156 ? 20.547 -32.375 -8.664 1 91.94 156 ALA B CA 1
ATOM 4045 C C . ALA B 1 156 ? 19.078 -32 -8.523 1 91.94 156 ALA B C 1
ATOM 4047 O O . ALA B 1 156 ? 18.438 -31.562 -9.477 1 91.94 156 ALA B O 1
ATOM 4048 N N . GLU B 1 157 ? 18.531 -32.188 -7.391 1 93.62 157 GLU B N 1
ATOM 4049 C CA . GLU B 1 157 ? 17.125 -31.906 -7.133 1 93.62 157 GLU B CA 1
ATOM 4050 C C . GLU B 1 157 ? 16.812 -30.422 -7.34 1 93.62 157 GLU B C 1
ATOM 4052 O O . GLU B 1 157 ? 15.688 -30.078 -7.707 1 93.62 157 GLU B O 1
ATOM 4057 N N . ALA B 1 158 ? 17.734 -29.578 -7.172 1 94.31 158 ALA B N 1
ATOM 4058 C CA . ALA B 1 158 ? 17.531 -28.141 -7.297 1 94.31 158 ALA B CA 1
ATOM 4059 C C . ALA B 1 158 ? 17.438 -27.719 -8.766 1 94.31 158 ALA B C 1
ATOM 4061 O O . ALA B 1 158 ? 16.906 -26.656 -9.086 1 94.31 158 ALA B O 1
ATOM 4062 N N . THR B 1 159 ? 17.859 -28.641 -9.672 1 94.19 159 THR B N 1
ATOM 4063 C CA . THR B 1 159 ? 18.016 -28.188 -11.055 1 94.19 159 THR B CA 1
ATOM 4064 C C . THR B 1 159 ? 17.078 -28.953 -11.977 1 94.19 159 THR B C 1
ATOM 4066 O O . THR B 1 159 ? 17.172 -28.844 -13.203 1 94.19 159 THR B O 1
ATOM 4069 N N . SER B 1 160 ? 16.219 -29.719 -11.367 1 93.06 160 SER B N 1
ATOM 4070 C CA . SER B 1 160 ? 15.336 -30.469 -12.242 1 93.06 160 SER B CA 1
ATOM 4071 C C . SER B 1 160 ? 14.094 -30.953 -11.5 1 93.06 160 SER B C 1
ATOM 4073 O O . SER B 1 160 ? 14.117 -31.109 -10.273 1 93.06 160 SER B O 1
ATOM 4075 N N . PHE B 1 161 ? 13.062 -31.125 -12.227 1 96.12 161 PHE B N 1
ATOM 4076 C CA . PHE B 1 161 ? 11.844 -31.781 -11.75 1 96.12 161 PHE B CA 1
ATOM 4077 C C . PHE B 1 161 ? 11.586 -33.062 -12.516 1 96.12 161 PHE B C 1
ATOM 4079 O O . PHE B 1 161 ? 11.555 -33.062 -13.75 1 96.12 161 PHE B O 1
ATOM 4086 N N . THR B 1 162 ? 11.508 -34.156 -11.797 1 96.5 162 THR B N 1
ATOM 4087 C CA . THR B 1 162 ? 11.016 -35.406 -12.344 1 96.5 162 THR B CA 1
ATOM 4088 C C . THR B 1 162 ? 9.5 -35.5 -12.219 1 96.5 162 THR B C 1
ATOM 4090 O O . THR B 1 162 ? 8.875 -34.688 -11.523 1 96.5 162 THR B O 1
ATOM 4093 N N . LEU B 1 163 ? 8.914 -36.438 -12.961 1 97.38 163 LEU B N 1
ATOM 4094 C CA . LEU B 1 163 ? 7.461 -36.594 -12.883 1 97.38 163 LEU B CA 1
ATOM 4095 C C . LEU B 1 163 ? 7.008 -36.812 -11.445 1 97.38 163 LEU B C 1
ATOM 4097 O O . LEU B 1 163 ? 6.066 -36.156 -10.984 1 97.38 163 LEU B O 1
ATOM 4101 N N . PRO B 1 164 ? 7.703 -37.656 -10.641 1 97.38 164 PRO B N 1
ATOM 4102 C CA . PRO B 1 164 ? 7.273 -37.781 -9.242 1 97.38 164 PRO B CA 1
ATOM 4103 C C . PRO B 1 164 ? 7.34 -36.469 -8.469 1 97.38 164 PRO B C 1
ATOM 4105 O O . PRO B 1 164 ? 6.457 -36.188 -7.664 1 97.38 164 PRO B O 1
ATOM 4108 N N . ARG B 1 165 ? 8.344 -35.688 -8.703 1 97.81 165 ARG B N 1
ATOM 4109 C CA . ARG B 1 165 ? 8.469 -34.406 -8.031 1 97.81 165 ARG B CA 1
ATOM 4110 C C . ARG B 1 165 ? 7.348 -33.438 -8.438 1 97.81 165 ARG B C 1
ATOM 4112 O O . ARG B 1 165 ? 6.82 -32.688 -7.609 1 97.81 165 ARG B O 1
ATOM 4119 N N . ILE B 1 166 ? 7.035 -33.469 -9.695 1 98.56 166 ILE B N 1
ATOM 4120 C CA . ILE B 1 166 ? 5.938 -32.656 -10.18 1 98.56 166 ILE B CA 1
ATOM 4121 C C . ILE B 1 166 ? 4.629 -33.094 -9.531 1 98.56 166 ILE B C 1
ATOM 4123 O O . ILE B 1 166 ? 3.838 -32.281 -9.078 1 98.56 166 ILE B O 1
ATOM 4127 N N . LEU B 1 167 ? 4.395 -34.406 -9.453 1 98.5 167 LEU B N 1
ATOM 4128 C CA . LEU B 1 167 ? 3.158 -34.969 -8.898 1 98.5 167 LEU B CA 1
ATOM 4129 C C . LEU B 1 167 ? 3.068 -34.688 -7.402 1 98.5 167 LEU B C 1
ATOM 4131 O O . LEU B 1 167 ? 1.979 -34.719 -6.824 1 98.5 167 LEU B O 1
ATOM 4135 N N . ASN B 1 168 ? 4.23 -34.406 -6.793 1 98.31 168 ASN B N 1
ATOM 4136 C CA . ASN B 1 168 ? 4.215 -34 -5.391 1 98.31 168 ASN B CA 1
ATOM 4137 C C . ASN B 1 168 ? 3.5 -32.688 -5.195 1 98.31 168 ASN B C 1
ATOM 4139 O O . ASN B 1 168 ? 2.963 -32.406 -4.121 1 98.31 168 ASN B O 1
ATOM 4143 N N . VAL B 1 169 ? 3.465 -31.797 -6.199 1 98.88 169 VAL B N 1
ATOM 4144 C CA . VAL B 1 169 ? 2.701 -30.562 -6.137 1 98.88 169 VAL B CA 1
ATOM 4145 C C . VAL B 1 169 ? 1.221 -30.875 -5.934 1 98.88 169 VAL B C 1
ATOM 4147 O O . VAL B 1 169 ? 0.581 -30.312 -5.035 1 98.88 169 VAL B O 1
ATOM 4150 N N . ASP B 1 170 ? 0.696 -31.859 -6.742 1 98.81 170 ASP B N 1
ATOM 4151 C CA . ASP B 1 170 ? -0.687 -32.281 -6.574 1 98.81 170 ASP B CA 1
ATOM 4152 C C . ASP B 1 170 ? -0.939 -32.781 -5.148 1 98.81 170 ASP B C 1
ATOM 4154 O O . ASP B 1 170 ? -1.938 -32.406 -4.527 1 98.81 170 ASP B O 1
ATOM 4158 N N . SER B 1 171 ? 0.011 -33.594 -4.73 1 98.62 171 SER B N 1
ATOM 4159 C CA . SER B 1 171 ? -0.146 -34.219 -3.424 1 98.62 171 SER B CA 1
ATOM 4160 C C . SER B 1 171 ? -0.189 -33.188 -2.309 1 98.62 171 SER B C 1
ATOM 4162 O O . SER B 1 171 ? -1.006 -33.281 -1.391 1 98.62 171 SER B O 1
ATOM 4164 N N . GLU B 1 172 ? 0.669 -32.188 -2.375 1 98.75 172 GLU B N 1
ATOM 4165 C CA . GLU B 1 172 ? 0.687 -31.156 -1.328 1 98.75 172 GLU B CA 1
ATOM 4166 C C . GLU B 1 172 ? -0.567 -30.297 -1.38 1 98.75 172 GLU B C 1
ATOM 4168 O O . GLU B 1 172 ? -1.114 -29.922 -0.34 1 98.75 172 GLU B O 1
ATOM 4173 N N . ILE B 1 173 ? -1.021 -29.953 -2.568 1 98.94 173 ILE B N 1
ATOM 4174 C CA . ILE B 1 173 ? -2.273 -29.219 -2.686 1 98.94 173 ILE B CA 1
ATOM 4175 C C . ILE B 1 173 ? -3.395 -29.984 -1.992 1 98.94 173 ILE B C 1
ATOM 4177 O O . ILE B 1 173 ? -4.098 -29.438 -1.141 1 98.94 173 ILE B O 1
ATOM 4181 N N . LEU B 1 174 ? -3.518 -31.266 -2.297 1 98.88 174 LEU B N 1
ATOM 4182 C CA . LEU B 1 174 ? -4.625 -32.094 -1.813 1 98.88 174 LEU B CA 1
ATOM 4183 C C . LEU B 1 174 ? -4.477 -32.375 -0.323 1 98.88 174 LEU B C 1
ATOM 4185 O O . LEU B 1 174 ? -5.453 -32.719 0.344 1 98.88 174 LEU B O 1
ATOM 4189 N N . SER B 1 175 ? -3.273 -32.25 0.183 1 98.75 175 SER B N 1
ATOM 4190 C CA . SER B 1 175 ? -3.059 -32.469 1.609 1 98.75 175 SER B CA 1
ATOM 4191 C C . SER B 1 175 ? -3.629 -31.328 2.441 1 98.75 175 SER B C 1
ATOM 4193 O O . SER B 1 175 ? -3.918 -31.5 3.627 1 98.75 175 SER B O 1
ATOM 4195 N N . ILE B 1 176 ? -3.775 -30.156 1.882 1 98.88 176 ILE B N 1
ATOM 4196 C CA . ILE B 1 176 ? -4.207 -28.984 2.635 1 98.88 176 ILE B CA 1
ATOM 4197 C C . ILE B 1 176 ? -5.621 -28.594 2.211 1 98.88 176 ILE B C 1
ATOM 4199 O O . ILE B 1 176 ? -6.461 -28.281 3.055 1 98.88 176 ILE B O 1
ATOM 4203 N N . LEU B 1 177 ? -5.855 -28.594 0.913 1 98.88 177 LEU B N 1
ATOM 4204 C CA . LEU B 1 177 ? -7.137 -28.156 0.366 1 98.88 177 LEU B CA 1
ATOM 4205 C C . LEU B 1 177 ? -7.996 -29.359 -0.03 1 98.88 177 LEU B C 1
ATOM 4207 O O . LEU B 1 177 ? -7.598 -30.156 -0.876 1 98.88 177 LEU B O 1
ATOM 4211 N N . PRO B 1 178 ? -9.164 -29.453 0.563 1 98.56 178 PRO B N 1
ATOM 4212 C CA . PRO B 1 178 ? -10.047 -30.531 0.125 1 98.56 178 PRO B CA 1
ATOM 4213 C C . PRO B 1 178 ? -10.531 -30.359 -1.311 1 98.56 178 PRO B C 1
ATOM 4215 O O . PRO B 1 178 ? -10.578 -29.234 -1.816 1 98.56 178 PRO B O 1
ATOM 4218 N N . ARG B 1 179 ? -10.969 -31.438 -1.884 1 98.38 179 ARG B N 1
ATOM 4219 C CA . ARG B 1 179 ? -11.391 -31.453 -3.281 1 98.38 179 ARG B CA 1
ATOM 4220 C C . ARG B 1 179 ? -12.531 -30.484 -3.521 1 98.38 179 ARG B C 1
ATOM 4222 O O . ARG B 1 179 ? -12.633 -29.875 -4.594 1 98.38 179 ARG B O 1
ATOM 4229 N N . SER B 1 180 ? -13.344 -30.234 -2.586 1 98 180 SER B N 1
ATOM 4230 C CA . SER B 1 180 ? -14.5 -29.359 -2.715 1 98 180 SER B CA 1
ATOM 4231 C C . SER B 1 180 ? -14.078 -27.906 -2.873 1 98 180 SER B C 1
ATOM 4233 O O . SER B 1 180 ? -14.883 -27.062 -3.273 1 98 180 SER B O 1
ATOM 4235 N N . LYS B 1 181 ? -12.812 -27.641 -2.611 1 98.62 181 LYS B N 1
ATOM 4236 C CA . LYS B 1 181 ? -12.328 -26.266 -2.711 1 98.62 181 LYS B CA 1
ATOM 4237 C C . LYS B 1 181 ? -11.516 -26.062 -3.986 1 98.62 181 LYS B C 1
ATOM 4239 O O . LYS B 1 181 ? -10.891 -25.016 -4.172 1 98.62 181 LYS B O 1
ATOM 4244 N N . LEU B 1 182 ? -11.562 -27.031 -4.836 1 98.88 182 LEU B N 1
ATOM 4245 C CA . LEU B 1 182 ? -10.672 -26.969 -5.988 1 98.88 182 LEU B CA 1
ATOM 4246 C C . LEU B 1 182 ? -11.461 -27 -7.293 1 98.88 182 LEU B C 1
ATOM 4248 O O . LEU B 1 182 ? -12.508 -27.656 -7.367 1 98.88 182 LEU B O 1
ATOM 4252 N N . ILE B 1 183 ? -11.023 -26.297 -8.211 1 98.88 183 ILE B N 1
ATOM 4253 C CA . ILE B 1 183 ? -11.344 -26.531 -9.617 1 98.88 183 ILE B CA 1
ATOM 4254 C C . ILE B 1 183 ? -10.164 -27.203 -10.312 1 98.88 183 ILE B C 1
ATOM 4256 O O . ILE B 1 183 ? -9.078 -26.625 -10.422 1 98.88 183 ILE B O 1
ATOM 4260 N N . VAL B 1 184 ? -10.367 -28.438 -10.711 1 98.88 184 VAL B N 1
ATOM 4261 C CA . VAL B 1 184 ? -9.32 -29.203 -11.367 1 98.88 184 VAL B CA 1
ATOM 4262 C C . VAL B 1 184 ? -9.711 -29.5 -12.812 1 98.88 184 VAL B C 1
ATOM 4264 O O . VAL B 1 184 ? -10.867 -29.312 -13.195 1 98.88 184 VAL B O 1
ATOM 4267 N N . PRO B 1 185 ? -8.75 -29.938 -13.664 1 98.88 185 PRO B N 1
ATOM 4268 C CA . PRO B 1 185 ? -9.031 -30.125 -15.086 1 98.88 185 PRO B CA 1
ATOM 4269 C C . PRO B 1 185 ? -10.227 -31.047 -15.328 1 98.88 185 PRO B C 1
ATOM 4271 O O . PRO B 1 185 ? -11.039 -30.781 -16.219 1 98.88 185 PRO B O 1
ATOM 4274 N N . ASP B 1 186 ? -10.414 -32.031 -14.531 1 98.56 186 ASP B N 1
ATOM 4275 C CA . ASP B 1 186 ? -11.492 -33 -14.719 1 98.56 186 ASP B CA 1
ATOM 4276 C C . ASP B 1 186 ? -12.852 -32.375 -14.422 1 98.56 186 ASP B C 1
ATOM 4278 O O . ASP B 1 186 ? -13.891 -32.906 -14.812 1 98.56 186 ASP B O 1
ATOM 4282 N N . ASP B 1 187 ? -12.883 -31.25 -13.688 1 98.44 187 ASP B N 1
ATOM 4283 C CA . ASP B 1 187 ? -14.133 -30.516 -13.461 1 98.44 187 ASP B CA 1
ATOM 4284 C C . ASP B 1 187 ? -14.562 -29.781 -14.727 1 98.44 187 ASP B C 1
ATOM 4286 O O . ASP B 1 187 ? -15.742 -29.438 -14.875 1 98.44 187 ASP B O 1
ATOM 4290 N N . VAL B 1 188 ? -13.633 -29.469 -15.609 1 98.69 188 VAL B N 1
ATOM 4291 C CA . VAL B 1 188 ? -13.883 -28.703 -16.828 1 98.69 188 VAL B CA 1
ATOM 4292 C C . VAL B 1 188 ? -14 -29.656 -18.016 1 98.69 188 VAL B C 1
ATOM 4294 O O . VAL B 1 188 ? -14.836 -29.453 -18.906 1 98.69 188 VAL B O 1
ATOM 4297 N N . ARG B 1 189 ? -13.203 -30.703 -18.016 1 98.5 189 ARG B N 1
ATOM 4298 C CA . ARG B 1 189 ? -13.164 -31.656 -19.125 1 98.5 189 ARG B CA 1
ATOM 4299 C C . ARG B 1 189 ? -14.438 -32.469 -19.172 1 98.5 189 ARG B C 1
ATOM 4301 O O . ARG B 1 189 ? -14.828 -33.094 -18.188 1 98.5 189 ARG B O 1
ATOM 4308 N N . ARG B 1 190 ? -15.062 -32.438 -20.297 1 97.38 190 ARG B N 1
ATOM 4309 C CA . ARG B 1 190 ? -16.266 -33.25 -20.516 1 97.38 190 ARG B CA 1
ATOM 4310 C C . ARG B 1 190 ? -15.922 -34.625 -21.016 1 97.38 190 ARG B C 1
ATOM 4312 O O . ARG B 1 190 ? -14.844 -34.844 -21.594 1 97.38 190 ARG B O 1
ATOM 4319 N N . GLN B 1 191 ? -16.953 -35.438 -20.844 1 93.56 191 GLN B N 1
ATOM 4320 C CA . GLN B 1 191 ? -16.766 -36.812 -21.266 1 93.56 191 GLN B CA 1
ATOM 4321 C C . GLN B 1 191 ? -16.5 -36.906 -22.781 1 93.56 191 GLN B C 1
ATOM 4323 O O . GLN B 1 191 ? -17.172 -36.25 -23.562 1 93.56 191 GLN B O 1
ATOM 4328 N N . ASP B 1 192 ? -15.508 -37.656 -23.203 1 94.25 192 ASP B N 1
ATOM 4329 C CA . ASP B 1 192 ? -15.148 -38 -24.578 1 94.25 192 ASP B CA 1
ATOM 4330 C C . ASP B 1 192 ? -14.562 -36.781 -25.297 1 94.25 192 ASP B C 1
ATOM 4332 O O . ASP B 1 192 ? -14.516 -36.781 -26.531 1 94.25 192 ASP B O 1
ATOM 4336 N N . LEU B 1 193 ? -14.234 -35.75 -24.547 1 98.38 193 LEU B N 1
ATOM 4337 C CA . LEU B 1 193 ? -13.578 -34.562 -25.125 1 98.38 193 LEU B CA 1
ATOM 4338 C C . LEU B 1 193 ? -12.242 -34.312 -24.438 1 98.38 193 LEU B C 1
ATOM 4340 O O . LEU B 1 193 ? -12.055 -34.688 -23.281 1 98.38 193 LEU B O 1
ATOM 4344 N N . THR B 1 194 ? -11.383 -33.688 -25.188 1 98.81 194 THR B N 1
ATOM 4345 C CA . THR B 1 194 ? -10.18 -33.125 -24.562 1 98.81 194 THR B CA 1
ATOM 4346 C C . THR B 1 194 ? -10.516 -31.922 -23.703 1 98.81 194 THR B C 1
ATOM 4348 O O . THR B 1 194 ? -11.609 -31.359 -23.812 1 98.81 194 THR B O 1
ATOM 4351 N N . LEU B 1 195 ? -9.578 -31.641 -22.828 1 98.88 195 LEU B N 1
ATOM 4352 C CA . LEU B 1 195 ? -9.758 -30.438 -22.031 1 98.88 195 LEU B CA 1
ATOM 4353 C C . LEU B 1 195 ? -9.945 -29.219 -22.922 1 98.88 195 LEU B C 1
ATOM 4355 O O . LEU B 1 195 ? -10.852 -28.406 -22.688 1 98.88 195 LEU B O 1
ATOM 4359 N N . GLU B 1 196 ? -9.117 -29.125 -23.984 1 98.88 196 GLU B N 1
ATOM 4360 C CA . GLU B 1 196 ? -9.242 -27.969 -24.859 1 98.88 196 GLU B CA 1
ATOM 4361 C C . GLU B 1 196 ? -10.617 -27.938 -25.531 1 98.88 196 GLU B C 1
ATOM 4363 O O . GLU B 1 196 ? -11.297 -26.906 -25.531 1 98.88 196 GLU B O 1
ATOM 4368 N N . ALA B 1 197 ? -11 -29.031 -26.078 1 98.81 197 ALA B N 1
ATOM 4369 C CA . ALA B 1 197 ? -12.305 -29.094 -26.734 1 98.81 197 ALA B CA 1
ATOM 4370 C C . ALA B 1 197 ? -13.43 -28.75 -25.766 1 98.81 197 ALA B C 1
ATOM 4372 O O . ALA B 1 197 ? -14.406 -28.109 -26.141 1 98.81 197 ALA B O 1
ATOM 4373 N N . SER B 1 198 ? -13.297 -29.219 -24.562 1 98.81 198 SER B N 1
ATOM 4374 C CA . SER B 1 198 ? -14.297 -28.938 -23.547 1 98.81 198 SER B CA 1
ATOM 4375 C C . SER B 1 198 ? -14.391 -27.438 -23.281 1 98.81 198 SER B C 1
ATOM 4377 O O . SER B 1 198 ? -15.484 -26.875 -23.188 1 98.81 198 SER B O 1
ATOM 4379 N N . VAL B 1 199 ? -13.305 -26.766 -23.172 1 98.62 199 VAL B N 1
ATOM 4380 C CA . VAL B 1 199 ? -13.258 -25.328 -22.906 1 98.62 199 VAL B CA 1
ATOM 4381 C C . VAL B 1 199 ? -13.852 -24.578 -24.094 1 98.62 199 VAL B C 1
ATOM 4383 O O . VAL B 1 199 ? -14.688 -23.688 -23.922 1 98.62 199 VAL B O 1
ATOM 4386 N N . LEU B 1 200 ? -13.469 -24.969 -25.312 1 98.5 200 LEU B N 1
ATOM 4387 C CA . LEU B 1 200 ? -13.883 -24.266 -26.516 1 98.5 200 LEU B CA 1
ATOM 4388 C C . LEU B 1 200 ? -15.383 -24.438 -26.766 1 98.5 200 LEU B C 1
ATOM 4390 O O . LEU B 1 200 ? -16.047 -23.531 -27.25 1 98.5 200 LEU B O 1
ATOM 4394 N N . LYS B 1 201 ? -15.883 -25.547 -26.344 1 97.88 201 LYS B N 1
ATOM 4395 C CA . LYS B 1 201 ? -17.266 -25.875 -26.703 1 97.88 201 LYS B CA 1
ATOM 4396 C C . LYS B 1 201 ? -18.219 -25.594 -25.547 1 97.88 201 LYS B C 1
ATOM 4398 O O . LYS B 1 201 ? -19.359 -25.188 -25.766 1 97.88 201 LYS B O 1
ATOM 4403 N N . HIS B 1 202 ? -17.766 -25.812 -24.312 1 97.5 202 HIS B N 1
ATOM 4404 C CA . HIS B 1 202 ? -18.703 -25.812 -23.188 1 97.5 202 HIS B CA 1
ATOM 4405 C C . HIS B 1 202 ? -18.297 -24.781 -22.141 1 97.5 202 HIS B C 1
ATOM 4407 O O . HIS B 1 202 ? -19.094 -24.438 -21.266 1 97.5 202 HIS B O 1
ATOM 4413 N N . GLY B 1 203 ? -17.078 -24.281 -22.25 1 97.69 203 GLY B N 1
ATOM 4414 C CA . GLY B 1 203 ? -16.641 -23.203 -21.359 1 97.69 203 GLY B CA 1
ATOM 4415 C C . GLY B 1 203 ? -16.25 -23.703 -19.984 1 97.69 203 GLY B C 1
ATOM 4416 O O . GLY B 1 203 ? -15.703 -24.797 -19.844 1 97.69 203 GLY B O 1
ATOM 4417 N N . TRP B 1 204 ? -16.297 -22.844 -19.031 1 98.5 204 TRP B N 1
ATOM 4418 C CA . TRP B 1 204 ? -15.859 -23.031 -17.656 1 98.5 204 TRP B CA 1
ATOM 4419 C C . TRP B 1 204 ? -17.062 -23.141 -16.719 1 98.5 204 TRP B C 1
ATOM 4421 O O . TRP B 1 204 ? -18.188 -22.844 -17.094 1 98.5 204 TRP B O 1
ATOM 4431 N N . PRO B 1 205 ? -16.797 -23.641 -15.477 1 98 205 PRO B N 1
ATOM 4432 C CA . PRO B 1 205 ? -17.875 -23.562 -14.477 1 98 205 PRO B CA 1
ATOM 4433 C C . PRO B 1 205 ? -18.422 -22.141 -14.328 1 98 205 PRO B C 1
ATOM 4435 O O . PRO B 1 205 ? -17.719 -21.172 -14.547 1 98 205 PRO B O 1
ATOM 4438 N N . THR B 1 206 ? -19.75 -22.094 -13.938 1 97.25 206 THR B N 1
ATOM 4439 C CA . THR B 1 206 ? -20.344 -20.797 -13.656 1 97.25 206 THR B CA 1
ATOM 4440 C C . THR B 1 206 ? -19.656 -20.141 -12.461 1 97.25 206 THR B C 1
ATOM 4442 O O . THR B 1 206 ? -19 -20.812 -11.664 1 97.25 206 THR B O 1
ATOM 4445 N N . MET B 1 207 ? -19.812 -18.875 -12.359 1 97.44 207 MET B N 1
ATOM 4446 C CA . MET B 1 207 ? -19.281 -18.156 -11.211 1 97.44 207 MET B CA 1
ATOM 4447 C C . MET B 1 207 ? -19.844 -18.719 -9.906 1 97.44 207 MET B C 1
ATOM 4449 O O . MET B 1 207 ? -19.125 -18.906 -8.93 1 97.44 207 MET B O 1
ATOM 4453 N N . GLU B 1 208 ? -21.062 -18.984 -9.922 1 96.88 208 GLU B N 1
ATOM 4454 C CA . GLU B 1 208 ? -21.719 -19.516 -8.734 1 96.88 208 GLU B CA 1
ATOM 4455 C C . GLU B 1 208 ? -21.062 -20.828 -8.281 1 96.88 208 GLU B C 1
ATOM 4457 O O . GLU B 1 208 ? -20.844 -21.031 -7.086 1 96.88 208 GLU B O 1
ATOM 4462 N N . LYS B 1 209 ? -20.703 -21.656 -9.203 1 97.69 209 LYS B N 1
ATOM 4463 C CA . LYS B 1 209 ? -20.109 -22.953 -8.891 1 97.69 209 LYS B CA 1
ATOM 4464 C C . LYS B 1 209 ? -18.641 -22.797 -8.508 1 97.69 209 LYS B C 1
ATOM 4466 O O . LYS B 1 209 ? -18.062 -23.672 -7.852 1 97.69 209 LYS B O 1
ATOM 4471 N N . ALA B 1 210 ? -18.062 -21.703 -8.922 1 98.44 210 ALA B N 1
ATOM 4472 C CA . ALA B 1 210 ? -16.625 -21.531 -8.758 1 98.44 210 ALA B CA 1
ATOM 4473 C C . ALA B 1 210 ? -16.297 -20.781 -7.469 1 98.44 210 ALA B C 1
ATOM 4475 O O . ALA B 1 210 ? -15.172 -20.828 -6.98 1 98.44 210 ALA B O 1
ATOM 4476 N N . ARG B 1 211 ? -17.25 -20.016 -6.891 1 98.38 211 ARG B N 1
ATOM 4477 C CA . ARG B 1 211 ? -17.016 -19.234 -5.68 1 98.38 211 ARG B CA 1
ATOM 4478 C C . ARG B 1 211 ? -16.516 -20.125 -4.543 1 98.38 211 ARG B C 1
ATOM 4480 O O . ARG B 1 211 ? -16.969 -21.266 -4.402 1 98.38 211 ARG B O 1
ATOM 4487 N N . GLY B 1 212 ? -15.539 -19.562 -3.799 1 98.56 212 GLY B N 1
ATOM 4488 C CA . GLY B 1 212 ? -15.008 -20.25 -2.631 1 98.56 212 GLY B CA 1
ATOM 4489 C C . GLY B 1 212 ? -13.922 -21.25 -2.971 1 98.56 212 GLY B C 1
ATOM 4490 O O . GLY B 1 212 ? -13.453 -21.984 -2.098 1 98.56 212 GLY B O 1
ATOM 4491 N N . LYS B 1 213 ? -13.516 -21.297 -4.285 1 98.88 213 LYS B N 1
ATOM 4492 C CA . LYS B 1 213 ? -12.609 -22.359 -4.699 1 98.88 213 LYS B CA 1
ATOM 4493 C C . LYS B 1 213 ? -11.281 -21.797 -5.191 1 98.88 213 LYS B C 1
ATOM 4495 O O . LYS B 1 213 ? -11.148 -20.594 -5.379 1 98.88 213 LYS B O 1
ATOM 4500 N N . PHE B 1 214 ? -10.344 -22.719 -5.32 1 98.94 214 PHE B N 1
ATOM 4501 C CA . PHE B 1 214 ? -9.016 -22.422 -5.844 1 98.94 214 PHE B CA 1
ATOM 4502 C C . PHE B 1 214 ? -8.781 -23.156 -7.16 1 98.94 214 PHE B C 1
ATOM 4504 O O . PHE B 1 214 ? -9.289 -24.266 -7.359 1 98.94 214 PHE B O 1
ATOM 4511 N N . MET B 1 215 ? -8.086 -22.547 -8.039 1 98.94 215 MET B N 1
ATOM 4512 C CA . MET B 1 215 ? -7.629 -23.156 -9.281 1 98.94 215 MET B CA 1
ATOM 4513 C C . MET B 1 215 ? -6.137 -22.922 -9.484 1 98.94 215 MET B C 1
ATOM 4515 O O . MET B 1 215 ? -5.664 -21.781 -9.391 1 98.94 215 MET B O 1
ATOM 4519 N N . PHE B 1 216 ? -5.379 -24 -9.781 1 98.94 216 PHE B N 1
ATOM 4520 C CA . PHE B 1 216 ? -3.93 -23.922 -9.906 1 98.94 216 PHE B CA 1
ATOM 4521 C C . PHE B 1 216 ? -3.5 -24.172 -11.344 1 98.94 216 PHE B C 1
ATOM 4523 O O . PHE B 1 216 ? -4.09 -25 -12.039 1 98.94 216 PHE B O 1
ATOM 4530 N N . PHE B 1 217 ? -2.49 -23.453 -11.789 1 98.5 217 PHE B N 1
ATOM 4531 C CA . PHE B 1 217 ? -1.855 -23.719 -13.078 1 98.5 217 PHE B CA 1
ATOM 4532 C C . PHE B 1 217 ? -0.339 -23.625 -12.961 1 98.5 217 PHE B C 1
ATOM 4534 O O . PHE B 1 217 ? 0.183 -22.828 -12.188 1 98.5 217 PHE B O 1
ATOM 4541 N N . PHE B 1 218 ? 0.328 -24.453 -13.742 1 98.69 218 PHE B N 1
ATOM 4542 C CA . PHE B 1 218 ? 1.77 -24.281 -13.859 1 98.69 218 PHE B CA 1
ATOM 4543 C C . PHE B 1 218 ? 2.096 -23.062 -14.719 1 98.69 218 PHE B C 1
ATOM 4545 O O . PHE B 1 218 ? 1.457 -22.844 -15.75 1 98.69 218 PHE B O 1
ATOM 4552 N N . ASP B 1 219 ? 2.996 -22.312 -14.242 1 96.56 219 ASP B N 1
ATOM 4553 C CA . ASP B 1 219 ? 3.463 -21.094 -14.914 1 96.56 219 ASP B CA 1
ATOM 4554 C C . ASP B 1 219 ? 4.5 -21.422 -15.984 1 96.56 219 ASP B C 1
ATOM 4556 O O . ASP B 1 219 ? 4.723 -20.641 -16.906 1 96.56 219 ASP B O 1
ATOM 4560 N N . ASN B 1 220 ? 5.102 -22.531 -15.969 1 97.12 220 ASN B N 1
ATOM 4561 C CA . ASN B 1 220 ? 6.238 -22.906 -16.812 1 97.12 220 ASN B CA 1
ATOM 4562 C C . ASN B 1 220 ? 5.852 -22.953 -18.281 1 97.12 220 ASN B C 1
ATOM 4564 O O . ASN B 1 220 ? 4.824 -23.531 -18.641 1 97.12 220 ASN B O 1
ATOM 4568 N N . ASP B 1 221 ? 6.703 -22.391 -19.078 1 95.94 221 ASP B N 1
ATOM 4569 C CA . ASP B 1 221 ? 6.449 -22.328 -20.516 1 95.94 221 ASP B CA 1
ATOM 4570 C C . ASP B 1 221 ? 6.594 -23.719 -21.156 1 95.94 221 ASP B C 1
ATOM 4572 O O . ASP B 1 221 ? 7.477 -24.484 -20.781 1 95.94 221 ASP B O 1
ATOM 4576 N N . PRO B 1 222 ? 5.699 -23.891 -22.094 1 95 222 PRO B N 1
ATOM 4577 C CA . PRO B 1 222 ? 5.941 -25.094 -22.891 1 95 222 PRO B CA 1
ATOM 4578 C C . PRO B 1 222 ? 7.246 -25.031 -23.688 1 95 222 PRO B C 1
ATOM 4580 O O . PRO B 1 222 ? 7.676 -23.953 -24.078 1 95 222 PRO B O 1
ATOM 4583 N N . SER B 1 223 ? 7.844 -26.125 -23.719 1 91.25 223 SER B N 1
ATOM 4584 C CA . SER B 1 223 ? 9.062 -26.219 -24.516 1 91.25 223 SER B CA 1
ATOM 4585 C C . SER B 1 223 ? 9.094 -27.516 -25.312 1 91.25 223 SER B C 1
ATOM 4587 O O . SER B 1 223 ? 8.203 -28.359 -25.172 1 91.25 223 SER B O 1
ATOM 4589 N N . ASP B 1 224 ? 10.07 -27.625 -26.203 1 86.38 224 ASP B N 1
ATOM 4590 C CA . ASP B 1 224 ? 10.188 -28.828 -27.031 1 86.38 224 ASP B CA 1
ATOM 4591 C C . ASP B 1 224 ? 11 -29.906 -26.328 1 86.38 224 ASP B C 1
ATOM 4593 O O . ASP B 1 224 ? 11.211 -31 -26.875 1 86.38 224 ASP B O 1
ATOM 4597 N N . SER B 1 225 ? 11.328 -29.609 -25.109 1 85.06 225 SER B N 1
ATOM 4598 C CA . SER B 1 225 ? 12.086 -30.594 -24.359 1 85.06 225 SER B CA 1
ATOM 4599 C C . SER B 1 225 ? 11.18 -31.719 -23.859 1 85.06 225 SER B C 1
ATOM 4601 O O . SER B 1 225 ? 10.055 -31.469 -23.422 1 85.06 225 SER B O 1
ATOM 4603 N N . THR B 1 226 ? 11.703 -32.906 -23.953 1 84.12 226 THR B N 1
ATOM 4604 C CA . THR B 1 226 ? 10.961 -34.062 -23.469 1 84.12 226 THR B CA 1
ATOM 4605 C C . THR B 1 226 ? 10.961 -34.094 -21.938 1 84.12 226 THR B C 1
ATOM 4607 O O . THR B 1 226 ? 10.203 -34.875 -21.328 1 84.12 226 THR B O 1
ATOM 4610 N N . PHE B 1 227 ? 11.719 -33.25 -21.328 1 83.88 227 PHE B N 1
ATOM 4611 C CA . PHE B 1 227 ? 11.82 -33.219 -19.875 1 83.88 227 PHE B CA 1
ATOM 4612 C C . PHE B 1 227 ? 11.203 -31.969 -19.297 1 83.88 227 PHE B C 1
ATOM 4614 O O . PHE B 1 227 ? 11.359 -31.688 -18.109 1 83.88 227 PHE B O 1
ATOM 4621 N N . ASP B 1 228 ? 10.531 -31.359 -20.219 1 93.19 228 ASP B N 1
ATOM 4622 C CA . ASP B 1 228 ? 9.891 -30.156 -19.719 1 93.19 228 ASP B CA 1
ATOM 4623 C C . ASP B 1 228 ? 8.742 -30.5 -18.781 1 93.19 228 ASP B C 1
ATOM 4625 O O . ASP B 1 228 ? 8.133 -31.562 -18.891 1 93.19 228 ASP B O 1
ATOM 4629 N N . ILE B 1 229 ? 8.375 -29.641 -17.812 1 96.31 229 ILE B N 1
ATOM 4630 C CA . ILE B 1 229 ? 7.402 -29.828 -16.75 1 96.31 229 ILE B CA 1
ATOM 4631 C C . ILE B 1 229 ? 6.055 -30.234 -17.344 1 96.31 229 ILE B C 1
ATOM 4633 O O . ILE B 1 229 ? 5.453 -31.219 -16.938 1 96.31 229 ILE B O 1
ATOM 4637 N N . ARG B 1 230 ? 5.605 -29.5 -18.359 1 97.81 230 ARG B N 1
ATOM 4638 C CA . ARG B 1 230 ? 4.316 -29.75 -19 1 97.81 230 ARG B CA 1
ATOM 4639 C C . ARG B 1 230 ? 4.289 -31.109 -19.672 1 97.81 230 ARG B C 1
ATOM 4641 O O . ARG B 1 230 ? 3.332 -31.875 -19.5 1 97.81 230 ARG B O 1
ATOM 4648 N N . THR B 1 231 ? 5.309 -31.406 -20.406 1 97 231 THR B N 1
ATOM 4649 C CA . THR B 1 231 ? 5.375 -32.688 -21.109 1 97 231 THR B CA 1
ATOM 4650 C C . THR B 1 231 ? 5.332 -33.844 -20.125 1 97 231 THR B C 1
ATOM 4652 O O . THR B 1 231 ? 4.578 -34.812 -20.328 1 97 231 THR B O 1
ATOM 4655 N N . LEU B 1 232 ? 6.133 -33.75 -19.094 1 98 232 LEU B N 1
ATOM 4656 C CA . LEU B 1 232 ? 6.156 -34.781 -18.078 1 98 232 LEU B CA 1
ATOM 4657 C C . LEU B 1 232 ? 4.797 -34.906 -17.406 1 98 232 LEU B C 1
ATOM 4659 O O . LEU B 1 232 ? 4.293 -36.031 -17.219 1 98 232 LEU B O 1
ATOM 4663 N N . TYR B 1 233 ? 4.227 -33.812 -17.109 1 98.25 233 TYR B N 1
ATOM 4664 C CA . TYR B 1 233 ? 2.979 -33.781 -16.344 1 98.25 233 TYR B CA 1
ATOM 4665 C C . TYR B 1 233 ? 1.842 -34.375 -17.156 1 98.25 233 TYR B C 1
ATOM 4667 O O . TYR B 1 233 ? 0.926 -35 -16.578 1 98.25 233 TYR B O 1
ATOM 4675 N N . ARG B 1 234 ? 1.896 -34.344 -18.484 1 97.75 234 ARG B N 1
ATOM 4676 C CA . ARG B 1 234 ? 0.851 -34.844 -19.375 1 97.75 234 ARG B CA 1
ATOM 4677 C C . ARG B 1 234 ? 1.154 -36.25 -19.828 1 97.75 234 ARG B C 1
ATOM 4679 O O . ARG B 1 234 ? 0.401 -36.844 -20.625 1 97.75 234 ARG B O 1
ATOM 4686 N N . SER B 1 235 ? 2.145 -36.812 -19.375 1 97 235 SER B N 1
ATOM 4687 C CA . SER B 1 235 ? 2.57 -38.125 -19.875 1 97 235 SER B CA 1
ATOM 4688 C C . SER B 1 235 ? 1.714 -39.25 -19.297 1 97 235 SER B C 1
ATOM 4690 O O . SER B 1 235 ? 0.936 -39 -18.375 1 97 235 SER B O 1
ATOM 4692 N N . ASP B 1 236 ? 1.79 -40.344 -19.984 1 96.19 236 ASP B N 1
ATOM 4693 C CA . ASP B 1 236 ? 1.27 -41.625 -19.484 1 96.19 236 ASP B CA 1
ATOM 4694 C C . ASP B 1 236 ? -0.245 -41.562 -19.312 1 96.19 236 ASP B C 1
ATOM 4696 O O . ASP B 1 236 ? -0.763 -41.906 -18.234 1 96.19 236 ASP B O 1
ATOM 4700 N N . GLY B 1 237 ? -0.975 -41.094 -20.297 1 96.94 237 GLY B N 1
ATOM 4701 C CA . GLY B 1 237 ? -2.428 -41.156 -20.297 1 96.94 237 GLY B CA 1
ATOM 4702 C C . GLY B 1 237 ? -3.072 -39.906 -19.734 1 96.94 237 GLY B C 1
ATOM 4703 O O . GLY B 1 237 ? -4.27 -39.875 -19.438 1 96.94 237 GLY B O 1
ATOM 4704 N N . HIS B 1 238 ? -2.283 -38.875 -19.578 1 98.31 238 HIS B N 1
ATOM 4705 C CA . HIS B 1 238 ? -2.791 -37.625 -18.984 1 98.31 238 HIS B CA 1
ATOM 4706 C C . HIS B 1 238 ? -2.666 -36.469 -19.969 1 98.31 238 HIS B C 1
ATOM 4708 O O . HIS B 1 238 ? -2.426 -35.344 -19.562 1 98.31 238 HIS B O 1
ATOM 4714 N N . GLU B 1 239 ? -2.787 -36.75 -21.266 1 97.94 239 GLU B N 1
ATOM 4715 C CA . GLU B 1 239 ? -2.561 -35.781 -22.328 1 97.94 239 GLU B CA 1
ATOM 4716 C C . GLU B 1 239 ? -3.523 -34.594 -22.203 1 97.94 239 GLU B C 1
ATOM 4718 O O . GLU B 1 239 ? -3.188 -33.469 -22.594 1 97.94 239 GLU B O 1
ATOM 4723 N N . SER B 1 240 ? -4.656 -34.938 -21.672 1 98.62 240 SER B N 1
ATOM 4724 C CA . SER B 1 240 ? -5.691 -33.938 -21.453 1 98.62 240 SER B CA 1
ATOM 4725 C C . SER B 1 240 ? -5.859 -33.625 -19.969 1 98.62 240 SER B C 1
ATOM 4727 O O . SER B 1 240 ? -6.934 -33.188 -19.547 1 98.62 240 SER B O 1
ATOM 4729 N N . LEU B 1 241 ? -4.801 -33.906 -19.234 1 98.81 241 LEU B N 1
ATOM 4730 C CA . LEU B 1 241 ? -4.691 -33.656 -17.797 1 98.81 241 LEU B CA 1
ATOM 4731 C C . LEU B 1 241 ? -5.695 -34.469 -17.016 1 98.81 241 LEU B C 1
ATOM 4733 O O . LEU B 1 241 ? -6.254 -34.031 -16.016 1 98.81 241 LEU B O 1
ATOM 4737 N N . GLN B 1 242 ? -6.055 -35.688 -17.547 1 98.31 242 GLN B N 1
ATOM 4738 C CA . GLN B 1 242 ? -6.84 -36.656 -16.797 1 98.31 242 GLN B CA 1
ATOM 4739 C C . GLN B 1 242 ? -6.211 -36.938 -15.438 1 98.31 242 GLN B C 1
ATOM 4741 O O . GLN B 1 242 ? -5.012 -37.188 -15.344 1 98.31 242 GLN B O 1
ATOM 4746 N N . ASP B 1 243 ? -7.023 -36.781 -14.367 1 97.88 243 ASP B N 1
ATOM 4747 C CA . ASP B 1 243 ? -6.656 -37.125 -13.008 1 97.88 243 ASP B CA 1
ATOM 4748 C C . ASP B 1 243 ? -5.539 -36.25 -12.484 1 97.88 243 ASP B C 1
ATOM 4750 O O . ASP B 1 243 ? -4.77 -36.625 -11.602 1 97.88 243 ASP B O 1
ATOM 4754 N N . ARG B 1 244 ? -5.305 -35.062 -13.07 1 98.81 244 ARG B N 1
ATOM 4755 C CA . ARG B 1 244 ? -4.359 -34.062 -12.578 1 98.81 244 ARG B CA 1
ATOM 4756 C C . ARG B 1 244 ? -5.078 -33 -11.781 1 98.81 244 ARG B C 1
ATOM 4758 O O . ARG B 1 244 ? -6.293 -32.812 -11.906 1 98.81 244 ARG B O 1
ATOM 4765 N N . VAL B 1 245 ? -4.344 -32.281 -10.914 1 98.88 245 VAL B N 1
ATOM 4766 C CA . VAL B 1 245 ? -4.898 -31.266 -10.031 1 98.88 245 VAL B CA 1
ATOM 4767 C C . VAL B 1 245 ? -4.617 -29.875 -10.602 1 98.88 245 VAL B C 1
ATOM 4769 O O . VAL B 1 245 ? -5.422 -28.953 -10.438 1 98.88 245 VAL B O 1
ATOM 4772 N N . VAL B 1 246 ? -3.533 -29.734 -11.312 1 98.94 246 VAL B N 1
ATOM 4773 C CA . VAL B 1 246 ? -3.037 -28.438 -11.758 1 98.94 246 VAL B CA 1
ATOM 4774 C C . VAL B 1 246 ? -3.189 -28.312 -13.273 1 98.94 246 VAL B C 1
ATOM 4776 O O . VAL B 1 246 ? -2.902 -29.25 -14.008 1 98.94 246 VAL B O 1
ATOM 4779 N N . PHE B 1 247 ? -3.729 -27.203 -13.75 1 98.88 247 PHE B N 1
ATOM 4780 C CA . PHE B 1 247 ? -3.727 -26.922 -15.18 1 98.88 247 PHE B CA 1
ATOM 4781 C C . PHE B 1 247 ? -2.318 -26.594 -15.664 1 98.88 247 PHE B C 1
ATOM 4783 O O . PHE B 1 247 ? -1.413 -26.375 -14.852 1 98.88 247 PHE B O 1
ATOM 4790 N N . THR B 1 248 ? -2.076 -26.641 -16.969 1 98.69 248 THR B N 1
ATOM 4791 C CA . THR B 1 248 ? -0.769 -26.328 -17.531 1 98.69 248 THR B CA 1
ATOM 4792 C C . THR B 1 248 ? -0.828 -25.031 -18.344 1 98.69 248 THR B C 1
ATOM 4794 O O . THR B 1 248 ? -1.887 -24.656 -18.859 1 98.69 248 THR B O 1
ATOM 4797 N N . ASN B 1 249 ? 0.283 -24.281 -18.297 1 98.56 249 ASN B N 1
ATOM 4798 C CA . ASN B 1 249 ? 0.491 -23.328 -19.391 1 98.56 249 ASN B CA 1
ATOM 4799 C C . ASN B 1 249 ? 0.679 -24.047 -20.719 1 98.56 249 ASN B C 1
ATOM 4801 O O . ASN B 1 249 ? 1.736 -24.625 -20.969 1 98.56 249 ASN B O 1
ATOM 4805 N N . ALA B 1 250 ? -0.377 -23.984 -21.531 1 97.88 250 ALA B N 1
ATOM 4806 C CA . ALA B 1 250 ? -0.458 -24.922 -22.656 1 97.88 250 ALA B CA 1
ATOM 4807 C C . ALA B 1 250 ? -0.372 -24.188 -24 1 97.88 250 ALA B C 1
ATOM 4809 O O . ALA B 1 250 ? -0.102 -22.984 -24.031 1 97.88 250 ALA B O 1
ATOM 4810 N N . VAL B 1 251 ? -0.39 -25.016 -25.031 1 97.62 251 VAL B N 1
ATOM 4811 C CA . VAL B 1 251 ? -0.343 -24.547 -26.406 1 97.62 251 VAL B CA 1
ATOM 4812 C C . VAL B 1 251 ? -1.712 -24.719 -27.062 1 97.62 251 VAL B C 1
ATOM 4814 O O . VAL B 1 251 ? -2.299 -25.812 -27 1 97.62 251 VAL B O 1
ATOM 4817 N N . GLU B 1 252 ? -2.203 -23.641 -27.578 1 98.12 252 GLU B N 1
ATOM 4818 C CA . GLU B 1 252 ? -3.473 -23.703 -28.297 1 98.12 252 GLU B CA 1
ATOM 4819 C C . GLU B 1 252 ? -3.492 -24.875 -29.281 1 98.12 252 GLU B C 1
ATOM 4821 O O . GLU B 1 252 ? -2.527 -25.094 -30.016 1 98.12 252 GLU B O 1
ATOM 4826 N N . GLY B 1 253 ? -4.559 -25.578 -29.312 1 98.31 253 GLY B N 1
ATOM 4827 C CA . GLY B 1 253 ? -4.699 -26.703 -30.219 1 98.31 253 GLY B CA 1
ATOM 4828 C C . GLY B 1 253 ? -4.348 -28.031 -29.562 1 98.31 253 GLY B C 1
ATOM 4829 O O . GLY B 1 253 ? -4.695 -29.094 -30.094 1 98.31 253 GLY B O 1
ATOM 4830 N N . GLU B 1 254 ? -3.652 -28 -28.469 1 98.31 254 GLU B N 1
ATOM 4831 C CA . GLU B 1 254 ? -3.26 -29.219 -27.781 1 98.31 254 GLU B CA 1
ATOM 4832 C C . GLU B 1 254 ? -4.32 -29.656 -26.781 1 98.31 254 GLU B C 1
ATOM 4834 O O . GLU B 1 254 ? -5.078 -28.828 -26.266 1 98.31 254 GLU B O 1
ATOM 4839 N N . ALA B 1 255 ? -4.32 -30.891 -26.453 1 98.69 255 ALA B N 1
ATOM 4840 C CA . ALA B 1 255 ? -5.406 -31.531 -25.703 1 98.69 255 ALA B CA 1
ATOM 4841 C C . ALA B 1 255 ? -5.559 -30.906 -24.328 1 98.69 255 ALA B C 1
ATOM 4843 O O . ALA B 1 255 ? -6.668 -30.844 -23.781 1 98.69 255 ALA B O 1
ATOM 4844 N N . ASP B 1 256 ? -4.48 -30.438 -23.75 1 98.69 256 ASP B N 1
ATOM 4845 C CA . ASP B 1 256 ? -4.504 -29.969 -22.375 1 98.69 256 ASP B CA 1
ATOM 4846 C C . ASP B 1 256 ? -4.793 -28.469 -22.297 1 98.69 256 ASP B C 1
ATOM 4848 O O . ASP B 1 256 ? -4.91 -27.906 -21.219 1 98.69 256 ASP B O 1
ATOM 4852 N N . CYS B 1 257 ? -4.996 -27.781 -23.359 1 98.81 257 CYS B N 1
ATOM 4853 C CA . CYS B 1 257 ? -4.984 -26.328 -23.359 1 98.81 257 CYS B CA 1
ATOM 4854 C C . CYS B 1 257 ? -6.293 -25.766 -22.812 1 98.81 257 CYS B C 1
ATOM 4856 O O . CYS B 1 257 ? -7.355 -25.984 -23.406 1 98.81 257 CYS B O 1
ATOM 4858 N N . ALA B 1 258 ? -6.262 -25.188 -21.688 1 98.75 258 ALA B N 1
ATOM 4859 C CA . ALA B 1 258 ? -7.34 -24.438 -21.062 1 98.75 258 ALA B CA 1
ATOM 4860 C C . ALA B 1 258 ? -6.848 -23.078 -20.578 1 98.75 258 ALA B C 1
ATOM 4862 O O . ALA B 1 258 ? -7.605 -22.109 -20.562 1 98.75 258 ALA B O 1
ATOM 4863 N N . PHE B 1 259 ? -5.629 -23 -20.156 1 98.62 259 PHE B N 1
ATOM 4864 C CA . PHE B 1 259 ? -4.961 -21.812 -19.641 1 98.62 259 PHE B CA 1
ATOM 4865 C C . PHE B 1 259 ? -3.734 -21.469 -20.469 1 98.62 259 PHE B C 1
ATOM 4867 O O . PHE B 1 259 ? -3.01 -22.375 -20.922 1 98.62 259 PHE B O 1
ATOM 4874 N N . ILE B 1 260 ? -3.518 -20.172 -20.719 1 98.75 260 ILE B N 1
ATOM 4875 C CA . ILE B 1 260 ? -2.367 -19.688 -21.469 1 98.75 260 ILE B CA 1
ATOM 4876 C C . ILE B 1 260 ? -1.755 -18.484 -20.75 1 98.75 260 ILE B C 1
ATOM 4878 O O . ILE B 1 260 ? -2.449 -17.5 -20.469 1 98.75 260 ILE B O 1
ATOM 4882 N N . LYS B 1 261 ? -0.512 -18.594 -20.359 1 98.38 261 LYS B N 1
ATOM 4883 C CA . LYS B 1 261 ? 0.263 -17.438 -19.938 1 98.38 261 LYS B CA 1
ATOM 4884 C C . LYS B 1 261 ? 0.733 -16.609 -21.125 1 98.38 261 LYS B C 1
ATOM 4886 O O . LYS B 1 261 ? 1.429 -17.125 -22 1 98.38 261 LYS B O 1
ATOM 4891 N N . TYR B 1 262 ? 0.241 -15.477 -21.203 1 97.56 262 TYR B N 1
ATOM 4892 C CA . TYR B 1 262 ? 0.58 -14.531 -22.266 1 97.56 262 TYR B CA 1
ATOM 4893 C C . TYR B 1 262 ? 1.143 -13.242 -21.688 1 97.56 262 TYR B C 1
ATOM 4895 O O . TYR B 1 262 ? 0.423 -12.25 -21.562 1 97.56 262 TYR B O 1
ATOM 4903 N N . ASN B 1 263 ? 2.412 -13.078 -21.469 1 96.12 263 ASN B N 1
ATOM 4904 C CA . ASN B 1 263 ? 3.031 -12.039 -20.672 1 96.12 263 ASN B CA 1
ATOM 4905 C C . ASN B 1 263 ? 3.016 -10.688 -21.375 1 96.12 263 ASN B C 1
ATOM 4907 O O . ASN B 1 263 ? 2.986 -9.641 -20.734 1 96.12 263 ASN B O 1
ATOM 4911 N N . ASN B 1 264 ? 3.076 -10.805 -22.703 1 96.88 264 ASN B N 1
ATOM 4912 C CA . ASN B 1 264 ? 3.102 -9.555 -23.453 1 96.88 264 ASN B CA 1
ATOM 4913 C C . ASN B 1 264 ? 1.693 -9.016 -23.703 1 96.88 264 ASN B C 1
ATOM 4915 O O . ASN B 1 264 ? 1 -9.469 -24.609 1 96.88 264 ASN B O 1
ATOM 4919 N N . PRO B 1 265 ? 1.29 -8.008 -23 1 98.38 265 PRO B N 1
ATOM 4920 C CA . PRO B 1 265 ? -0.093 -7.539 -23.109 1 98.38 265 PRO B CA 1
ATOM 4921 C C . PRO B 1 265 ? -0.319 -6.664 -24.344 1 98.38 265 PRO B C 1
ATOM 4923 O O . PRO B 1 265 ? -1.464 -6.344 -24.672 1 98.38 265 PRO B O 1
ATOM 4926 N N . TYR B 1 266 ? 0.698 -6.312 -25.078 1 98 266 TYR B N 1
ATOM 4927 C CA . TYR B 1 266 ? 0.575 -5.402 -26.203 1 98 266 TYR B CA 1
ATOM 4928 C C . TYR B 1 266 ? -0.077 -6.09 -27.406 1 98 266 TYR B C 1
ATOM 4930 O O . TYR B 1 266 ? -0.549 -5.43 -28.328 1 98 266 TYR B O 1
ATOM 4938 N N . ASP B 1 267 ? -0.013 -7.336 -27.391 1 97.94 267 ASP B N 1
ATOM 4939 C CA . ASP B 1 267 ? -0.723 -8.078 -28.422 1 97.94 267 ASP B CA 1
ATOM 4940 C C . ASP B 1 267 ? -2.209 -8.203 -28.094 1 97.94 267 ASP B C 1
ATOM 4942 O O . ASP B 1 267 ? -2.73 -9.312 -27.969 1 97.94 267 ASP B O 1
ATOM 4946 N N . ILE B 1 268 ? -2.854 -7.125 -28.062 1 98.62 268 ILE B N 1
ATOM 4947 C CA . ILE B 1 268 ? -4.219 -7 -27.562 1 98.62 268 ILE B CA 1
ATOM 4948 C C . ILE B 1 268 ? -5.156 -7.879 -28.391 1 98.62 268 ILE B C 1
ATOM 4950 O O . ILE B 1 268 ? -5.934 -8.656 -27.828 1 98.62 268 ILE B O 1
ATOM 4954 N N . LYS B 1 269 ? -5.078 -7.832 -29.672 1 98.44 269 LYS B N 1
ATOM 4955 C CA . LYS B 1 269 ? -5.973 -8.594 -30.547 1 98.44 269 LYS B CA 1
ATOM 4956 C C . LYS B 1 269 ? -5.793 -10.094 -30.344 1 98.44 269 LYS B C 1
ATOM 4958 O O . LYS B 1 269 ? -6.77 -10.844 -30.312 1 98.44 269 LYS B O 1
ATOM 4963 N N . ALA B 1 270 ? -4.578 -10.5 -30.203 1 98.62 270 ALA B N 1
ATOM 4964 C CA . ALA B 1 270 ? -4.297 -11.914 -29.984 1 98.62 270 ALA B CA 1
ATOM 4965 C C . ALA B 1 270 ? -4.902 -12.398 -28.672 1 98.62 270 ALA B C 1
ATOM 4967 O O . ALA B 1 270 ? -5.52 -13.469 -28.625 1 98.62 270 ALA B O 1
ATOM 4968 N N . ILE B 1 271 ? -4.715 -11.609 -27.656 1 98.88 271 ILE B N 1
ATOM 4969 C CA . ILE B 1 271 ? -5.242 -11.992 -26.344 1 98.88 271 ILE B CA 1
ATOM 4970 C C . ILE B 1 271 ? -6.766 -12.008 -26.391 1 98.88 271 ILE B C 1
ATOM 4972 O O . ILE B 1 271 ? -7.395 -12.953 -25.891 1 98.88 271 ILE B O 1
ATOM 4976 N N . GLN B 1 272 ? -7.324 -11.016 -26.984 1 98.88 272 GLN B N 1
ATOM 4977 C CA . GLN B 1 272 ? -8.781 -10.945 -27.047 1 98.88 272 GLN B CA 1
ATOM 4978 C C . GLN B 1 272 ? -9.344 -12.125 -27.828 1 98.88 272 GLN B C 1
ATOM 4980 O O . GLN B 1 272 ? -10.422 -12.641 -27.5 1 98.88 272 GLN B O 1
ATOM 4985 N N . ARG B 1 273 ? -8.656 -12.562 -28.875 1 98.81 273 ARG B N 1
ATOM 4986 C CA . ARG B 1 273 ? -9.086 -13.75 -29.594 1 98.81 273 ARG B CA 1
ATOM 4987 C C . ARG B 1 273 ? -9.125 -14.969 -28.688 1 98.81 273 ARG B C 1
ATOM 4989 O O . ARG B 1 273 ? -10.109 -15.719 -28.672 1 98.81 273 ARG B O 1
ATOM 4996 N N . LEU B 1 274 ? -8.062 -15.164 -27.922 1 98.88 274 LEU B N 1
ATOM 4997 C CA . LEU B 1 274 ? -7.984 -16.297 -27 1 98.88 274 LEU B CA 1
ATOM 4998 C C . LEU B 1 274 ? -9.094 -16.219 -25.969 1 98.88 274 LEU B C 1
ATOM 5000 O O . LEU B 1 274 ? -9.727 -17.234 -25.656 1 98.88 274 LEU B O 1
ATOM 5004 N N . VAL B 1 275 ? -9.32 -15.039 -25.438 1 98.88 275 VAL B N 1
ATOM 5005 C CA . VAL B 1 275 ? -10.344 -14.812 -24.422 1 98.88 275 VAL B CA 1
ATOM 5006 C C . VAL B 1 275 ? -11.719 -15.117 -25 1 98.88 275 VAL B C 1
ATOM 5008 O O . VAL B 1 275 ? -12.539 -15.781 -24.375 1 98.88 275 VAL B O 1
ATOM 5011 N N . ARG B 1 276 ? -12 -14.695 -26.219 1 98.56 276 ARG B N 1
ATOM 5012 C CA . ARG B 1 276 ? -13.273 -14.953 -26.875 1 98.56 276 ARG B CA 1
ATOM 5013 C C . ARG B 1 276 ? -13.492 -16.438 -27.109 1 98.56 276 ARG B C 1
ATOM 5015 O O . ARG B 1 276 ? -14.625 -16.938 -27.016 1 98.56 276 ARG B O 1
ATOM 5022 N N . LEU B 1 277 ? -12.422 -17.125 -27.375 1 98.5 277 LEU B N 1
ATOM 5023 C CA . LEU B 1 277 ? -12.516 -18.562 -27.609 1 98.5 277 LEU B CA 1
ATOM 5024 C C . LEU B 1 277 ? -12.844 -19.312 -26.328 1 98.5 277 LEU B C 1
ATOM 5026 O O . LEU B 1 277 ? -13.281 -20.453 -26.359 1 98.5 277 LEU B O 1
ATOM 5030 N N . GLY B 1 278 ? -12.516 -18.672 -25.188 1 98.44 278 GLY B N 1
ATOM 5031 C CA . GLY B 1 278 ? -12.898 -19.266 -23.922 1 98.44 278 GLY B CA 1
ATOM 5032 C C . GLY B 1 278 ? -11.703 -19.672 -23.078 1 98.44 278 GLY B C 1
ATOM 5033 O O . GLY B 1 278 ? -11.867 -20.172 -21.969 1 98.44 278 GLY B O 1
ATOM 5034 N N . TYR B 1 279 ? -10.461 -19.469 -23.547 1 98.75 279 TYR B N 1
ATOM 5035 C CA . TYR B 1 279 ? -9.281 -19.781 -22.766 1 98.75 279 TYR B CA 1
ATOM 5036 C C . TYR B 1 279 ? -9.164 -18.859 -21.562 1 98.75 279 TYR B C 1
ATOM 5038 O O . TYR B 1 279 ? -9.711 -17.75 -21.562 1 98.75 279 TYR B O 1
ATOM 5046 N N . PHE B 1 280 ? -8.609 -19.344 -20.484 1 98.62 280 PHE B N 1
ATOM 5047 C CA . PHE B 1 280 ? -8.156 -18.516 -19.375 1 98.62 280 PHE B CA 1
ATOM 5048 C C . PHE B 1 280 ? -6.77 -17.938 -19.656 1 98.62 280 PHE B C 1
ATOM 5050 O O . PHE B 1 280 ? -5.828 -18.688 -19.938 1 98.62 280 PHE B O 1
ATOM 5057 N N . VAL B 1 281 ? -6.645 -16.625 -19.641 1 98.88 281 VAL B N 1
ATOM 5058 C CA . VAL B 1 281 ? -5.395 -15.992 -20.047 1 98.88 281 VAL B CA 1
ATOM 5059 C C . VAL B 1 281 ? -4.867 -15.117 -18.922 1 98.88 281 VAL B C 1
ATOM 5061 O O . VAL B 1 281 ? -5.629 -14.383 -18.281 1 98.88 281 VAL B O 1
ATOM 5064 N N . ARG B 1 282 ? -3.631 -15.242 -18.594 1 98.81 282 ARG B N 1
ATOM 5065 C CA . ARG B 1 282 ? -2.926 -14.352 -17.688 1 98.81 282 ARG B CA 1
ATOM 5066 C C . ARG B 1 282 ? -1.908 -13.492 -18.438 1 98.81 282 ARG B C 1
ATOM 5068 O O . ARG B 1 282 ? -1.14 -14.008 -19.25 1 98.81 282 ARG B O 1
ATOM 5075 N N . THR B 1 283 ? -1.941 -12.195 -18.188 1 98.81 283 THR B N 1
ATOM 5076 C CA . THR B 1 283 ? -0.936 -11.289 -18.734 1 98.81 283 THR B CA 1
ATOM 5077 C C . THR B 1 283 ? -0.292 -10.469 -17.609 1 98.81 283 THR B C 1
ATOM 5079 O O . THR B 1 283 ? -0.499 -10.75 -16.438 1 98.81 283 THR B O 1
ATOM 5082 N N . ARG B 1 284 ? 0.593 -9.562 -18 1 98.25 284 ARG B N 1
ATOM 5083 C CA . ARG B 1 284 ? 1.34 -8.789 -17.016 1 98.25 284 ARG B CA 1
ATOM 5084 C C . ARG B 1 284 ? 1.157 -7.289 -17.25 1 98.25 284 ARG B C 1
ATOM 5086 O O . ARG B 1 284 ? 1.124 -6.832 -18.391 1 98.25 284 ARG B O 1
ATOM 5093 N N . ALA B 1 285 ? 1.126 -6.578 -16.141 1 98.62 285 ALA B N 1
ATOM 5094 C CA . ALA B 1 285 ? 0.859 -5.145 -16.234 1 98.62 285 ALA B CA 1
ATOM 5095 C C . ALA B 1 285 ? 2.146 -4.336 -16.094 1 98.62 285 ALA B C 1
ATOM 5097 O O . ALA B 1 285 ? 2.172 -3.141 -16.391 1 98.62 285 ALA B O 1
ATOM 5098 N N . ASP B 1 286 ? 3.195 -4.977 -15.586 1 98.06 286 ASP B N 1
ATOM 5099 C CA . ASP B 1 286 ? 4.414 -4.23 -15.289 1 98.06 286 ASP B CA 1
ATOM 5100 C C . ASP B 1 286 ? 5.625 -5.16 -15.211 1 98.06 286 ASP B C 1
ATOM 5102 O O . ASP B 1 286 ? 5.477 -6.383 -15.266 1 98.06 286 ASP B O 1
ATOM 5106 N N . GLU B 1 287 ? 6.746 -4.57 -15.352 1 93.81 287 GLU B N 1
ATOM 5107 C CA . GLU B 1 287 ? 8.039 -5.195 -15.102 1 93.81 287 GLU B CA 1
ATOM 5108 C C . GLU B 1 287 ? 8.781 -4.492 -13.961 1 93.81 287 GLU B C 1
ATOM 5110 O O . GLU B 1 287 ? 8.984 -3.277 -14.008 1 93.81 287 GLU B O 1
ATOM 5115 N N . PRO B 1 288 ? 9.109 -5.246 -12.891 1 85.06 288 PRO B N 1
ATOM 5116 C CA . PRO B 1 288 ? 9.797 -4.602 -11.773 1 85.06 288 PRO B CA 1
ATOM 5117 C C . PRO B 1 288 ? 11.25 -4.27 -12.094 1 85.06 288 PRO B C 1
ATOM 5119 O O . PRO B 1 288 ? 11.961 -5.086 -12.688 1 85.06 288 PRO B O 1
ATOM 5122 N N . ILE B 1 289 ? 11.812 -3.17 -11.852 1 90.75 289 ILE B N 1
ATOM 5123 C CA . ILE B 1 289 ? 11.211 -1.933 -11.375 1 90.75 289 ILE B CA 1
ATOM 5124 C C . ILE B 1 289 ? 11.211 -0.893 -12.492 1 90.75 289 ILE B C 1
ATOM 5126 O O . ILE B 1 289 ? 10.922 0.282 -12.25 1 90.75 289 ILE B O 1
ATOM 5130 N N . SER B 1 290 ? 11.414 -1.471 -13.633 1 92.31 290 SER B N 1
ATOM 5131 C CA . SER B 1 290 ? 11.57 -0.593 -14.789 1 92.31 290 SER B CA 1
ATOM 5132 C C . SER B 1 290 ? 10.289 0.185 -15.07 1 92.31 290 SER B C 1
ATOM 5134 O O . SER B 1 290 ? 10.336 1.377 -15.383 1 92.31 290 SER B O 1
ATOM 5136 N N . THR B 1 291 ? 9.156 -0.439 -14.969 1 95.31 291 THR B N 1
ATOM 5137 C CA . THR B 1 291 ? 7.883 0.243 -15.188 1 95.31 291 THR B CA 1
ATOM 5138 C C . THR B 1 291 ? 7.762 1.47 -14.289 1 95.31 291 THR B C 1
ATOM 5140 O O . THR B 1 291 ? 7.336 2.535 -14.734 1 95.31 291 THR B O 1
ATOM 5143 N N . ILE B 1 292 ? 8.188 1.347 -13.039 1 94.88 292 ILE B N 1
ATOM 5144 C CA . ILE B 1 292 ? 8.094 2.42 -12.055 1 94.88 292 ILE B CA 1
ATOM 5145 C C . ILE B 1 292 ? 9.094 3.521 -12.391 1 94.88 292 ILE B C 1
ATOM 5147 O O . ILE B 1 292 ? 8.727 4.695 -12.484 1 94.88 292 ILE B O 1
ATOM 5151 N N . LEU B 1 293 ? 10.281 3.146 -12.672 1 91.88 293 LEU B N 1
ATOM 5152 C CA . LEU B 1 293 ? 11.344 4.117 -12.891 1 91.88 293 LEU B CA 1
ATOM 5153 C C . LEU B 1 293 ? 11.141 4.867 -14.203 1 91.88 293 LEU B C 1
ATOM 5155 O O . LEU B 1 293 ? 11.445 6.059 -14.297 1 91.88 293 LEU B O 1
ATOM 5159 N N . GLU B 1 294 ? 10.57 4.176 -15.164 1 93.94 294 GLU B N 1
ATOM 5160 C CA . GLU B 1 294 ? 10.383 4.781 -16.484 1 93.94 294 GLU B CA 1
ATOM 5161 C C . GLU B 1 294 ? 9.094 5.586 -16.547 1 93.94 294 GLU B C 1
ATOM 5163 O O . GLU B 1 294 ? 8.836 6.289 -17.516 1 93.94 294 GLU B O 1
ATOM 5168 N N . ARG B 1 295 ? 8.32 5.465 -15.523 1 92.88 295 ARG B N 1
ATOM 5169 C CA . ARG B 1 295 ? 7.043 6.172 -15.477 1 92.88 295 ARG B CA 1
ATOM 5170 C C . ARG B 1 295 ? 6.203 5.879 -16.719 1 92.88 295 ARG B C 1
ATOM 5172 O O . ARG B 1 295 ? 5.664 6.793 -17.344 1 92.88 295 ARG B O 1
ATOM 5179 N N . ASN B 1 296 ? 6.227 4.664 -17.109 1 94.06 296 ASN B N 1
ATOM 5180 C CA . ASN B 1 296 ? 5.5 4.215 -18.297 1 94.06 296 ASN B CA 1
ATOM 5181 C C . ASN B 1 296 ? 4.359 3.27 -17.922 1 94.06 296 ASN B C 1
ATOM 5183 O O . ASN B 1 296 ? 4.598 2.125 -17.547 1 94.06 296 ASN B O 1
ATOM 5187 N N . MET B 1 297 ? 3.143 3.748 -18.125 1 95.69 297 MET B N 1
ATOM 5188 C CA . MET B 1 297 ? 1.986 2.977 -17.672 1 95.69 297 MET B CA 1
ATOM 5189 C C . MET B 1 297 ? 1.315 2.277 -18.844 1 95.69 297 MET B C 1
ATOM 5191 O O . MET B 1 297 ? 0.245 1.687 -18.703 1 95.69 297 MET B O 1
ATOM 5195 N N . THR B 1 298 ? 1.896 2.271 -20.016 1 97.81 298 THR B N 1
ATOM 5196 C CA . THR B 1 298 ? 1.271 1.742 -21.219 1 97.81 298 THR B CA 1
ATOM 5197 C C . THR B 1 298 ? 1.066 0.234 -21.109 1 97.81 298 THR B C 1
ATOM 5199 O O . THR B 1 298 ? 0.09 -0.306 -21.625 1 97.81 298 THR B O 1
ATOM 5202 N N . MET B 1 299 ? 1.965 -0.424 -20.453 1 98.31 299 MET B N 1
ATOM 5203 C CA . MET B 1 299 ? 1.826 -1.865 -20.266 1 98.31 299 MET B CA 1
ATOM 5204 C C . MET B 1 299 ? 0.577 -2.191 -19.453 1 98.31 299 MET B C 1
ATOM 5206 O O . MET B 1 299 ? -0.177 -3.1 -19.797 1 98.31 299 MET B O 1
ATOM 5210 N N . ARG B 1 300 ? 0.362 -1.455 -18.375 1 98.56 300 ARG B N 1
ATOM 5211 C CA . ARG B 1 300 ? -0.831 -1.641 -17.547 1 98.56 300 ARG B CA 1
ATOM 5212 C C . ARG B 1 300 ? -2.098 -1.413 -18.359 1 98.56 300 ARG B C 1
ATOM 5214 O O . ARG B 1 300 ? -3.045 -2.197 -18.281 1 98.56 300 ARG B O 1
ATOM 5221 N N . GLU B 1 301 ? -2.1 -0.335 -19.156 1 98.56 301 GLU B N 1
ATOM 5222 C CA . GLU B 1 301 ? -3.264 -0.027 -19.984 1 98.56 301 GLU B CA 1
ATOM 5223 C C . GLU B 1 301 ? -3.537 -1.143 -21 1 98.56 301 GLU B C 1
ATOM 5225 O O . GLU B 1 301 ? -4.688 -1.523 -21.203 1 98.56 301 GLU B O 1
ATOM 5230 N N . ALA B 1 302 ? -2.471 -1.605 -21.578 1 98.88 302 ALA B N 1
ATOM 5231 C CA . ALA B 1 302 ? -2.609 -2.715 -22.516 1 98.88 302 ALA B CA 1
ATOM 5232 C C . ALA B 1 302 ? -3.148 -3.961 -21.828 1 98.88 302 ALA B C 1
ATOM 5234 O O . ALA B 1 302 ? -4.004 -4.66 -22.359 1 98.88 302 ALA B O 1
ATOM 5235 N N . ALA B 1 303 ? -2.648 -4.211 -20.656 1 98.88 303 ALA B N 1
ATOM 5236 C CA . ALA B 1 303 ? -3.09 -5.383 -19.906 1 98.88 303 ALA B CA 1
ATOM 5237 C C . ALA B 1 303 ? -4.582 -5.309 -19.609 1 98.88 303 ALA B C 1
ATOM 5239 O O . ALA B 1 303 ? -5.312 -6.281 -19.812 1 98.88 303 ALA B O 1
ATOM 5240 N N . PHE B 1 304 ? -5.055 -4.133 -19.172 1 98.81 304 PHE B N 1
ATOM 5241 C CA . PHE B 1 304 ? -6.473 -3.938 -18.906 1 98.81 304 PHE B CA 1
ATOM 5242 C C . PHE B 1 304 ? -7.297 -4.109 -20.172 1 98.81 304 PHE B C 1
ATOM 5244 O O . PHE B 1 304 ? -8.336 -4.77 -20.156 1 98.81 304 PHE B O 1
ATOM 5251 N N . THR B 1 305 ? -6.797 -3.602 -21.25 1 98.75 305 THR B N 1
ATOM 5252 C CA . THR B 1 305 ? -7.527 -3.586 -22.516 1 98.75 305 THR B CA 1
ATOM 5253 C C . THR B 1 305 ? -7.566 -4.98 -23.125 1 98.75 305 THR B C 1
ATOM 5255 O O . THR B 1 305 ? -8.516 -5.328 -23.828 1 98.75 305 THR B O 1
ATOM 5258 N N . SER B 1 306 ? -6.617 -5.785 -22.828 1 98.75 306 SER B N 1
ATOM 5259 C CA . SER B 1 306 ? -6.461 -7.098 -23.453 1 98.75 306 SER B CA 1
ATOM 5260 C C . SER B 1 306 ? -7.609 -8.023 -23.078 1 98.75 306 SER B C 1
ATOM 5262 O O . SER B 1 306 ? -7.906 -8.977 -23.797 1 98.75 306 SER B O 1
ATOM 5264 N N . GLY B 1 307 ? -8.195 -7.766 -21.938 1 98.75 307 GLY B N 1
ATOM 5265 C CA . GLY B 1 307 ? -9.273 -8.625 -21.484 1 98.75 307 GLY B CA 1
ATOM 5266 C C . GLY B 1 307 ? -8.789 -9.93 -20.891 1 98.75 307 GLY B C 1
ATOM 5267 O O . GLY B 1 307 ? -9.594 -10.797 -20.531 1 98.75 307 GLY B O 1
ATOM 5268 N N . ALA B 1 308 ? -7.453 -10.062 -20.75 1 98.94 308 ALA B N 1
ATOM 5269 C CA . ALA B 1 308 ? -6.961 -11.234 -20.031 1 98.94 308 ALA B CA 1
ATOM 5270 C C . ALA B 1 308 ? -7.613 -11.344 -18.656 1 98.94 308 ALA B C 1
ATOM 5272 O O . ALA B 1 308 ? -7.797 -10.336 -17.969 1 98.94 308 ALA B O 1
ATOM 5273 N N . GLN B 1 309 ? -7.98 -12.555 -18.25 1 98.88 309 GLN B N 1
ATOM 5274 C CA . GLN B 1 309 ? -8.695 -12.734 -17 1 98.88 309 GLN B CA 1
ATOM 5275 C C . GLN B 1 309 ? -7.832 -12.328 -15.805 1 98.88 309 GLN B C 1
ATOM 5277 O O . GLN B 1 309 ? -8.344 -11.844 -14.797 1 98.88 309 GLN B O 1
ATOM 5282 N N . ILE B 1 310 ? -6.539 -12.562 -15.898 1 98.88 310 ILE B N 1
ATOM 5283 C CA . ILE B 1 310 ? -5.629 -12.211 -14.812 1 98.88 310 ILE B CA 1
ATOM 5284 C C . ILE B 1 310 ? -4.648 -11.141 -15.281 1 98.88 310 ILE B C 1
ATOM 5286 O O . ILE B 1 310 ? -3.918 -11.344 -16.25 1 98.88 310 ILE B O 1
ATOM 5290 N N . VAL B 1 311 ? -4.695 -10.039 -14.641 1 98.88 311 VAL B N 1
ATOM 5291 C CA . VAL B 1 311 ? -3.701 -8.992 -14.828 1 98.88 311 VAL B CA 1
ATOM 5292 C C . VAL B 1 311 ? -2.729 -8.992 -13.648 1 98.88 311 VAL B C 1
ATOM 5294 O O . VAL B 1 311 ? -3.064 -8.516 -12.562 1 98.88 311 VAL B O 1
ATOM 5297 N N . SER B 1 312 ? -1.534 -9.492 -13.898 1 98.62 312 SER B N 1
ATOM 5298 C CA . SER B 1 312 ? -0.538 -9.672 -12.852 1 98.62 312 SER B CA 1
ATOM 5299 C C . SER B 1 312 ? 0.324 -8.422 -12.68 1 98.62 312 SER B C 1
ATOM 5301 O O . SER B 1 312 ? 0.669 -7.766 -13.664 1 98.62 312 SER B O 1
ATOM 5303 N N . THR B 1 313 ? 0.666 -8.125 -11.438 1 98.62 313 THR B N 1
ATOM 5304 C CA . THR B 1 313 ? 1.445 -6.926 -11.148 1 98.62 313 THR B CA 1
ATOM 5305 C C . THR B 1 313 ? 2.342 -7.148 -9.93 1 98.62 313 THR B C 1
ATOM 5307 O O . THR B 1 313 ? 2.119 -8.078 -9.148 1 98.62 313 THR B O 1
ATOM 5310 N N . ASP B 1 314 ? 3.344 -6.352 -9.797 1 98 314 ASP B N 1
ATOM 5311 C CA . ASP B 1 314 ? 4.145 -6.27 -8.578 1 98 314 ASP B CA 1
ATOM 5312 C C . ASP B 1 314 ? 3.617 -5.18 -7.648 1 98 314 ASP B C 1
ATOM 5314 O O . ASP B 1 314 ? 4.07 -5.059 -6.508 1 98 314 ASP B O 1
ATOM 5318 N N . PHE B 1 315 ? 2.672 -4.445 -8.078 1 97.94 315 PHE B N 1
ATOM 5319 C CA . PHE B 1 315 ? 2.219 -3.271 -7.344 1 97.94 315 PHE B CA 1
ATOM 5320 C C . PHE B 1 315 ? 0.697 -3.234 -7.266 1 97.94 315 PHE B C 1
ATOM 5322 O O . PHE B 1 315 ? 0.06 -2.379 -7.887 1 97.94 315 PHE B O 1
ATOM 5329 N N . PRO B 1 316 ? 0.113 -4.02 -6.395 1 98.44 316 PRO B N 1
ATOM 5330 C CA . PRO B 1 316 ? -1.346 -4.152 -6.348 1 98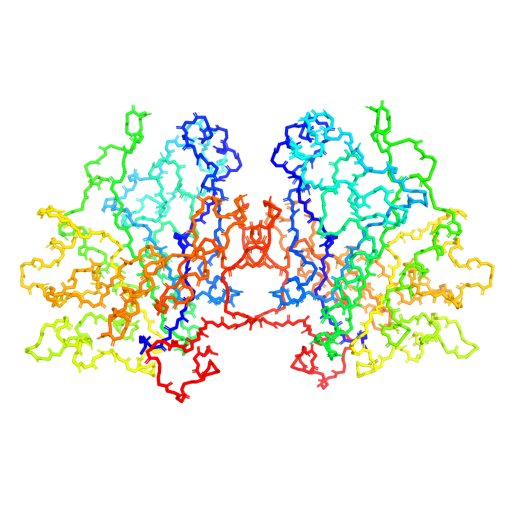.44 316 PRO B CA 1
ATOM 5331 C C . PRO B 1 316 ? -2.014 -3.039 -5.543 1 98.44 316 PRO B C 1
ATOM 5333 O O . PRO B 1 316 ? -3.244 -2.973 -5.48 1 98.44 316 PRO B O 1
ATOM 5336 N N . ALA B 1 317 ? -1.209 -2.154 -4.949 1 98.06 317 ALA B N 1
ATOM 5337 C CA . ALA B 1 317 ? -1.806 -1.12 -4.109 1 98.06 317 ALA B CA 1
ATOM 5338 C C . ALA B 1 317 ? -0.988 0.167 -4.16 1 98.06 317 ALA B C 1
ATOM 5340 O O . ALA B 1 317 ? 0.244 0.126 -4.203 1 98.06 317 ALA B O 1
ATOM 5341 N N . TYR B 1 318 ? -1.72 1.27 -4.117 1 97.94 318 TYR B N 1
ATOM 5342 C CA . TYR B 1 318 ? -1.04 2.553 -3.975 1 97.94 318 TYR B CA 1
ATOM 5343 C C . TYR B 1 318 ? -0.259 2.615 -2.668 1 97.94 318 TYR B C 1
ATOM 5345 O O . TYR B 1 318 ? -0.666 2.021 -1.666 1 97.94 318 TYR B O 1
ATOM 5353 N N . GLY B 1 319 ? 0.78 3.371 -2.635 1 97.75 319 GLY B N 1
ATOM 5354 C CA . GLY B 1 319 ? 1.683 3.438 -1.497 1 97.75 319 GLY B CA 1
ATOM 5355 C C . GLY B 1 319 ? 2.936 2.602 -1.68 1 97.75 319 GLY B C 1
ATOM 5356 O O . GLY B 1 319 ? 4.02 3 -1.251 1 97.75 319 GLY B O 1
ATOM 5357 N N . MET B 1 320 ? 2.789 1.473 -2.398 1 97.38 320 MET B N 1
ATOM 5358 C CA . MET B 1 320 ? 3.916 0.562 -2.57 1 97.38 320 MET B CA 1
ATOM 5359 C C . MET B 1 320 ? 4.98 1.178 -3.471 1 97.38 320 MET B C 1
ATOM 5361 O O . MET B 1 320 ? 6.176 1.005 -3.232 1 97.38 320 MET B O 1
ATOM 5365 N N . SER B 1 321 ? 4.57 1.913 -4.5 1 97 321 SER B N 1
ATOM 5366 C CA . SER B 1 321 ? 5.508 2.482 -5.461 1 97 321 SER B CA 1
ATOM 5367 C C . SER B 1 321 ? 6.012 3.848 -5.004 1 97 321 SER B C 1
ATOM 5369 O O . SER B 1 321 ? 6.914 4.422 -5.617 1 97 321 SER B O 1
ATOM 5371 N N . ALA B 1 322 ? 5.484 4.348 -3.859 1 97.06 322 ALA B N 1
ATOM 5372 C CA . ALA B 1 322 ? 5.789 5.707 -3.418 1 97.06 322 ALA B CA 1
ATOM 5373 C C . ALA B 1 322 ? 7.266 5.848 -3.059 1 97.06 322 ALA B C 1
ATOM 5375 O O . ALA B 1 322 ? 7.844 6.934 -3.188 1 97.06 322 ALA B O 1
ATOM 5376 N N . ARG B 1 323 ? 7.93 4.785 -2.635 1 94.94 323 ARG B N 1
ATOM 5377 C CA . ARG B 1 323 ? 9.336 4.836 -2.252 1 94.94 323 ARG B CA 1
ATOM 5378 C C . ARG B 1 323 ? 10.211 5.234 -3.438 1 94.94 323 ARG B C 1
ATOM 5380 O O . ARG B 1 323 ? 11.359 5.637 -3.258 1 94.94 323 ARG B O 1
ATOM 5387 N N . TRP B 1 324 ? 9.672 5.109 -4.711 1 94.75 324 TRP B N 1
ATOM 5388 C CA . TRP B 1 324 ? 10.391 5.52 -5.914 1 94.75 324 TRP B CA 1
ATOM 5389 C C . TRP B 1 324 ? 9.828 6.828 -6.465 1 94.75 324 TRP B C 1
ATOM 5391 O O . TRP B 1 324 ? 9.969 7.121 -7.652 1 94.75 324 TRP B O 1
ATOM 5401 N N . ASP B 1 325 ? 9.062 7.496 -5.637 1 94.81 325 ASP B N 1
ATOM 5402 C CA . ASP B 1 325 ? 8.461 8.781 -5.973 1 94.81 325 ASP B CA 1
ATOM 5403 C C . ASP B 1 325 ? 7.457 8.641 -7.109 1 94.81 325 ASP B C 1
ATOM 5405 O O . ASP B 1 325 ? 7.422 9.469 -8.023 1 94.81 325 ASP B O 1
ATOM 5409 N N . ARG B 1 326 ? 6.707 7.531 -7.027 1 95.12 326 ARG B N 1
ATOM 5410 C CA . ARG B 1 326 ? 5.695 7.258 -8.039 1 95.12 326 ARG B CA 1
ATOM 5411 C C . ARG B 1 326 ? 4.375 6.848 -7.406 1 95.12 326 ARG B C 1
ATOM 5413 O O . ARG B 1 326 ? 4.355 6.309 -6.297 1 95.12 326 ARG B O 1
ATOM 5420 N N . ASP B 1 327 ? 3.314 7.23 -8.062 1 97.12 327 ASP B N 1
ATOM 5421 C CA . ASP B 1 327 ? 1.991 6.723 -7.707 1 97.12 327 ASP B CA 1
ATOM 5422 C C . ASP B 1 327 ? 1.472 5.758 -8.766 1 97.12 327 ASP B C 1
ATOM 5424 O O . ASP B 1 327 ? 0.679 6.141 -9.633 1 97.12 327 ASP B O 1
ATOM 5428 N N . TYR B 1 328 ? 1.979 4.582 -8.68 1 97.5 328 TYR B N 1
ATOM 5429 C CA . TYR B 1 328 ? 1.6 3.502 -9.586 1 97.5 328 TYR B CA 1
ATOM 5430 C C . TYR B 1 328 ? 0.969 2.348 -8.812 1 97.5 328 TYR B C 1
ATOM 5432 O O . TYR B 1 328 ? 1.476 1.94 -7.766 1 97.5 328 TYR B O 1
ATOM 5440 N N . ALA B 1 329 ? -0.111 1.876 -9.266 1 98.19 329 ALA B N 1
ATOM 5441 C CA . ALA B 1 329 ? -0.784 0.669 -8.789 1 98.19 329 ALA B CA 1
ATOM 5442 C C . ALA B 1 329 ? -1.654 0.06 -9.883 1 98.19 329 ALA B C 1
ATOM 5444 O O . ALA B 1 329 ? -2.033 0.744 -10.836 1 98.19 329 ALA B O 1
ATOM 5445 N N . VAL B 1 330 ? -1.872 -1.175 -9.836 1 98.62 330 VAL B N 1
ATOM 5446 C CA . VAL B 1 330 ? -2.799 -1.865 -10.727 1 98.62 330 VAL B CA 1
ATOM 5447 C C . VAL B 1 330 ? -4.07 -2.23 -9.961 1 98.62 330 VAL B C 1
ATOM 5449 O O . VAL B 1 330 ? -4.078 -3.182 -9.18 1 98.62 330 VAL B O 1
ATOM 5452 N N . VAL B 1 331 ? -5.062 -1.459 -10.141 1 97.88 331 VAL B N 1
ATOM 5453 C CA . VAL B 1 331 ? -6.363 -1.616 -9.492 1 97.88 331 VAL B CA 1
ATOM 5454 C C . VAL B 1 331 ? -7.477 -1.249 -10.477 1 97.88 331 VAL B C 1
ATOM 5456 O O . VAL B 1 331 ? -7.258 -0.473 -11.406 1 97.88 331 VAL B O 1
ATOM 5459 N N . PHE B 1 332 ? -8.695 -1.807 -10.344 1 97.12 332 PHE B N 1
ATOM 5460 C CA . PHE B 1 332 ? -9.828 -1.486 -11.203 1 97.12 332 PHE B CA 1
ATOM 5461 C C . PHE B 1 332 ? -10.531 -0.225 -10.719 1 97.12 332 PHE B C 1
ATOM 5463 O O . PHE B 1 332 ? -11.273 0.402 -11.477 1 97.12 332 PHE B O 1
ATOM 5470 N N . GLY B 1 333 ? -10.344 0.166 -9.562 1 92.62 333 GLY B N 1
ATOM 5471 C CA . GLY B 1 333 ? -11.023 1.239 -8.852 1 92.62 333 GLY B CA 1
ATOM 5472 C C . GLY B 1 333 ? -11.109 1.003 -7.355 1 92.62 333 GLY B C 1
ATOM 5473 O O . GLY B 1 333 ? -10.617 -0.008 -6.848 1 92.62 333 GLY B O 1
ATOM 5474 N N . ARG B 1 334 ? -11.742 1.856 -6.727 1 90.44 334 ARG B N 1
ATOM 5475 C CA . ARG B 1 334 ? -11.828 1.786 -5.273 1 90.44 334 ARG B CA 1
ATOM 5476 C C . ARG B 1 334 ? -12.594 0.542 -4.832 1 90.44 334 ARG B C 1
ATOM 5478 O O . ARG B 1 334 ? -13.773 0.387 -5.145 1 90.44 334 ARG B O 1
ATOM 5485 N N . GLY B 1 335 ? -11.875 -0.29 -4.184 1 90.5 335 GLY B N 1
ATOM 5486 C CA . GLY B 1 335 ? -12.492 -1.414 -3.496 1 90.5 335 GLY B CA 1
ATOM 5487 C C . GLY B 1 335 ? -12.945 -2.516 -4.438 1 90.5 335 GLY B C 1
ATOM 5488 O O . GLY B 1 335 ? -13.539 -3.502 -4.004 1 90.5 335 GLY B O 1
ATOM 5489 N N . LYS B 1 336 ? -12.664 -2.473 -5.758 1 95.19 336 LYS B N 1
ATOM 5490 C CA . LYS B 1 336 ? -13.148 -3.473 -6.711 1 95.19 336 LYS B CA 1
ATOM 5491 C C . LYS B 1 336 ? -12.188 -4.656 -6.797 1 95.19 336 LYS B C 1
ATOM 5493 O O . LYS B 1 336 ? -11 -4.477 -7.082 1 95.19 336 LYS B O 1
ATOM 5498 N N . VAL B 1 337 ? -12.727 -5.797 -6.555 1 96.88 337 VAL B N 1
ATOM 5499 C CA . VAL B 1 337 ? -11.906 -7 -6.547 1 96.88 337 VAL B CA 1
ATOM 5500 C C . VAL B 1 337 ? -11.844 -7.598 -7.949 1 96.88 337 VAL B C 1
ATOM 5502 O O . VAL B 1 337 ? -10.906 -8.328 -8.281 1 96.88 337 VAL B O 1
ATOM 5505 N N . ALA B 1 338 ? -12.891 -7.312 -8.797 1 98.62 338 ALA B N 1
ATOM 5506 C CA . ALA B 1 338 ? -12.984 -7.805 -10.164 1 98.62 338 ALA B CA 1
ATOM 5507 C C . ALA B 1 338 ? -13.852 -6.887 -11.023 1 98.62 338 ALA B C 1
ATOM 5509 O O . ALA B 1 338 ? -14.5 -5.973 -10.508 1 98.62 338 ALA B O 1
ATOM 5510 N N . ARG B 1 339 ? -13.781 -7.078 -12.258 1 98.56 339 ARG B N 1
ATOM 5511 C CA . ARG B 1 339 ? -14.734 -6.449 -13.18 1 98.56 339 ARG B CA 1
ATOM 5512 C C . ARG B 1 339 ? -15.188 -7.434 -14.25 1 98.56 339 ARG B C 1
ATOM 5514 O O . ARG B 1 339 ? -14.516 -8.438 -14.508 1 98.56 339 ARG B O 1
ATOM 5521 N N . CYS B 1 340 ? -16.406 -7.148 -14.797 1 98.75 340 CYS B N 1
ATOM 5522 C CA . CYS B 1 340 ? -16.875 -7.934 -15.938 1 98.75 340 CYS B CA 1
ATOM 5523 C C . CYS B 1 340 ? -15.922 -7.801 -17.109 1 98.75 340 CYS B C 1
ATOM 5525 O O . CYS B 1 340 ? -15.492 -6.691 -17.453 1 98.75 340 CYS B O 1
ATOM 5527 N N . ASN B 1 341 ? -15.555 -8.938 -17.656 1 98.81 341 ASN B N 1
ATOM 5528 C CA . ASN B 1 341 ? -14.641 -8.922 -18.797 1 98.81 341 ASN B CA 1
ATOM 5529 C C . ASN B 1 341 ? -15.289 -8.281 -20.016 1 98.81 341 ASN B C 1
ATOM 5531 O O . ASN B 1 341 ? -16.281 -8.797 -20.547 1 98.81 341 ASN B O 1
ATOM 5535 N N . HIS B 1 342 ? -14.734 -7.195 -20.484 1 98.25 342 HIS B N 1
ATOM 5536 C CA . HIS B 1 342 ? -15.375 -6.426 -21.547 1 98.25 342 HIS B CA 1
ATOM 5537 C C . HIS B 1 342 ? -15.305 -7.168 -22.875 1 98.25 342 HIS B C 1
ATOM 5539 O O . HIS B 1 342 ? -15.984 -6.789 -23.844 1 98.25 342 HIS B O 1
ATOM 5545 N N . VAL B 1 343 ? -14.531 -8.25 -22.906 1 98.56 343 VAL B N 1
ATOM 5546 C CA . VAL B 1 343 ? -14.359 -9.031 -24.125 1 98.56 343 VAL B CA 1
ATOM 5547 C C . VAL B 1 343 ? -15.336 -10.211 -24.125 1 98.56 343 VAL B C 1
ATOM 5549 O O . VAL B 1 343 ? -15.914 -10.555 -25.156 1 98.56 343 VAL B O 1
ATOM 5552 N N . SER B 1 344 ? -15.531 -10.766 -22.938 1 98.06 344 SER B N 1
ATOM 5553 C CA . SER B 1 344 ? -16.203 -12.062 -22.969 1 98.06 344 SER B CA 1
ATOM 5554 C C . SER B 1 344 ? -17.469 -12.047 -22.125 1 98.06 344 SER B C 1
ATOM 5556 O O . SER B 1 344 ? -18.328 -12.922 -22.25 1 98.06 344 SER B O 1
ATOM 5558 N N . ALA B 1 345 ? -17.594 -11.133 -21.203 1 98.25 345 ALA B N 1
ATOM 5559 C CA . ALA B 1 345 ? -18.766 -11.133 -20.312 1 98.25 345 ALA B CA 1
ATOM 5560 C C . ALA B 1 345 ? -20.031 -10.82 -21.094 1 98.25 345 ALA B C 1
ATOM 5562 O O . ALA B 1 345 ? -20 -10.055 -22.062 1 98.25 345 ALA B O 1
ATOM 5563 N N . PRO B 1 346 ? -21.156 -11.414 -20.703 1 97.19 346 PRO B N 1
ATOM 5564 C CA . PRO B 1 346 ? -22.422 -11.008 -21.312 1 97.19 346 PRO B CA 1
ATOM 5565 C C . PRO B 1 346 ? -22.781 -9.555 -21.016 1 97.19 346 PRO B C 1
ATOM 5567 O O . PRO B 1 346 ? -22.297 -8.977 -20.031 1 97.19 346 PRO B O 1
ATOM 5570 N N . ALA B 1 347 ? -23.625 -9.055 -21.734 1 97.19 347 ALA B N 1
ATOM 5571 C CA . ALA B 1 347 ? -23.984 -7.641 -21.672 1 97.19 347 ALA B CA 1
ATOM 5572 C C . ALA B 1 347 ? -24.625 -7.309 -20.328 1 97.19 347 ALA B C 1
ATOM 5574 O O . ALA B 1 347 ? -24.547 -6.176 -19.859 1 97.19 347 ALA B O 1
ATOM 5575 N N . TRP B 1 348 ? -25.172 -8.273 -19.688 1 97.12 348 TRP B N 1
ATOM 5576 C CA . TRP B 1 348 ? -25.922 -8.016 -18.469 1 97.12 348 TRP B CA 1
ATOM 5577 C C . TRP B 1 348 ? -24.984 -8.023 -17.25 1 97.12 348 TRP B C 1
ATOM 5579 O O . TRP B 1 348 ? -25.391 -7.68 -16.141 1 97.12 348 TRP B O 1
ATOM 5589 N N . CYS B 1 349 ? -23.797 -8.43 -17.484 1 97.44 349 CYS B N 1
ATOM 5590 C CA . CYS B 1 349 ? -22.844 -8.477 -16.375 1 97.44 349 CYS B CA 1
ATOM 5591 C C . CYS B 1 349 ? -22.547 -7.074 -15.852 1 97.44 349 CYS B C 1
ATOM 5593 O O . CYS B 1 349 ? -22.281 -6.156 -16.625 1 97.44 349 CYS B O 1
ATOM 5595 N N . LYS B 1 350 ? -22.688 -6.906 -14.516 1 97 350 LYS B N 1
ATOM 5596 C CA . LYS B 1 350 ? -22.312 -5.672 -13.828 1 97 350 LYS B CA 1
ATOM 5597 C C . LYS B 1 350 ? -21.203 -5.926 -12.805 1 97 350 LYS B C 1
ATOM 5599 O O . LYS B 1 350 ? -21.219 -6.945 -12.109 1 97 350 LYS B O 1
ATOM 5604 N N . ASP B 1 351 ? -20.328 -5.023 -12.734 1 97.31 351 ASP B N 1
ATOM 5605 C CA . ASP B 1 351 ? -19.172 -5.195 -11.852 1 97.31 351 ASP B CA 1
ATOM 5606 C C . ASP B 1 351 ? -19.625 -5.496 -10.422 1 97.31 351 ASP B C 1
ATOM 5608 O O . ASP B 1 351 ? -18.953 -6.25 -9.711 1 97.31 351 ASP B O 1
ATOM 5612 N N . GLU B 1 352 ? -20.734 -4.957 -9.977 1 95.56 352 GLU B N 1
ATOM 5613 C CA . GLU B 1 352 ? -21.25 -5.172 -8.633 1 95.56 352 GLU B CA 1
ATOM 5614 C C . GLU B 1 352 ? -21.562 -6.648 -8.383 1 95.56 352 GLU B C 1
ATOM 5616 O O . GLU B 1 352 ? -21.531 -7.109 -7.242 1 95.56 352 GLU B O 1
ATOM 5621 N N . MET B 1 353 ? -21.766 -7.375 -9.484 1 95.5 353 MET B N 1
ATOM 5622 C CA . MET B 1 353 ? -22.156 -8.781 -9.391 1 95.5 353 MET B CA 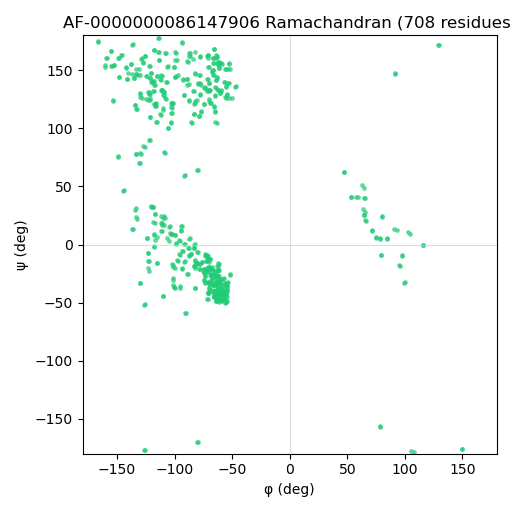1
ATOM 5623 C C . MET B 1 353 ? -20.938 -9.664 -9.141 1 95.5 353 MET B C 1
ATOM 5625 O O . MET B 1 353 ? -21.078 -10.82 -8.742 1 95.5 353 MET B O 1
ATOM 5629 N N . VAL B 1 354 ? -19.797 -9.086 -9.375 1 96.69 354 VAL B N 1
ATOM 5630 C CA . VAL B 1 354 ? -18.609 -9.945 -9.344 1 96.69 354 VAL B CA 1
ATOM 5631 C C . VAL B 1 354 ? -17.625 -9.438 -8.281 1 96.69 354 VAL B C 1
ATOM 5633 O O . VAL B 1 354 ? -16.422 -9.391 -8.516 1 96.69 354 VAL B O 1
ATOM 5636 N N . GLN B 1 355 ? -18.203 -8.898 -7.223 1 94.81 355 GLN B N 1
ATOM 5637 C CA . GLN B 1 355 ? -17.438 -8.57 -6.02 1 94.81 355 GLN B CA 1
ATOM 5638 C C . GLN B 1 355 ? -17.609 -9.641 -4.949 1 94.81 355 GLN B C 1
ATOM 5640 O O . GLN B 1 355 ? -18.438 -10.555 -5.105 1 94.81 355 GLN B O 1
ATOM 5645 N N . ASP B 1 356 ? -16.734 -9.602 -3.928 1 91.25 356 ASP B N 1
ATOM 5646 C CA . ASP B 1 356 ? -16.875 -10.539 -2.82 1 91.25 356 ASP B CA 1
ATOM 5647 C C . ASP B 1 356 ? -18.078 -10.18 -1.944 1 91.25 356 ASP B C 1
ATOM 5649 O O . ASP B 1 356 ? -18.422 -9.008 -1.809 1 91.25 356 ASP B O 1
#

Organism: NCBI:txid717836